Protein AF-A0A7U9R7M4-F1 (afdb_monomer)

Structure (mmCIF, N/CA/C/O backbone):
data_AF-A0A7U9R7M4-F1
#
_entry.id   AF-A0A7U9R7M4-F1
#
loop_
_atom_site.group_PDB
_atom_site.id
_atom_site.type_symbol
_atom_site.label_atom_id
_atom_site.label_alt_id
_atom_site.label_comp_id
_atom_site.label_asym_id
_atom_site.label_entity_id
_atom_site.label_seq_id
_atom_site.pdbx_PDB_ins_code
_atom_site.Cartn_x
_atom_site.Cartn_y
_atom_site.Cartn_z
_atom_site.occupancy
_atom_site.B_iso_or_equiv
_atom_site.auth_seq_id
_atom_site.auth_comp_id
_atom_site.auth_asym_id
_atom_site.auth_atom_id
_atom_site.pdbx_PDB_model_num
ATOM 1 N N . MET A 1 1 ? 4.063 -17.010 -0.746 1.00 78.31 1 MET A N 1
ATOM 2 C CA . MET A 1 1 ? 3.196 -17.077 0.457 1.00 78.31 1 MET A CA 1
ATOM 3 C C . MET A 1 1 ? 4.053 -17.392 1.667 1.00 78.31 1 MET A C 1
ATOM 5 O O . MET A 1 1 ? 4.971 -18.185 1.512 1.00 78.31 1 MET A O 1
ATOM 9 N N . TYR A 1 2 ? 3.755 -16.806 2.829 1.00 86.44 2 TYR A N 1
ATOM 10 C CA . TYR A 1 2 ? 4.497 -17.006 4.081 1.00 86.44 2 TYR A CA 1
ATOM 11 C C . TYR A 1 2 ? 3.578 -17.555 5.178 1.00 86.44 2 TYR A C 1
ATOM 13 O O . TYR A 1 2 ? 2.381 -17.274 5.180 1.00 86.44 2 TYR A O 1
ATOM 21 N N . ALA A 1 3 ? 4.134 -18.319 6.118 1.00 90.81 3 ALA A N 1
ATOM 22 C CA . ALA A 1 3 ? 3.435 -18.745 7.327 1.00 90.81 3 ALA A CA 1
ATOM 23 C C . ALA A 1 3 ? 4.382 -18.832 8.525 1.00 90.81 3 ALA A C 1
ATOM 25 O O . ALA A 1 3 ? 5.540 -19.220 8.381 1.00 90.81 3 ALA A O 1
ATOM 26 N N . LEU A 1 4 ? 3.848 -18.533 9.708 1.00 94.12 4 LEU A N 1
ATOM 27 C CA . LEU A 1 4 ? 4.484 -18.784 10.996 1.00 94.12 4 LEU A CA 1
ATOM 28 C C . LEU A 1 4 ? 3.800 -19.986 11.656 1.00 94.12 4 LEU A C 1
ATOM 30 O O . LEU A 1 4 ? 2.577 -20.004 11.809 1.00 94.12 4 LEU A O 1
ATOM 34 N N . SER A 1 5 ? 4.569 -21.008 12.019 1.00 94.75 5 SER A N 1
ATOM 35 C CA . SER A 1 5 ? 4.052 -22.167 12.749 1.00 94.75 5 SER A CA 1
ATOM 36 C C . SER A 1 5 ? 3.943 -21.894 14.252 1.00 94.75 5 SER A C 1
ATOM 38 O O . SER A 1 5 ? 4.646 -21.050 14.803 1.00 94.75 5 SER A O 1
ATOM 40 N N . GLU A 1 6 ? 3.100 -22.662 14.952 1.00 92.94 6 GLU A N 1
ATOM 41 C CA . GLU A 1 6 ? 2.939 -22.557 16.416 1.00 92.94 6 GLU A CA 1
ATOM 42 C C . GLU A 1 6 ? 4.237 -22.827 17.196 1.00 92.94 6 GLU A C 1
ATOM 44 O O . GLU A 1 6 ? 4.389 -22.371 18.327 1.00 92.94 6 GLU A O 1
ATOM 49 N N . ASP A 1 7 ? 5.161 -23.591 16.611 1.00 92.50 7 ASP A N 1
ATOM 50 C CA . ASP A 1 7 ? 6.480 -23.874 17.176 1.00 92.50 7 ASP A CA 1
ATOM 51 C C . ASP A 1 7 ? 7.559 -22.881 16.713 1.00 92.50 7 ASP A C 1
ATOM 53 O O . ASP A 1 7 ? 8.741 -23.167 16.866 1.00 92.50 7 ASP A O 1
ATOM 57 N N . GLY A 1 8 ? 7.156 -21.732 16.161 1.00 95.25 8 GLY A N 1
ATOM 58 C CA . GLY A 1 8 ? 8.008 -20.566 15.938 1.00 95.25 8 GLY A CA 1
ATOM 59 C C . GLY A 1 8 ? 8.922 -20.628 14.716 1.00 95.25 8 GLY A C 1
ATOM 60 O O . GLY A 1 8 ? 9.925 -19.909 14.683 1.00 95.25 8 GLY A O 1
ATOM 61 N N . HIS A 1 9 ? 8.607 -21.472 13.730 1.00 95.19 9 HIS A N 1
ATOM 62 C CA . HIS A 1 9 ? 9.333 -21.555 12.462 1.00 95.19 9 HIS A CA 1
ATOM 63 C C . HIS A 1 9 ? 8.605 -20.789 11.356 1.00 95.19 9 HIS A C 1
ATOM 65 O O . HIS A 1 9 ? 7.375 -20.786 11.276 1.00 95.19 9 HIS A O 1
ATOM 71 N N . ILE A 1 10 ? 9.379 -20.185 10.459 1.00 92.69 10 ILE A N 1
ATOM 72 C CA . ILE A 1 10 ? 8.856 -19.485 9.288 1.00 92.69 10 ILE A CA 1
ATOM 73 C C . ILE A 1 10 ? 8.897 -20.438 8.095 1.00 92.69 10 ILE A C 1
ATOM 75 O O . ILE A 1 10 ? 9.897 -21.119 7.875 1.00 92.69 10 ILE A O 1
ATOM 79 N N . TYR A 1 11 ? 7.826 -20.475 7.310 1.00 91.12 11 TYR A N 1
ATOM 80 C CA . TYR A 1 11 ? 7.732 -21.247 6.075 1.00 91.12 11 TYR A CA 1
ATOM 81 C C . TYR A 1 11 ? 7.357 -20.351 4.899 1.00 91.12 11 TYR A C 1
ATOM 83 O O . TYR A 1 11 ? 6.606 -19.389 5.062 1.00 91.12 11 TYR A O 1
ATOM 91 N N . VAL A 1 12 ? 7.832 -20.709 3.707 1.00 86.81 12 VAL A N 1
ATOM 92 C CA . VAL A 1 12 ? 7.428 -20.093 2.438 1.00 86.81 12 VAL A CA 1
ATOM 93 C C . VAL A 1 12 ? 7.089 -21.158 1.402 1.00 86.81 12 VAL A C 1
ATOM 95 O O . VAL A 1 12 ? 7.618 -22.265 1.448 1.00 86.81 12 VAL A O 1
ATOM 98 N N . TRP A 1 13 ? 6.210 -20.823 0.464 1.00 86.69 13 TRP A N 1
ATOM 99 C CA . TRP A 1 13 ? 5.972 -21.576 -0.768 1.00 86.69 13 TRP A CA 1
ATOM 100 C C . TRP A 1 13 ? 5.402 -20.660 -1.859 1.00 86.69 13 TRP A C 1
ATOM 102 O O . TRP A 1 13 ? 5.014 -19.512 -1.599 1.00 86.69 13 TRP A O 1
ATOM 112 N N . GLY A 1 14 ? 5.324 -21.178 -3.081 1.00 82.38 14 GLY A N 1
ATOM 113 C CA . GLY A 1 14 ? 4.923 -20.458 -4.285 1.00 82.38 14 GLY A CA 1
ATOM 114 C C . GLY A 1 14 ? 6.114 -19.915 -5.073 1.00 82.38 14 GLY A C 1
ATOM 115 O O . GLY A 1 14 ? 7.233 -20.412 -4.942 1.00 82.38 14 GLY A O 1
ATOM 116 N N . SER A 1 15 ? 5.849 -18.908 -5.909 1.00 75.88 15 SER A N 1
ATOM 117 C CA . SER A 1 15 ? 6.865 -18.277 -6.757 1.00 75.88 15 SER A CA 1
ATOM 118 C C . SER A 1 15 ? 7.900 -17.518 -5.925 1.00 75.88 15 SER A C 1
ATOM 120 O O . SER A 1 15 ? 7.544 -16.766 -5.012 1.00 75.88 15 SER A O 1
ATOM 122 N N . ILE A 1 16 ? 9.168 -17.714 -6.282 1.00 73.00 16 ILE A N 1
ATOM 123 C CA . ILE A 1 16 ? 10.316 -16.912 -5.859 1.00 73.00 16 ILE A CA 1
ATOM 124 C C . ILE A 1 16 ? 11.069 -16.309 -7.064 1.00 73.00 16 ILE A C 1
ATOM 126 O O . ILE A 1 16 ? 12.254 -15.987 -6.958 1.00 73.00 16 ILE A O 1
ATOM 130 N N . GLU A 1 17 ? 10.394 -16.177 -8.216 1.00 64.62 17 GLU A N 1
ATOM 131 C CA . GLU A 1 17 ? 10.941 -15.682 -9.499 1.00 64.62 17 GLU A CA 1
ATOM 132 C C . GLU A 1 17 ? 11.638 -14.317 -9.388 1.00 64.62 17 GLU A C 1
ATOM 134 O O . GLU A 1 17 ? 12.516 -13.992 -10.184 1.00 64.62 17 GLU A O 1
ATOM 139 N N . TRP A 1 18 ? 11.295 -13.529 -8.371 1.00 59.44 18 TRP A N 1
ATOM 140 C CA . TRP A 1 18 ? 11.869 -12.205 -8.138 1.00 59.44 18 TRP A CA 1
ATOM 141 C C . TRP A 1 18 ? 12.931 -12.200 -7.036 1.00 59.44 18 TRP A C 1
ATOM 143 O O . TRP A 1 18 ? 13.300 -11.149 -6.515 1.00 59.44 18 TRP A O 1
ATOM 153 N N . HIS A 1 19 ? 13.434 -13.384 -6.672 1.00 60.78 19 HIS A N 1
ATOM 154 C CA . HIS A 1 19 ? 14.413 -13.586 -5.607 1.00 60.78 19 HIS A CA 1
ATOM 155 C C . HIS A 1 19 ? 13.978 -12.959 -4.279 1.00 60.78 19 HIS A C 1
ATOM 157 O O . HIS A 1 19 ? 14.809 -12.484 -3.505 1.00 60.78 19 HIS A O 1
ATOM 163 N N . GLN A 1 20 ? 12.671 -12.990 -3.998 1.00 62.44 20 GLN A N 1
ATOM 164 C CA . GLN A 1 20 ? 12.079 -12.468 -2.765 1.00 62.44 20 GLN A CA 1
ATOM 165 C C . GLN A 1 20 ? 12.743 -13.067 -1.516 1.00 62.44 20 GLN A C 1
ATOM 167 O O . GLN A 1 20 ? 12.782 -12.435 -0.463 1.00 62.44 20 GLN A O 1
ATOM 172 N N . ILE A 1 21 ? 13.286 -14.283 -1.644 1.00 63.03 21 ILE A N 1
ATOM 173 C CA . ILE A 1 21 ? 14.160 -14.934 -0.673 1.00 63.03 21 ILE A CA 1
ATOM 174 C C . ILE A 1 21 ? 15.305 -15.595 -1.427 1.00 63.03 21 ILE A C 1
ATOM 176 O O . ILE A 1 21 ? 15.106 -16.211 -2.476 1.00 63.03 21 ILE A O 1
ATOM 180 N N . ARG A 1 22 ? 16.506 -15.539 -0.852 1.00 62.41 22 ARG A N 1
ATOM 181 C CA . ARG A 1 22 ? 17.637 -16.309 -1.351 1.00 62.41 22 ARG A CA 1
ATOM 182 C C . ARG A 1 22 ? 17.753 -17.629 -0.602 1.00 62.41 22 ARG A C 1
ATOM 184 O O . ARG A 1 22 ? 18.103 -17.655 0.574 1.00 62.41 22 ARG A O 1
ATOM 191 N N . ILE A 1 23 ? 17.493 -18.728 -1.299 1.00 63.88 23 ILE A N 1
ATOM 192 C CA . ILE A 1 23 ? 17.682 -20.079 -0.772 1.00 63.88 23 ILE A CA 1
ATOM 193 C C . ILE A 1 23 ? 18.981 -20.628 -1.359 1.00 63.88 23 ILE A C 1
ATOM 195 O O . ILE A 1 23 ? 19.207 -20.562 -2.566 1.00 63.88 23 ILE A O 1
ATOM 199 N N . GLU A 1 24 ? 19.860 -21.157 -0.508 1.00 59.84 24 GLU A N 1
ATOM 200 C CA . GLU A 1 24 ? 21.096 -21.823 -0.937 1.00 59.84 24 GLU A CA 1
ATOM 201 C C . GLU A 1 24 ? 20.808 -23.231 -1.503 1.00 59.84 24 GLU A C 1
ATOM 203 O O . GLU A 1 24 ? 21.301 -24.237 -0.992 1.00 59.84 24 GLU A O 1
ATOM 208 N N . THR A 1 25 ? 19.980 -23.340 -2.543 1.00 53.59 25 THR A N 1
ATOM 209 C CA . THR A 1 25 ? 19.758 -24.595 -3.279 1.00 53.59 25 THR A CA 1
ATOM 210 C C . THR A 1 25 ? 20.614 -24.649 -4.544 1.00 53.59 25 THR A C 1
ATOM 212 O O . THR A 1 25 ? 20.808 -23.653 -5.239 1.00 53.59 25 THR A O 1
ATOM 215 N N . GLU A 1 26 ? 21.165 -25.829 -4.853 1.00 42.03 26 GLU A N 1
ATOM 216 C CA . GLU A 1 26 ? 21.833 -26.084 -6.135 1.00 42.03 26 GLU A CA 1
ATOM 217 C C . GLU A 1 26 ? 20.780 -26.125 -7.256 1.00 42.03 26 GLU A C 1
ATOM 219 O O . GLU A 1 26 ? 20.228 -27.178 -7.563 1.00 42.03 26 GLU A O 1
ATOM 224 N N . GLY A 1 27 ? 20.503 -24.970 -7.860 1.00 53.81 27 GLY A N 1
ATOM 225 C CA . GLY A 1 27 ? 19.527 -24.809 -8.938 1.00 53.81 27 GLY A CA 1
ATOM 226 C C . GLY A 1 27 ? 18.606 -23.620 -8.678 1.00 53.81 27 GLY A C 1
ATOM 227 O O . GLY A 1 27 ? 18.172 -23.404 -7.549 1.00 53.81 27 GLY A O 1
ATOM 228 N N . GLU A 1 28 ? 18.340 -22.841 -9.724 1.00 55.88 28 GLU A N 1
ATOM 229 C CA . GLU A 1 28 ? 17.371 -21.739 -9.728 1.00 55.88 28 GLU A CA 1
ATOM 230 C C . GLU A 1 28 ? 15.949 -22.333 -9.756 1.00 55.88 28 GLU A C 1
ATOM 232 O O . GLU A 1 28 ? 15.278 -22.323 -10.783 1.00 55.88 28 GLU A O 1
ATOM 237 N N . GLU A 1 29 ? 15.512 -22.968 -8.663 1.00 63.16 29 GLU A N 1
ATOM 238 C CA . GLU A 1 29 ? 14.096 -23.316 -8.503 1.00 63.16 29 GLU A CA 1
ATOM 239 C C . GLU A 1 29 ? 13.317 -22.027 -8.229 1.00 63.16 29 GLU A C 1
ATOM 241 O O . GLU A 1 29 ? 13.437 -21.429 -7.168 1.00 63.16 29 GLU A O 1
ATOM 246 N N . GLU A 1 30 ? 12.544 -21.584 -9.216 1.00 71.12 30 GLU A N 1
ATOM 247 C CA . GLU A 1 30 ? 11.762 -20.343 -9.171 1.00 71.12 30 GLU A CA 1
ATOM 248 C C . GLU A 1 30 ? 10.383 -20.521 -8.509 1.00 71.12 30 GLU A C 1
ATOM 250 O O . GLU A 1 30 ? 9.642 -19.556 -8.333 1.00 71.12 30 GLU A O 1
ATOM 255 N N . TYR A 1 31 ? 10.019 -21.748 -8.121 1.00 81.31 31 TYR A N 1
ATOM 256 C CA . TYR A 1 31 ? 8.718 -22.066 -7.539 1.00 81.31 31 TYR A CA 1
ATOM 257 C C . TYR A 1 31 ? 8.788 -23.282 -6.611 1.00 81.31 31 TYR A C 1
ATOM 259 O O . TYR A 1 31 ? 9.289 -24.336 -7.002 1.00 81.31 31 TYR A O 1
ATOM 267 N N . PHE A 1 32 ? 8.200 -23.167 -5.418 1.00 81.25 32 PHE A N 1
ATOM 268 C CA . PHE A 1 32 ? 8.041 -24.280 -4.479 1.00 81.25 32 PHE A CA 1
ATOM 269 C C . PHE A 1 32 ? 6.565 -24.647 -4.319 1.00 81.25 32 PHE A C 1
ATOM 271 O O . PHE A 1 32 ? 5.771 -23.837 -3.845 1.00 81.25 32 PHE A O 1
ATOM 278 N N . GLU A 1 33 ? 6.192 -25.876 -4.685 1.00 85.62 33 GLU A N 1
ATOM 279 C CA . GLU A 1 33 ? 4.838 -26.397 -4.432 1.00 85.62 33 GLU A CA 1
ATOM 280 C C . GLU A 1 33 ? 4.596 -26.647 -2.936 1.00 85.62 33 GLU A C 1
ATOM 282 O O . GLU A 1 33 ? 3.526 -26.327 -2.417 1.00 85.62 33 GLU A O 1
ATOM 287 N N . ASP A 1 34 ? 5.600 -27.189 -2.242 1.00 88.50 34 ASP A N 1
ATOM 288 C CA . ASP A 1 34 ? 5.528 -27.529 -0.823 1.00 88.50 34 ASP A CA 1
ATOM 289 C C . ASP A 1 34 ? 6.154 -26.432 0.061 1.00 88.50 34 ASP A C 1
ATOM 291 O O . ASP A 1 34 ? 7.152 -25.820 -0.332 1.00 88.50 34 ASP A O 1
ATOM 295 N N . PRO A 1 35 ? 5.634 -26.212 1.288 1.00 89.44 35 PRO A N 1
ATOM 296 C CA . PRO A 1 35 ? 6.253 -25.322 2.264 1.00 89.44 35 PRO A CA 1
ATOM 297 C C . PRO A 1 35 ? 7.688 -25.729 2.589 1.00 89.44 35 PRO A C 1
ATOM 299 O O . PRO A 1 35 ? 7.950 -26.834 3.070 1.00 89.44 35 PRO A O 1
ATOM 302 N N . ILE A 1 36 ? 8.608 -24.792 2.403 1.00 88.12 36 ILE A N 1
ATOM 303 C CA . ILE A 1 36 ? 10.000 -24.907 2.824 1.00 88.12 36 ILE A CA 1
ATOM 304 C C . ILE A 1 36 ? 10.231 -24.021 4.043 1.00 88.12 36 ILE A C 1
ATOM 306 O O . ILE A 1 36 ? 9.723 -22.903 4.131 1.00 88.12 36 ILE A O 1
ATOM 310 N N . GLN A 1 37 ? 10.986 -24.532 5.010 1.00 89.50 37 GLN A N 1
ATOM 311 C CA . GLN A 1 37 ? 11.336 -23.756 6.191 1.00 89.50 37 GLN A CA 1
ATOM 312 C C . GLN A 1 37 ? 12.357 -22.678 5.813 1.00 89.50 37 GLN A C 1
ATOM 314 O O . GLN A 1 37 ? 13.416 -22.982 5.259 1.00 89.50 37 GLN A O 1
ATOM 319 N N . LEU A 1 38 ? 12.047 -21.430 6.149 1.00 85.56 38 LEU A N 1
ATOM 320 C CA . LEU A 1 38 ? 12.956 -20.302 6.051 1.00 85.56 38 LEU A CA 1
ATOM 321 C C . LEU A 1 38 ? 13.696 -20.091 7.354 1.00 85.56 38 LEU A C 1
ATOM 323 O O . LEU A 1 38 ? 13.095 -20.060 8.426 1.00 85.56 38 LEU A O 1
ATOM 327 N N . PHE A 1 39 ? 14.998 -19.851 7.212 1.00 85.12 39 PHE A N 1
ATOM 328 C CA . PHE A 1 39 ? 15.920 -19.594 8.307 1.00 85.12 39 PHE A CA 1
ATOM 329 C C . PHE A 1 39 ? 15.994 -20.764 9.314 1.00 85.12 39 PHE A C 1
ATOM 331 O O . PHE A 1 39 ? 15.074 -21.554 9.525 1.00 85.12 39 PHE A O 1
ATOM 338 N N . ASN A 1 40 ? 17.145 -20.925 9.960 1.00 85.31 40 ASN A N 1
ATOM 339 C CA . ASN A 1 40 ? 17.322 -21.984 10.956 1.00 85.31 40 ASN A CA 1
ATOM 340 C C . ASN A 1 40 ? 16.974 -21.474 12.365 1.00 85.31 40 ASN A C 1
ATOM 342 O O . ASN A 1 40 ? 17.826 -21.482 13.256 1.00 85.31 40 ASN A O 1
ATOM 346 N N . ILE A 1 41 ? 15.746 -20.975 12.539 1.00 85.50 41 ILE A N 1
ATOM 347 C CA . ILE A 1 41 ? 15.222 -20.427 13.799 1.00 85.50 41 ILE A CA 1
ATOM 348 C C . ILE A 1 41 ? 13.835 -20.999 14.124 1.00 85.50 41 ILE A C 1
ATOM 350 O O . ILE A 1 41 ? 13.144 -21.482 13.233 1.00 85.50 41 ILE A O 1
ATOM 354 N N . SER A 1 42 ? 13.466 -20.984 15.408 1.00 88.69 42 SER A N 1
ATOM 355 C CA . SER A 1 42 ? 12.298 -21.721 15.938 1.00 88.69 42 SER A CA 1
ATOM 356 C C . SER A 1 42 ? 11.605 -21.024 17.115 1.00 88.69 42 SER A C 1
ATOM 358 O O . SER A 1 42 ? 10.882 -21.642 17.884 1.00 88.69 42 SER A O 1
ATOM 360 N N . ASN A 1 43 ? 11.893 -19.746 17.342 1.00 95.12 43 ASN A N 1
ATOM 361 C CA . ASN A 1 43 ? 11.430 -19.009 18.517 1.00 95.12 43 ASN A CA 1
ATOM 362 C C . ASN A 1 43 ? 10.703 -17.711 18.146 1.00 95.12 43 ASN A C 1
ATOM 364 O O . ASN A 1 43 ? 10.586 -16.820 18.986 1.00 95.12 43 ASN A O 1
ATOM 368 N N . ILE A 1 44 ? 10.244 -17.600 16.896 1.00 96.81 44 ILE A N 1
ATOM 369 C CA . ILE A 1 44 ? 9.448 -16.465 16.427 1.00 96.81 44 ILE A CA 1
ATOM 370 C C . ILE A 1 44 ? 8.045 -16.550 17.015 1.00 96.81 44 ILE A C 1
ATOM 372 O O . ILE A 1 44 ? 7.426 -17.611 17.004 1.00 96.81 44 ILE A O 1
ATOM 376 N N . ILE A 1 45 ? 7.561 -15.428 17.539 1.00 96.56 45 ILE A N 1
ATOM 377 C CA . ILE A 1 45 ? 6.225 -15.317 18.138 1.00 96.56 45 ILE A CA 1
ATOM 378 C C . ILE A 1 45 ? 5.267 -14.493 17.284 1.00 96.56 45 ILE A C 1
ATOM 380 O O . ILE A 1 45 ? 4.058 -14.646 17.429 1.00 96.56 45 ILE A O 1
ATOM 384 N N . ASP A 1 46 ? 5.803 -13.638 16.414 1.00 95.94 46 ASP A N 1
ATOM 385 C CA . ASP A 1 46 ? 5.026 -12.808 15.505 1.00 95.94 46 ASP A CA 1
ATOM 386 C C . ASP A 1 46 ? 5.830 -12.505 14.241 1.00 95.94 46 ASP A C 1
ATOM 388 O O . ASP A 1 46 ? 7.062 -12.401 14.282 1.00 95.94 46 ASP A O 1
ATOM 392 N N . MET A 1 47 ? 5.132 -12.385 13.119 1.00 95.06 47 MET A N 1
ATOM 393 C CA . MET A 1 47 ? 5.712 -12.104 11.816 1.00 95.06 47 MET A CA 1
ATOM 394 C C . MET A 1 47 ? 4.695 -11.373 10.960 1.00 95.06 47 MET A C 1
ATOM 396 O O . MET A 1 47 ? 3.533 -11.766 10.912 1.00 95.06 47 MET A O 1
ATOM 400 N N . ASP A 1 48 ? 5.182 -10.399 10.204 1.00 93.06 48 ASP A N 1
ATOM 401 C CA . ASP A 1 48 ? 4.414 -9.802 9.129 1.00 93.06 48 ASP A CA 1
ATOM 402 C C . ASP A 1 48 ? 5.276 -9.627 7.880 1.00 93.06 48 ASP A C 1
ATOM 404 O O . ASP A 1 48 ? 6.488 -9.398 7.963 1.00 93.06 48 ASP A O 1
ATOM 408 N N . VAL A 1 49 ? 4.662 -9.811 6.716 1.00 89.06 49 VAL A N 1
ATOM 409 C CA . VAL A 1 49 ? 5.358 -9.851 5.433 1.00 89.06 49 VAL A CA 1
ATOM 410 C C . VAL A 1 49 ? 4.545 -9.122 4.389 1.00 89.06 49 VAL A C 1
ATOM 412 O O . VAL A 1 49 ? 3.350 -9.347 4.234 1.00 89.06 49 VAL A O 1
ATOM 415 N N . SER A 1 50 ? 5.244 -8.316 3.607 1.00 85.44 50 SER A N 1
ATOM 416 C CA . SER A 1 50 ? 4.667 -7.560 2.519 1.00 85.44 50 SER A CA 1
ATOM 417 C C . SER A 1 50 ? 5.410 -7.800 1.220 1.00 85.44 50 SER A C 1
ATOM 419 O O . SER A 1 50 ? 6.604 -8.108 1.207 1.00 85.44 50 SER A O 1
ATOM 421 N N . PHE A 1 51 ? 4.692 -7.619 0.120 1.00 78.00 51 PHE A N 1
ATOM 422 C CA . PHE A 1 51 ? 5.244 -7.589 -1.218 1.00 78.00 51 PHE A CA 1
ATOM 423 C C . PHE A 1 51 ? 5.177 -6.161 -1.759 1.00 78.00 51 PHE A C 1
ATOM 425 O O . PHE A 1 51 ? 4.199 -5.442 -1.557 1.00 78.00 51 PHE A O 1
ATOM 432 N N . ASP A 1 52 ? 6.250 -5.736 -2.410 1.00 73.88 52 ASP A N 1
ATOM 433 C CA . ASP A 1 52 ? 6.277 -4.519 -3.201 1.00 73.88 52 ASP A CA 1
ATOM 434 C C . ASP A 1 52 ? 6.420 -4.897 -4.678 1.00 73.88 52 ASP A C 1
ATOM 436 O O . ASP A 1 52 ? 7.463 -5.399 -5.105 1.00 73.88 52 ASP A O 1
ATOM 440 N N . ALA A 1 53 ? 5.349 -4.672 -5.439 1.00 66.06 53 ALA A N 1
ATOM 441 C CA . ALA A 1 53 ? 5.281 -5.004 -6.855 1.00 66.06 53 ALA A CA 1
ATOM 442 C C . ALA A 1 53 ? 6.268 -4.182 -7.695 1.00 66.06 53 ALA A C 1
ATOM 444 O O . ALA A 1 53 ? 6.837 -4.716 -8.648 1.00 66.06 53 ALA A O 1
ATOM 445 N N . ASP A 1 54 ? 6.538 -2.929 -7.312 1.00 67.12 54 ASP A N 1
ATOM 446 C CA . ASP A 1 54 ? 7.408 -2.036 -8.085 1.00 67.12 54 ASP A CA 1
ATOM 447 C C . ASP A 1 54 ? 8.875 -2.473 -8.006 1.00 67.12 54 ASP A C 1
ATOM 449 O O . ASP A 1 54 ? 9.609 -2.435 -9.000 1.00 67.12 54 ASP A O 1
ATOM 453 N N . SER A 1 55 ? 9.317 -2.927 -6.830 1.00 64.19 55 SER A N 1
ATOM 454 C CA . SER A 1 55 ? 10.661 -3.485 -6.652 1.00 64.19 55 SER A CA 1
ATOM 455 C C . SER A 1 55 ? 10.743 -4.991 -6.919 1.00 64.19 55 SER A C 1
ATOM 457 O O . SER A 1 55 ? 11.853 -5.519 -7.041 1.00 64.19 55 SER A O 1
ATOM 459 N N . GLY A 1 56 ? 9.601 -5.681 -7.017 1.00 68.38 56 GLY A N 1
ATOM 460 C CA . GLY A 1 56 ? 9.511 -7.139 -7.110 1.00 68.38 56 GLY A CA 1
ATOM 461 C C . GLY A 1 56 ? 9.983 -7.851 -5.839 1.00 68.38 56 GLY A C 1
ATOM 462 O O . GLY A 1 56 ? 10.325 -9.031 -5.880 1.00 68.38 56 GLY A O 1
ATOM 463 N N . LYS A 1 57 ? 10.060 -7.155 -4.699 1.00 72.19 57 LYS A N 1
ATOM 464 C CA . LYS A 1 57 ? 10.671 -7.686 -3.476 1.00 72.19 57 LYS A CA 1
ATOM 465 C C . LYS A 1 57 ? 9.642 -7.969 -2.401 1.00 72.19 57 LYS A C 1
ATOM 467 O O . LYS A 1 57 ? 8.742 -7.174 -2.146 1.00 72.19 57 LYS A O 1
ATOM 472 N N . ALA A 1 58 ? 9.830 -9.093 -1.714 1.00 79.50 58 ALA A N 1
ATOM 473 C CA . ALA A 1 58 ? 9.203 -9.284 -0.418 1.00 79.50 58 ALA A CA 1
ATOM 474 C C . ALA A 1 58 ? 10.093 -8.686 0.668 1.00 79.50 58 ALA A C 1
ATOM 476 O O . ALA A 1 58 ? 11.314 -8.847 0.650 1.00 79.50 58 ALA A O 1
ATOM 477 N N . LYS A 1 59 ? 9.451 -8.043 1.632 1.00 86.31 59 LYS A N 1
ATOM 478 C CA . LYS A 1 59 ? 10.060 -7.555 2.862 1.00 86.31 59 LYS A CA 1
ATOM 479 C C . LYS A 1 59 ? 9.302 -8.156 4.026 1.00 86.31 59 LYS A C 1
ATOM 481 O O . LYS A 1 59 ? 8.074 -8.229 3.990 1.00 86.31 59 LYS A O 1
ATOM 486 N N . GLY A 1 60 ? 10.016 -8.608 5.040 1.00 91.00 60 GLY A N 1
ATOM 487 C CA . GLY A 1 60 ? 9.377 -9.189 6.204 1.00 91.00 60 GLY A CA 1
ATOM 488 C C . GLY A 1 60 ? 10.051 -8.792 7.493 1.00 91.00 60 GLY A C 1
ATOM 489 O O . GLY A 1 60 ? 11.232 -8.454 7.538 1.00 91.00 60 GLY A O 1
ATOM 490 N N . PHE A 1 61 ? 9.248 -8.825 8.544 1.00 95.06 61 PHE A N 1
ATOM 491 C CA . PHE A 1 61 ? 9.635 -8.457 9.888 1.00 95.06 61 PHE A CA 1
ATOM 492 C C . PHE A 1 61 ? 9.154 -9.539 10.834 1.00 95.06 61 PHE A C 1
ATOM 494 O O . PHE A 1 61 ? 8.076 -10.105 10.648 1.00 95.06 61 PHE A O 1
ATOM 501 N N . CYS A 1 62 ? 9.936 -9.836 11.862 1.00 96.62 62 CYS A N 1
ATOM 502 C CA . CYS A 1 62 ? 9.498 -10.758 12.897 1.00 96.62 62 CYS A CA 1
ATOM 503 C C . CYS A 1 62 ? 10.109 -10.433 14.256 1.00 96.62 62 CYS A C 1
ATOM 505 O O . CYS A 1 62 ? 11.108 -9.714 14.367 1.00 96.62 62 CYS A O 1
ATOM 507 N N . ILE A 1 63 ? 9.472 -10.960 15.300 1.00 97.06 63 ILE A N 1
ATOM 508 C CA . ILE A 1 63 ? 9.907 -10.810 16.687 1.00 97.06 63 ILE A CA 1
ATOM 509 C C . ILE A 1 63 ? 10.006 -12.187 17.327 1.00 97.06 63 ILE A C 1
ATOM 511 O O . ILE A 1 63 ? 9.137 -13.041 17.137 1.00 97.06 63 ILE A O 1
ATOM 515 N N . ASP A 1 64 ? 11.068 -12.402 18.098 1.00 95.38 64 ASP A N 1
ATOM 516 C CA . ASP A 1 64 ? 11.250 -13.634 18.860 1.00 95.38 64 ASP A CA 1
ATOM 517 C C . ASP A 1 64 ? 10.712 -13.558 20.299 1.00 95.38 64 ASP A C 1
ATOM 519 O O . ASP A 1 64 ? 10.350 -12.501 20.813 1.00 95.38 64 ASP A O 1
ATOM 523 N N . GLU A 1 65 ? 10.697 -14.697 20.993 1.00 95.00 65 GLU A N 1
ATOM 524 C CA . GLU A 1 65 ? 10.259 -14.808 22.394 1.00 95.00 65 GLU A CA 1
ATOM 525 C C . GLU A 1 65 ? 11.021 -13.907 23.391 1.00 95.00 65 GLU A C 1
ATOM 527 O O . GLU A 1 65 ? 10.562 -13.702 24.517 1.00 95.00 65 GLU A O 1
ATOM 532 N N . ASN A 1 66 ? 12.191 -13.383 23.006 1.00 94.19 66 ASN A N 1
ATOM 533 C CA . ASN A 1 66 ? 13.001 -12.478 23.820 1.00 94.19 66 ASN A CA 1
ATOM 534 C C . ASN A 1 66 ? 12.754 -10.999 23.474 1.00 94.19 66 ASN A C 1
ATOM 536 O O . ASN A 1 66 ? 13.370 -10.128 24.092 1.00 94.19 66 ASN A O 1
ATOM 540 N N . GLY A 1 67 ? 11.880 -10.712 22.505 1.00 93.69 67 GLY A N 1
ATOM 541 C CA . GLY A 1 67 ? 11.616 -9.368 22.000 1.00 93.69 67 GLY A CA 1
ATOM 542 C C . GLY A 1 67 ? 12.692 -8.851 21.041 1.00 93.69 67 GLY A C 1
ATOM 543 O O . GLY A 1 67 ? 12.804 -7.637 20.855 1.00 93.69 67 GLY A O 1
ATOM 544 N N . ASN A 1 68 ? 13.516 -9.733 20.463 1.00 95.00 68 ASN A N 1
ATOM 545 C CA . ASN A 1 68 ? 14.458 -9.342 19.418 1.00 95.00 68 ASN A CA 1
ATOM 546 C C . ASN A 1 68 ? 13.699 -9.111 18.114 1.00 95.00 68 ASN A C 1
ATOM 548 O O . ASN A 1 68 ? 12.921 -9.962 17.693 1.00 95.00 68 ASN A O 1
ATOM 552 N N . PHE A 1 69 ? 13.965 -7.972 17.482 1.00 96.94 69 PHE A N 1
ATOM 553 C CA . PHE A 1 69 ? 13.401 -7.593 16.194 1.00 96.94 69 PHE A CA 1
ATOM 554 C C . PHE A 1 69 ? 14.335 -8.011 15.060 1.00 96.94 69 PHE A C 1
ATOM 556 O O . PHE A 1 69 ? 15.545 -7.769 15.130 1.00 96.94 69 PHE A O 1
ATOM 563 N N . TYR A 1 70 ? 13.757 -8.570 14.004 1.00 95.38 70 TYR A N 1
ATOM 564 C CA . TYR A 1 70 ? 14.462 -8.951 12.792 1.00 95.38 70 TYR A CA 1
ATOM 565 C C . TYR A 1 70 ? 13.733 -8.431 11.559 1.00 95.38 70 TYR A C 1
ATOM 567 O O . TYR A 1 70 ? 12.507 -8.319 11.555 1.00 95.38 70 TYR A O 1
ATOM 575 N N . GLU A 1 71 ? 14.497 -8.167 10.507 1.00 93.81 71 GLU A N 1
ATOM 576 C CA . GLU A 1 71 ? 13.996 -7.893 9.168 1.00 93.81 71 GLU A CA 1
ATOM 577 C C . GLU A 1 71 ? 14.729 -8.741 8.126 1.00 93.81 71 GLU A C 1
ATOM 579 O O . GLU A 1 71 ? 15.795 -9.307 8.398 1.00 93.81 71 GLU A O 1
ATOM 584 N N . TRP A 1 72 ? 14.113 -8.855 6.956 1.00 90.12 72 TRP A N 1
ATOM 585 C CA . TRP A 1 72 ? 14.768 -9.229 5.711 1.00 90.12 72 TRP A CA 1
ATOM 586 C C . TRP A 1 72 ? 14.082 -8.512 4.540 1.00 90.12 72 TRP A C 1
ATOM 588 O O . TRP A 1 72 ? 12.876 -8.247 4.564 1.00 90.12 72 TRP A O 1
ATOM 598 N N . GLY A 1 73 ? 14.838 -8.280 3.472 1.00 84.94 73 GLY A N 1
ATOM 599 C CA . GLY A 1 73 ? 14.373 -7.736 2.198 1.00 84.94 73 GLY A CA 1
ATOM 600 C C . GLY A 1 73 ? 14.651 -6.245 1.998 1.00 84.94 73 GLY A C 1
ATOM 601 O O . GLY A 1 73 ? 14.625 -5.797 0.849 1.00 84.94 73 GLY A O 1
ATOM 602 N N . LEU A 1 74 ? 14.962 -5.490 3.059 1.00 87.81 74 LEU A N 1
ATOM 603 C CA . LEU A 1 74 ? 15.288 -4.062 2.965 1.00 87.81 74 LEU A CA 1
ATOM 604 C C . LEU A 1 74 ? 16.755 -3.817 2.593 1.00 87.81 74 LEU A C 1
ATOM 606 O O . LEU A 1 74 ? 17.641 -4.580 2.959 1.00 87.81 74 LEU A O 1
ATOM 610 N N . TYR A 1 75 ? 17.047 -2.695 1.927 1.00 85.25 75 TYR A N 1
ATOM 611 C CA . TYR A 1 75 ? 18.412 -2.330 1.522 1.00 85.25 75 TYR A CA 1
ATOM 612 C C . TYR A 1 75 ? 19.240 -1.712 2.665 1.00 85.25 75 TYR A C 1
ATOM 614 O O . TYR A 1 75 ? 19.586 -0.522 2.632 1.00 85.25 75 TYR A O 1
ATOM 622 N N . LEU A 1 76 ? 19.578 -2.494 3.692 1.00 88.62 76 LEU A N 1
ATOM 623 C CA . LEU A 1 76 ? 20.234 -1.986 4.901 1.00 88.62 76 LEU A CA 1
ATOM 624 C C . LEU A 1 76 ? 21.756 -2.125 4.889 1.00 88.62 76 LEU A C 1
ATOM 626 O O . LEU A 1 76 ? 22.449 -1.219 5.359 1.00 88.62 76 LEU A O 1
ATOM 630 N N . TYR A 1 77 ? 22.303 -3.222 4.378 1.00 86.75 77 TYR A N 1
ATOM 631 C CA . TYR A 1 77 ? 23.693 -3.614 4.631 1.00 86.75 77 TYR A CA 1
ATOM 632 C C . TYR A 1 77 ? 24.640 -3.246 3.499 1.00 86.75 77 TYR A C 1
ATOM 634 O O . TYR A 1 77 ? 24.250 -3.218 2.340 1.00 86.75 77 TYR A O 1
ATOM 642 N N . PHE A 1 78 ? 25.929 -3.011 3.792 1.00 85.88 78 PHE A N 1
ATOM 643 C CA . PHE A 1 78 ? 26.925 -2.721 2.747 1.00 85.88 78 PHE A CA 1
ATOM 644 C C . PHE A 1 78 ? 27.017 -3.856 1.711 1.00 85.88 78 PHE A C 1
ATOM 646 O O . PHE A 1 78 ? 27.073 -3.583 0.509 1.00 85.88 78 PHE A O 1
ATOM 653 N N . ASP A 1 79 ? 27.002 -5.105 2.180 1.00 86.88 79 ASP A N 1
ATOM 654 C CA . ASP A 1 79 ? 26.859 -6.302 1.351 1.00 86.88 79 ASP A CA 1
ATOM 655 C C . ASP A 1 79 ? 25.368 -6.589 1.135 1.00 86.88 79 ASP A C 1
ATOM 657 O O . ASP A 1 79 ? 24.678 -6.982 2.064 1.00 86.88 79 ASP A O 1
ATOM 661 N N . GLU A 1 80 ? 24.878 -6.395 -0.091 1.00 80.31 80 GLU A N 1
ATOM 662 C CA . GLU A 1 80 ? 23.459 -6.602 -0.446 1.00 80.31 80 GLU A CA 1
ATOM 663 C C . GLU A 1 80 ? 23.017 -8.061 -0.292 1.00 80.31 80 GLU A C 1
ATOM 665 O O . GLU A 1 80 ? 21.827 -8.352 -0.297 1.00 80.31 80 GLU A O 1
ATOM 670 N N . ASN A 1 81 ? 23.955 -9.004 -0.156 1.00 82.69 81 ASN A N 1
ATOM 671 C CA . ASN A 1 81 ? 23.595 -10.381 0.160 1.00 82.69 81 ASN A CA 1
ATOM 672 C C . ASN A 1 81 ? 23.066 -10.521 1.592 1.00 82.69 81 ASN A C 1
ATOM 674 O O . ASN A 1 81 ? 22.295 -11.442 1.845 1.00 82.69 81 ASN A O 1
ATOM 678 N N . GLU A 1 82 ? 23.472 -9.633 2.504 1.00 86.12 82 GLU A N 1
ATOM 679 C CA . GLU A 1 82 ? 23.016 -9.639 3.897 1.00 86.12 82 GLU A CA 1
ATOM 680 C C . GLU A 1 82 ? 21.556 -9.192 4.024 1.00 86.12 82 GLU A C 1
ATOM 682 O O . GLU A 1 82 ? 20.866 -9.664 4.918 1.00 86.12 82 GLU A O 1
ATOM 687 N N . ASP A 1 83 ? 21.053 -8.392 3.076 1.00 85.06 83 ASP A N 1
ATOM 688 C CA . ASP A 1 83 ? 19.654 -7.942 3.028 1.00 85.06 83 ASP A CA 1
ATOM 689 C C . ASP A 1 83 ? 18.660 -9.120 2.871 1.00 85.06 83 ASP A C 1
ATOM 691 O O . ASP A 1 83 ? 17.481 -8.984 3.173 1.00 85.06 83 ASP A O 1
ATOM 695 N N . TYR A 1 84 ? 19.106 -10.302 2.420 1.00 82.25 84 TYR A N 1
ATOM 696 C CA . TYR A 1 84 ? 18.255 -11.501 2.291 1.00 82.25 84 TYR A CA 1
ATOM 697 C C . TYR A 1 84 ? 18.277 -12.408 3.525 1.00 82.25 84 TYR A C 1
ATOM 699 O O . TYR A 1 84 ? 17.531 -13.391 3.579 1.00 82.25 84 TYR A O 1
ATOM 707 N N . TYR A 1 85 ? 19.156 -12.133 4.488 1.00 85.94 85 TYR A N 1
ATOM 708 C CA . TYR A 1 85 ? 19.256 -12.909 5.713 1.00 85.94 85 TYR A CA 1
ATOM 709 C C . TYR A 1 85 ? 18.539 -12.204 6.848 1.00 85.94 85 TYR A C 1
ATOM 711 O O . TYR A 1 85 ? 18.508 -10.984 6.948 1.00 85.94 85 TYR A O 1
ATOM 719 N N . LEU A 1 86 ? 17.995 -13.015 7.745 1.00 89.38 86 LEU A N 1
ATOM 720 C CA . LEU A 1 86 ? 17.305 -12.518 8.914 1.00 89.38 86 LEU A CA 1
ATOM 721 C C . LEU A 1 86 ? 18.265 -11.758 9.842 1.00 89.38 86 LEU A C 1
ATOM 723 O O . LEU A 1 86 ? 19.192 -12.349 10.406 1.00 89.38 86 LEU A O 1
ATOM 727 N N . GLY A 1 87 ? 18.015 -10.468 10.054 1.00 91.38 87 GLY A N 1
ATOM 728 C CA . GLY A 1 87 ? 18.878 -9.638 10.886 1.00 91.38 87 GLY A CA 1
ATOM 729 C C . GLY A 1 87 ? 18.365 -8.219 11.091 1.00 91.38 87 GLY A C 1
ATOM 730 O O . GLY A 1 87 ? 17.298 -7.846 10.632 1.00 91.38 87 GLY A O 1
ATOM 731 N N . PHE A 1 88 ? 19.123 -7.422 11.838 1.00 93.75 88 PHE A N 1
ATOM 732 C CA . PHE A 1 88 ? 18.997 -5.965 11.836 1.00 93.75 88 PHE A CA 1
ATOM 733 C C . PHE A 1 88 ? 20.379 -5.350 12.115 1.00 93.75 88 PHE A C 1
ATOM 735 O O . PHE A 1 88 ? 21.180 -5.970 12.831 1.00 93.75 88 PHE A O 1
ATOM 742 N N . PRO A 1 89 ? 20.727 -4.160 11.584 1.00 92.06 89 PRO A N 1
ATOM 743 C CA . PRO A 1 89 ? 22.042 -3.569 11.810 1.00 92.06 89 PRO A CA 1
ATOM 744 C C . PRO A 1 89 ? 22.367 -3.424 13.303 1.00 92.06 89 PRO A C 1
ATOM 746 O O . PRO A 1 89 ? 21.747 -2.647 14.032 1.00 92.06 89 PRO A O 1
ATOM 749 N N . GLN A 1 90 ? 23.396 -4.141 13.769 1.00 91.19 90 GLN A N 1
ATOM 750 C CA . GLN A 1 90 ? 23.725 -4.250 15.198 1.00 91.19 90 GLN A CA 1
ATOM 751 C C . GLN A 1 90 ? 24.015 -2.892 15.857 1.00 91.19 90 GLN A C 1
ATOM 753 O O . GLN A 1 90 ? 23.764 -2.707 17.047 1.00 91.19 90 GLN A O 1
ATOM 758 N N . SER A 1 91 ? 24.534 -1.932 15.086 1.00 92.62 91 SER A N 1
ATOM 759 C CA . SER A 1 91 ? 24.808 -0.565 15.546 1.00 92.62 91 SER A CA 1
ATOM 760 C C . SER A 1 91 ? 23.545 0.274 15.795 1.00 92.62 91 SER A C 1
ATOM 762 O O . SER A 1 91 ? 23.640 1.341 16.400 1.00 92.62 91 SER A O 1
ATOM 764 N N . LYS A 1 92 ? 22.380 -0.201 15.338 1.00 95.00 92 LYS A N 1
ATOM 765 C CA . LYS A 1 92 ? 21.083 0.490 15.361 1.00 95.00 92 LYS A CA 1
ATOM 766 C C . LYS A 1 92 ? 19.992 -0.313 16.079 1.00 95.00 92 LYS A C 1
ATOM 768 O O . LYS A 1 92 ? 18.858 0.147 16.135 1.00 95.00 92 LYS A O 1
ATOM 773 N N . ILE A 1 93 ? 20.323 -1.467 16.665 1.00 94.56 93 ILE A N 1
ATOM 774 C CA . ILE A 1 93 ? 19.351 -2.380 17.293 1.00 94.56 93 ILE A CA 1
ATOM 775 C C . ILE A 1 93 ? 18.527 -1.720 18.411 1.00 94.56 93 ILE A C 1
ATOM 777 O O . ILE A 1 93 ? 17.354 -2.031 18.587 1.00 94.56 93 ILE A O 1
ATOM 781 N N . ASP A 1 94 ? 19.104 -0.751 19.128 1.00 96.00 94 ASP A N 1
ATOM 782 C CA . ASP A 1 94 ? 18.405 -0.022 20.193 1.00 96.00 94 ASP A CA 1
ATOM 783 C C . ASP A 1 94 ? 17.207 0.795 19.666 1.00 96.00 94 ASP A C 1
ATOM 785 O O . ASP A 1 94 ? 16.316 1.149 20.435 1.00 96.00 94 ASP A O 1
ATOM 789 N N . LEU A 1 95 ? 17.152 1.086 18.359 1.00 96.69 95 LEU A N 1
ATOM 790 C CA . LEU A 1 95 ? 16.046 1.822 17.738 1.00 96.69 95 LEU A CA 1
ATOM 791 C C . LEU A 1 95 ? 14.773 0.978 17.588 1.00 96.69 95 LEU A C 1
ATOM 793 O O . LEU A 1 95 ? 13.690 1.550 17.470 1.00 96.69 95 LEU A O 1
ATOM 797 N N . VAL A 1 96 ? 14.886 -0.351 17.596 1.00 96.81 96 VAL A N 1
ATOM 798 C CA . VAL A 1 96 ? 13.781 -1.289 17.320 1.00 96.81 96 VAL A CA 1
ATOM 799 C C . VAL A 1 96 ? 13.419 -2.151 18.534 1.00 96.81 96 VAL A C 1
ATOM 801 O O . VAL A 1 96 ? 12.704 -3.137 18.418 1.00 96.81 96 VAL A O 1
ATOM 804 N N . GLN A 1 97 ? 13.892 -1.784 19.727 1.00 95.62 97 GLN A N 1
ATOM 805 C CA . GLN A 1 97 ? 13.543 -2.493 20.959 1.00 95.62 97 GLN A CA 1
ATOM 806 C C . GLN A 1 97 ? 12.089 -2.255 21.372 1.00 95.62 97 GLN A C 1
ATOM 808 O O . GLN A 1 97 ? 11.556 -1.154 21.216 1.00 95.62 97 GLN A O 1
ATOM 813 N N . GLY A 1 98 ? 11.487 -3.284 21.975 1.00 96.31 98 GLY A N 1
ATOM 814 C CA . GLY A 1 98 ? 10.164 -3.210 22.595 1.00 96.31 98 GLY A CA 1
ATOM 815 C C . GLY A 1 98 ? 9.013 -3.099 21.601 1.00 96.31 98 GLY A C 1
ATOM 816 O O . GLY A 1 98 ? 7.968 -2.575 21.975 1.00 96.31 98 GLY A O 1
ATOM 817 N N . VAL A 1 99 ? 9.202 -3.525 20.348 1.00 97.69 99 VAL A N 1
ATOM 818 C CA . VAL A 1 99 ? 8.103 -3.655 19.382 1.00 97.69 99 VAL A CA 1
ATOM 819 C C . VAL A 1 99 ? 7.140 -4.736 19.872 1.00 97.69 99 VAL A C 1
ATOM 821 O O . VAL A 1 99 ? 7.570 -5.798 20.308 1.00 97.69 99 VAL A O 1
ATOM 824 N N . ALA A 1 100 ? 5.847 -4.433 19.820 1.00 94.81 100 ALA A N 1
ATOM 825 C CA . ALA A 1 100 ? 4.754 -5.313 20.220 1.00 94.81 100 ALA A CA 1
ATOM 826 C C . ALA A 1 100 ? 3.787 -5.617 19.067 1.00 94.81 100 ALA A C 1
ATOM 828 O O . ALA A 1 100 ? 3.007 -6.560 19.156 1.00 94.81 100 ALA A O 1
ATOM 829 N N . THR A 1 101 ? 3.799 -4.804 18.009 1.00 95.19 101 THR A N 1
ATOM 830 C CA . THR A 1 101 ? 2.955 -4.996 16.826 1.00 95.19 101 THR A CA 1
ATOM 831 C C . THR A 1 101 ? 3.748 -4.659 15.577 1.00 95.19 101 THR A C 1
ATOM 833 O O . THR A 1 101 ? 4.403 -3.611 15.521 1.00 95.19 101 THR A O 1
ATOM 836 N N . LEU A 1 102 ? 3.670 -5.560 14.603 1.00 96.50 102 LEU A N 1
ATOM 837 C CA . LEU A 1 102 ? 4.231 -5.442 13.264 1.00 96.50 102 LEU A CA 1
ATOM 838 C C . LEU A 1 102 ? 3.112 -5.053 12.290 1.00 96.50 102 LEU A C 1
ATOM 840 O O . LEU A 1 102 ? 1.998 -5.549 12.428 1.00 96.50 102 LEU A O 1
ATOM 844 N N . ALA A 1 103 ? 3.412 -4.155 11.354 1.00 94.94 103 ALA A N 1
ATOM 845 C CA . ALA A 1 103 ? 2.553 -3.829 10.220 1.00 94.94 103 ALA A CA 1
ATOM 846 C C . ALA A 1 103 ? 3.435 -3.581 8.987 1.00 94.94 103 ALA A C 1
ATOM 848 O O . ALA A 1 103 ? 4.004 -2.496 8.798 1.00 94.94 103 ALA A O 1
ATOM 849 N N . ALA A 1 104 ? 3.619 -4.625 8.187 1.00 92.25 104 ALA A N 1
ATOM 850 C CA . ALA A 1 104 ? 4.361 -4.610 6.941 1.00 92.25 104 ALA A CA 1
ATOM 851 C C . ALA A 1 104 ? 3.454 -4.054 5.834 1.00 92.25 104 ALA A C 1
ATOM 853 O O . ALA A 1 104 ? 2.706 -4.780 5.184 1.00 92.25 104 ALA A O 1
ATOM 854 N N . GLY A 1 105 ? 3.526 -2.747 5.592 1.00 89.31 105 GLY A N 1
ATOM 855 C CA . GLY A 1 105 ? 2.728 -2.122 4.542 1.00 89.31 105 GLY A CA 1
ATOM 856 C C . GLY A 1 105 ? 3.196 -2.501 3.140 1.00 89.31 105 GLY A C 1
ATOM 857 O O . GLY A 1 105 ? 4.362 -2.842 2.920 1.00 89.31 105 GLY A O 1
ATOM 858 N N . THR A 1 106 ? 2.300 -2.456 2.157 1.00 84.38 106 THR A N 1
ATOM 859 C CA . THR A 1 106 ? 2.652 -2.661 0.740 1.00 84.38 106 THR A CA 1
ATOM 860 C C . THR A 1 106 ? 3.403 -1.435 0.223 1.00 84.38 106 THR A C 1
ATOM 862 O O . THR A 1 106 ? 3.020 -0.306 0.510 1.00 84.38 106 THR A O 1
ATOM 865 N N . GLY A 1 107 ? 4.503 -1.637 -0.507 1.00 80.44 107 GLY A N 1
ATOM 866 C CA . GLY A 1 107 ? 5.361 -0.538 -0.970 1.00 80.44 107 GLY A CA 1
ATOM 867 C C . GLY A 1 107 ? 6.305 0.029 0.100 1.00 80.44 107 GLY A C 1
ATOM 868 O O . GLY A 1 107 ? 7.045 -0.713 0.751 1.00 80.44 107 GLY A O 1
ATOM 869 N N . ASN A 1 108 ? 6.303 1.352 0.260 1.00 85.44 108 ASN A N 1
ATOM 870 C CA . ASN A 1 108 ? 7.404 2.100 0.873 1.00 85.44 108 ASN A CA 1
ATOM 871 C C . ASN A 1 108 ? 7.331 2.260 2.396 1.00 85.44 108 ASN A C 1
ATOM 873 O O . ASN A 1 108 ? 8.309 2.706 2.997 1.00 85.44 108 ASN A O 1
ATOM 877 N N . TYR A 1 109 ? 6.207 1.938 3.041 1.00 91.81 109 TYR A N 1
ATOM 878 C CA . TYR A 1 109 ? 5.990 2.258 4.455 1.00 91.81 109 TYR A CA 1
ATOM 879 C C . TYR A 1 109 ? 5.708 1.005 5.280 1.00 91.81 109 TYR A C 1
ATOM 881 O O . TYR A 1 109 ? 4.868 0.187 4.928 1.00 91.81 109 TYR A O 1
ATOM 889 N N . ASN A 1 110 ? 6.408 0.870 6.404 1.00 95.00 110 ASN A N 1
ATOM 890 C CA . ASN A 1 110 ? 6.207 -0.204 7.377 1.00 95.00 110 ASN A CA 1
ATOM 891 C C . ASN A 1 110 ? 6.102 0.425 8.755 1.00 95.00 110 ASN A C 1
ATOM 893 O O . ASN A 1 110 ? 6.913 1.301 9.067 1.00 95.00 110 ASN A O 1
ATOM 897 N N . TYR A 1 111 ? 5.144 0.011 9.573 1.00 97.50 111 TYR A N 1
ATOM 898 C CA . TYR A 1 111 ? 4.855 0.639 10.858 1.00 97.50 111 TYR A CA 1
ATOM 899 C C . TYR A 1 111 ? 4.967 -0.353 12.007 1.00 97.50 111 TYR A C 1
ATOM 901 O O . TYR A 1 111 ? 4.666 -1.535 11.885 1.00 97.50 111 TYR A O 1
ATOM 909 N N . PHE A 1 112 ? 5.411 0.157 13.151 1.00 98.06 112 PHE A N 1
ATOM 910 C CA . PHE A 1 112 ? 5.695 -0.656 14.323 1.00 98.06 112 PHE A CA 1
ATOM 911 C C . PHE A 1 112 ? 5.234 0.071 15.577 1.00 98.06 112 PHE A C 1
ATOM 913 O O . PHE A 1 112 ? 5.597 1.232 15.807 1.00 98.06 112 PHE A O 1
ATOM 920 N N . ILE A 1 113 ? 4.455 -0.624 16.405 1.00 97.69 113 ILE A N 1
ATOM 921 C CA . ILE A 1 113 ? 3.965 -0.106 17.685 1.00 97.69 113 ILE A CA 1
ATOM 922 C C . ILE A 1 113 ? 4.788 -0.750 18.792 1.00 97.69 113 ILE A C 1
ATOM 924 O O . ILE A 1 113 ? 4.904 -1.973 18.865 1.00 97.69 113 ILE A O 1
ATOM 928 N N . ARG A 1 114 ? 5.378 0.072 19.661 1.00 97.62 114 ARG A N 1
ATOM 929 C CA . ARG A 1 114 ? 6.087 -0.404 20.850 1.00 97.62 114 ARG A CA 1
ATOM 930 C C . ARG A 1 114 ? 5.128 -0.640 22.012 1.00 97.62 114 ARG A C 1
ATOM 932 O O . ARG A 1 114 ? 4.097 0.019 22.110 1.00 97.62 114 ARG A O 1
ATOM 939 N N . GLU A 1 115 ? 5.523 -1.487 22.960 1.00 95.56 115 GLU A N 1
ATOM 940 C CA . GLU A 1 115 ? 4.778 -1.771 24.202 1.00 95.56 115 GLU A CA 1
ATOM 941 C C . GLU A 1 115 ? 4.397 -0.505 24.987 1.00 95.56 115 GLU A C 1
ATOM 943 O O . GLU A 1 115 ? 3.405 -0.470 25.713 1.00 95.56 115 GLU A O 1
ATOM 948 N N . ASP A 1 116 ? 5.200 0.554 24.865 1.00 96.06 116 ASP A N 1
ATOM 949 C CA . ASP A 1 116 ? 4.961 1.814 25.553 1.00 96.06 116 ASP A CA 1
ATOM 950 C C . ASP A 1 116 ? 3.978 2.743 24.817 1.00 96.06 116 ASP A C 1
ATOM 952 O O . ASP A 1 116 ? 3.671 3.815 25.344 1.00 96.06 116 ASP A O 1
ATOM 956 N N . GLY A 1 117 ? 3.497 2.362 23.629 1.00 95.94 117 GLY A N 1
ATOM 957 C CA . GLY A 1 117 ? 2.619 3.145 22.755 1.00 95.94 117 GLY A CA 1
ATOM 958 C C . GLY A 1 117 ? 3.347 4.143 21.848 1.00 95.94 117 GLY A C 1
ATOM 959 O O . GLY A 1 117 ? 2.704 4.995 21.233 1.00 95.94 117 GLY A O 1
ATOM 960 N N . SER A 1 118 ? 4.684 4.119 21.794 1.00 97.69 118 SER A N 1
ATOM 961 C CA . SER A 1 118 ? 5.416 4.854 20.758 1.00 97.69 118 SER A CA 1
ATOM 962 C C . SER A 1 118 ? 5.352 4.124 19.421 1.00 97.69 118 SER A C 1
ATOM 964 O O . SER A 1 118 ? 5.396 2.898 19.372 1.00 97.69 118 SER A O 1
ATOM 966 N N . VAL A 1 119 ? 5.272 4.890 18.337 1.00 98.44 119 VAL A N 1
ATOM 967 C CA . VAL A 1 119 ? 5.174 4.360 16.976 1.00 98.44 119 VAL A CA 1
ATOM 968 C C . VAL A 1 119 ? 6.333 4.885 16.146 1.00 98.44 119 VAL A C 1
ATOM 970 O O . VAL A 1 119 ? 6.684 6.071 16.205 1.00 98.44 119 VAL A O 1
ATOM 973 N N . PHE A 1 120 ? 6.929 4.000 15.361 1.00 98.44 120 PHE A N 1
ATOM 974 C CA . PHE A 1 120 ? 7.893 4.367 14.337 1.00 98.44 120 PHE A CA 1
ATOM 975 C C . PHE A 1 120 ? 7.561 3.672 13.027 1.00 98.44 120 PHE A C 1
ATOM 977 O O . PHE A 1 120 ? 6.806 2.703 12.993 1.00 98.44 120 PHE A O 1
ATOM 984 N N . SER A 1 121 ? 8.141 4.193 11.957 1.00 98.12 121 SER A N 1
ATOM 985 C CA . SER A 1 121 ? 8.080 3.590 10.644 1.00 98.12 121 SER A CA 1
ATOM 986 C C . SER A 1 121 ? 9.480 3.355 10.109 1.00 98.12 121 SER A C 1
ATOM 988 O O . SER A 1 121 ? 10.372 4.185 10.319 1.00 98.12 121 SER A O 1
ATOM 990 N N . ILE A 1 122 ? 9.662 2.221 9.437 1.00 96.94 122 ILE A N 1
ATOM 991 C CA . ILE A 1 122 ? 10.786 2.006 8.533 1.00 96.94 122 ILE A CA 1
ATOM 992 C C . ILE A 1 122 ? 10.260 2.258 7.127 1.00 96.94 122 ILE A C 1
ATOM 994 O O . ILE A 1 122 ? 9.396 1.524 6.647 1.00 96.94 122 ILE A O 1
ATOM 998 N N . MET A 1 123 ? 10.766 3.318 6.503 1.00 94.31 123 MET A N 1
ATOM 999 C CA . MET A 1 123 ? 10.381 3.707 5.154 1.00 94.31 123 MET A CA 1
ATOM 1000 C C . MET A 1 123 ? 11.527 3.443 4.199 1.00 94.31 123 MET A C 1
ATOM 1002 O O . MET A 1 123 ? 12.676 3.769 4.508 1.00 94.31 123 MET A O 1
ATOM 1006 N N . GLU A 1 124 ? 11.211 2.904 3.036 1.00 88.38 124 GLU A N 1
ATOM 1007 C CA . GLU A 1 124 ? 12.154 2.682 1.953 1.00 88.38 124 GLU A CA 1
ATOM 1008 C C . GLU A 1 124 ? 11.665 3.397 0.701 1.00 88.38 124 GLU A C 1
ATOM 1010 O O . GLU A 1 124 ? 10.473 3.555 0.500 1.00 88.38 124 GLU A O 1
ATOM 1015 N N . THR A 1 125 ? 12.587 3.874 -0.124 1.00 84.12 125 THR A N 1
ATOM 1016 C CA . THR A 1 125 ? 12.267 4.320 -1.477 1.00 84.12 125 THR A CA 1
ATOM 1017 C C . THR A 1 125 ? 13.417 3.952 -2.396 1.00 84.12 125 THR A C 1
ATOM 1019 O O . THR A 1 125 ? 14.602 4.149 -2.080 1.00 84.12 125 THR A O 1
ATOM 1022 N N . SER A 1 126 ? 13.081 3.380 -3.544 1.00 71.06 126 SER A N 1
ATOM 1023 C CA . SER A 1 126 ? 14.042 3.063 -4.587 1.00 71.06 126 SER A CA 1
ATOM 1024 C C . SER A 1 126 ? 14.222 4.226 -5.553 1.00 71.06 126 SER A C 1
ATOM 1026 O O . SER A 1 126 ? 13.275 4.664 -6.199 1.00 71.06 126 SER A O 1
ATOM 1028 N N . ILE A 1 127 ? 15.468 4.643 -5.780 1.00 63.69 127 ILE A N 1
ATOM 1029 C CA . ILE A 1 127 ? 15.807 5.677 -6.773 1.00 63.69 127 ILE A CA 1
ATOM 1030 C C . ILE A 1 127 ? 15.988 5.049 -8.180 1.00 63.69 127 ILE A C 1
ATOM 1032 O O . ILE A 1 127 ? 16.656 5.613 -9.046 1.00 63.69 127 ILE A O 1
ATOM 1036 N N . TRP A 1 128 ? 15.449 3.840 -8.411 1.00 52.53 128 TRP A N 1
ATOM 1037 C CA . TRP A 1 128 ? 15.584 3.079 -9.666 1.00 52.53 128 TRP A CA 1
ATOM 1038 C C . TRP A 1 128 ? 14.800 3.700 -10.831 1.00 52.53 128 TRP A C 1
ATOM 1040 O O . TRP A 1 128 ? 15.141 3.487 -11.996 1.00 52.53 128 TRP A O 1
ATOM 1050 N N . GLU A 1 129 ? 13.772 4.492 -10.538 1.00 51.66 129 GLU A N 1
ATOM 1051 C CA . GLU A 1 129 ? 12.876 5.028 -11.553 1.00 51.66 129 GLU A CA 1
ATOM 1052 C C . GLU A 1 129 ? 13.329 6.380 -12.112 1.00 51.66 129 GLU A C 1
ATOM 1054 O O . GLU A 1 129 ? 14.201 7.070 -11.591 1.00 51.66 129 GLU A O 1
ATOM 1059 N N . LYS A 1 130 ? 12.686 6.817 -13.197 1.00 54.03 130 LYS A N 1
ATOM 1060 C CA . LYS A 1 130 ? 12.930 8.098 -13.891 1.00 54.03 130 LYS A CA 1
ATOM 1061 C C . LYS A 1 130 ? 12.675 9.350 -13.019 1.00 54.03 130 LYS A C 1
ATOM 1063 O O . LYS A 1 130 ? 12.685 10.462 -13.557 1.00 54.03 130 LYS A O 1
ATOM 1068 N N . SER A 1 131 ? 12.437 9.186 -11.718 1.00 64.81 131 SER A N 1
ATOM 1069 C CA . SER A 1 131 ? 12.155 10.225 -10.738 1.00 64.81 131 SER A CA 1
ATOM 1070 C C . SER A 1 131 ? 13.163 10.168 -9.589 1.00 64.81 131 SER A C 1
ATOM 1072 O O . SER A 1 131 ? 13.461 9.105 -9.064 1.00 64.81 131 SER A O 1
ATOM 1074 N N . ASN A 1 132 ? 13.675 11.334 -9.193 1.00 77.38 132 ASN A N 1
ATOM 1075 C CA . ASN A 1 132 ? 14.534 11.479 -8.012 1.00 77.38 132 ASN A CA 1
ATOM 1076 C C . ASN A 1 132 ? 13.724 11.869 -6.761 1.00 77.38 132 ASN A C 1
ATOM 1078 O O . ASN A 1 132 ? 14.318 12.360 -5.806 1.00 77.38 132 ASN A O 1
ATOM 1082 N N . VAL A 1 133 ? 12.392 11.756 -6.808 1.00 86.06 133 VAL A N 1
ATOM 1083 C CA . VAL A 1 133 ? 11.507 12.109 -5.693 1.00 86.06 133 VAL A CA 1
ATOM 1084 C C . VAL A 1 133 ? 11.640 11.076 -4.591 1.00 86.06 133 VAL A C 1
ATOM 1086 O O . VAL A 1 133 ? 11.506 9.884 -4.851 1.00 86.06 133 VAL A O 1
ATOM 1089 N N . LEU A 1 134 ? 11.861 11.553 -3.369 1.00 88.62 134 LEU A N 1
ATOM 1090 C CA . LEU A 1 134 ? 11.675 10.755 -2.165 1.00 88.62 134 LEU A CA 1
ATOM 1091 C C . LEU A 1 134 ? 10.204 10.862 -1.744 1.00 88.62 134 LEU A C 1
ATOM 1093 O O . LEU A 1 134 ? 9.756 11.884 -1.234 1.00 88.62 134 LEU A O 1
ATOM 1097 N N . ASP A 1 135 ? 9.441 9.807 -1.976 1.00 87.62 135 ASP A N 1
ATOM 1098 C CA . ASP A 1 135 ? 8.002 9.699 -1.722 1.00 87.62 135 ASP A CA 1
ATOM 1099 C C . ASP A 1 135 ? 7.688 9.282 -0.276 1.00 87.62 135 ASP A C 1
ATOM 1101 O O . ASP A 1 135 ? 6.744 8.550 -0.005 1.00 87.62 135 ASP A O 1
ATOM 1105 N N . PHE A 1 136 ? 8.466 9.766 0.693 1.00 93.38 136 PHE A N 1
ATOM 1106 C CA . PHE A 1 136 ? 8.179 9.540 2.110 1.00 93.38 136 PHE A CA 1
ATOM 1107 C C . PHE A 1 136 ? 6.945 10.318 2.582 1.00 93.38 136 PHE A C 1
ATOM 1109 O O . PHE A 1 136 ? 6.647 11.407 2.090 1.00 93.38 136 PHE A O 1
ATOM 1116 N N . ILE A 1 137 ? 6.280 9.804 3.617 1.00 94.81 137 ILE A N 1
ATOM 1117 C CA . ILE A 1 137 ? 5.231 10.515 4.357 1.00 94.81 137 ILE A CA 1
ATOM 1118 C C . ILE A 1 137 ? 5.629 10.654 5.826 1.00 94.81 137 ILE A C 1
ATOM 1120 O O . ILE A 1 137 ? 6.258 9.767 6.392 1.00 94.81 137 ILE A O 1
ATOM 1124 N N . PHE A 1 138 ? 5.253 11.758 6.475 1.00 94.94 138 PHE A N 1
ATOM 1125 C CA . PHE A 1 138 ? 5.665 12.043 7.857 1.00 94.94 138 PHE A CA 1
ATOM 1126 C C . PHE A 1 138 ? 4.477 12.290 8.805 1.00 94.94 138 PHE A C 1
ATOM 1128 O O . PHE A 1 138 ? 4.336 13.399 9.339 1.00 94.94 138 PHE A O 1
ATOM 1135 N N . PRO A 1 139 ? 3.626 11.270 9.040 1.00 95.06 139 PRO A N 1
ATOM 1136 C CA . PRO A 1 139 ? 2.538 11.351 10.010 1.00 95.06 139 PRO A CA 1
ATOM 1137 C C . PRO A 1 139 ? 3.053 11.599 11.432 1.00 95.06 139 PRO A C 1
ATOM 1139 O O . PRO A 1 139 ? 4.107 11.102 11.823 1.00 95.06 139 PRO A O 1
ATOM 1142 N N . ARG A 1 140 ? 2.311 12.361 12.242 1.00 93.62 140 ARG A N 1
ATOM 1143 C CA . ARG A 1 140 ? 2.734 12.739 13.604 1.00 93.62 140 ARG A CA 1
ATOM 1144 C C . ARG A 1 140 ? 1.704 12.343 14.646 1.00 93.62 140 ARG A C 1
ATOM 1146 O O . ARG A 1 140 ? 0.530 12.646 14.492 1.00 93.62 140 ARG A O 1
ATOM 1153 N N . LEU A 1 141 ? 2.160 11.731 15.734 1.00 94.56 141 LEU A N 1
ATOM 1154 C CA . LEU A 1 141 ? 1.317 11.336 16.860 1.00 94.56 141 LEU A CA 1
ATOM 1155 C C . LEU A 1 141 ? 1.505 12.256 18.078 1.00 94.56 141 LEU A C 1
ATOM 1157 O O . LEU A 1 141 ? 2.622 12.733 18.317 1.00 94.56 141 LEU A O 1
ATOM 1161 N N . PRO A 1 142 ? 0.452 12.463 18.894 1.00 93.50 142 PRO A N 1
ATOM 1162 C CA . PRO A 1 142 ? -0.897 11.885 18.774 1.00 93.50 142 PRO A CA 1
ATOM 1163 C C . PRO A 1 142 ? -1.710 12.489 17.626 1.00 93.50 142 PRO A C 1
ATOM 1165 O O . PRO A 1 142 ? -1.387 13.578 17.160 1.00 93.50 142 PRO A O 1
ATOM 1168 N N . VAL A 1 143 ? -2.756 11.783 17.185 1.00 88.25 143 VAL A N 1
ATOM 1169 C CA . VAL A 1 143 ? -3.669 12.278 16.142 1.00 88.25 143 VAL A CA 1
ATOM 1170 C C . VAL A 1 143 ? -4.295 13.607 16.588 1.00 88.25 143 VAL A C 1
ATOM 1172 O O . VAL A 1 143 ? -4.857 13.698 17.680 1.00 88.25 143 VAL A O 1
ATOM 1175 N N . ASP A 1 144 ? -4.195 14.635 15.745 1.00 79.75 144 ASP A N 1
ATOM 1176 C CA . ASP A 1 144 ? -4.839 15.940 15.936 1.00 79.75 144 ASP A CA 1
ATOM 1177 C C . ASP A 1 144 ? -5.491 16.376 14.616 1.00 79.75 144 ASP A C 1
ATOM 1179 O O . ASP A 1 144 ? -4.824 16.557 13.596 1.00 79.75 144 ASP A O 1
ATOM 1183 N N . GLU A 1 145 ? -6.812 16.549 14.657 1.00 69.81 145 GLU A N 1
ATOM 1184 C CA . GLU A 1 145 ? -7.664 16.977 13.538 1.00 69.81 145 GLU A CA 1
ATOM 1185 C C . GLU A 1 145 ? -7.245 18.335 12.939 1.00 69.81 145 GLU A C 1
ATOM 1187 O O . GLU A 1 145 ? -7.549 18.635 11.787 1.00 69.81 145 GLU A O 1
ATOM 1192 N N . ASN A 1 146 ? -6.491 19.149 13.688 1.00 69.25 146 ASN A N 1
ATOM 1193 C CA . ASN A 1 146 ? -5.993 20.452 13.247 1.00 69.25 146 ASN A CA 1
ATOM 1194 C C . ASN A 1 146 ? -4.589 20.387 12.618 1.00 69.25 146 ASN A C 1
ATOM 1196 O O . ASN A 1 146 ? -3.984 21.430 12.356 1.00 69.25 146 ASN A O 1
ATOM 1200 N N . MET A 1 147 ? -4.025 19.191 12.390 1.00 69.94 147 MET A N 1
ATOM 1201 C CA . MET A 1 147 ? -2.684 19.059 11.803 1.00 69.94 147 MET A CA 1
ATOM 1202 C C . MET A 1 147 ? -2.613 19.526 10.349 1.00 69.94 147 MET A C 1
ATOM 1204 O O . MET A 1 147 ? -1.567 20.037 9.936 1.00 69.94 147 MET A O 1
ATOM 1208 N N . ARG A 1 148 ? -3.708 19.403 9.588 1.00 63.78 148 ARG A N 1
ATOM 1209 C CA . ARG A 1 148 ? -3.757 19.865 8.200 1.00 63.78 148 ARG A CA 1
ATOM 1210 C C 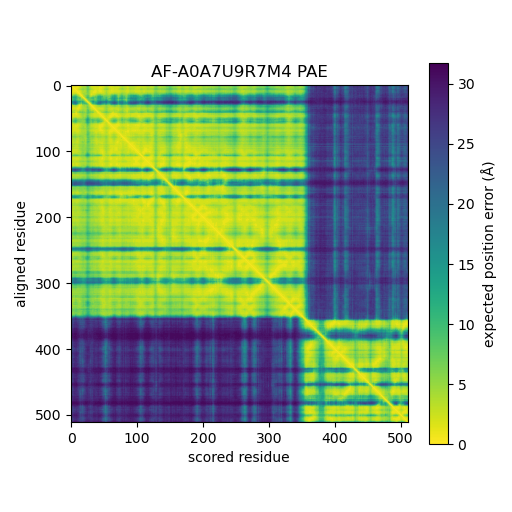. ARG A 1 148 ? -4.005 21.369 8.146 1.00 63.78 148 ARG A C 1
ATOM 1212 O O . ARG A 1 148 ? -5.141 21.831 8.096 1.00 63.78 148 ARG A O 1
ATOM 1219 N N . ASP A 1 149 ? -2.924 22.132 8.133 1.00 62.50 149 ASP A N 1
ATOM 1220 C CA . ASP A 1 149 ? -2.971 23.578 7.943 1.00 62.50 149 ASP A CA 1
ATOM 1221 C C . ASP A 1 149 ? -2.526 23.916 6.517 1.00 62.50 149 ASP A C 1
ATOM 1223 O O . ASP A 1 149 ? -1.338 24.061 6.243 1.00 62.50 149 ASP A O 1
ATOM 1227 N N . VAL A 1 150 ? -3.495 24.008 5.603 1.00 56.97 150 VAL A N 1
ATOM 1228 C CA . VAL A 1 150 ? -3.272 24.355 4.186 1.00 56.97 150 VAL A CA 1
ATOM 1229 C C . VAL A 1 150 ? -2.708 25.769 3.987 1.00 56.97 150 VAL A C 1
ATOM 1231 O O . VAL A 1 150 ? -2.365 26.129 2.864 1.00 56.97 150 VAL A O 1
ATOM 1234 N N . GLU A 1 151 ? -2.624 26.580 5.049 1.00 59.44 151 GLU A N 1
ATOM 1235 C CA . GLU A 1 151 ? -1.984 27.898 5.024 1.00 59.44 151 GLU A CA 1
ATOM 1236 C C . GLU A 1 151 ? -0.520 27.872 5.509 1.00 59.44 151 GLU A C 1
ATOM 1238 O O . GLU A 1 151 ? 0.144 28.911 5.468 1.00 59.44 151 GLU A O 1
ATOM 1243 N N . LYS A 1 152 ? 0.013 26.726 5.965 1.00 68.44 152 LYS A N 1
ATOM 1244 C CA . LYS A 1 152 ? 1.432 26.615 6.346 1.00 68.44 152 LYS A CA 1
ATOM 1245 C C . LYS A 1 152 ? 2.350 26.545 5.132 1.00 68.44 152 LYS A C 1
ATOM 1247 O O . LYS A 1 152 ? 1.980 26.049 4.072 1.00 68.44 152 LYS A O 1
ATOM 1252 N N . ASP A 1 153 ? 3.586 26.997 5.334 1.00 76.88 153 ASP A N 1
ATOM 1253 C CA . ASP A 1 153 ? 4.665 26.879 4.353 1.00 76.88 153 ASP A CA 1
ATOM 1254 C C . ASP A 1 153 ? 5.012 25.398 4.086 1.00 76.88 153 ASP A C 1
ATOM 1256 O O . ASP A 1 153 ? 5.036 24.613 5.047 1.00 76.88 153 ASP A O 1
ATOM 1260 N N . PRO A 1 154 ? 5.303 25.007 2.827 1.00 85.06 154 PRO A N 1
ATOM 1261 C CA . PRO A 1 154 ? 5.714 23.649 2.459 1.00 85.06 154 PRO A CA 1
ATOM 1262 C C . PRO A 1 154 ? 6.809 23.087 3.371 1.00 85.06 154 PRO A C 1
ATOM 1264 O O . PRO A 1 154 ? 7.731 23.813 3.757 1.00 85.06 154 PRO A O 1
ATOM 1267 N N . LEU A 1 155 ? 6.729 21.794 3.692 1.00 88.69 155 LEU A N 1
ATOM 1268 C CA . LEU A 1 155 ? 7.691 21.132 4.581 1.00 88.69 155 LEU A CA 1
ATOM 1269 C C . LEU A 1 155 ? 8.722 20.350 3.777 1.00 88.69 155 LEU A C 1
ATOM 1271 O O . LEU A 1 155 ? 8.373 19.613 2.860 1.00 88.69 155 LEU A O 1
ATOM 1275 N N . LYS A 1 156 ? 9.990 20.469 4.163 1.00 91.19 156 LYS A N 1
ATOM 1276 C CA . LYS A 1 156 ? 11.121 19.782 3.537 1.00 91.19 156 LYS A CA 1
ATOM 1277 C C . LYS A 1 156 ? 11.575 18.604 4.380 1.00 91.19 156 LYS A C 1
ATOM 1279 O O . LYS A 1 156 ? 11.362 18.559 5.586 1.00 91.19 156 LYS A O 1
ATOM 1284 N N . LEU A 1 157 ? 12.330 17.698 3.764 1.00 90.94 157 LEU A N 1
ATOM 1285 C CA . LEU A 1 157 ? 12.917 16.546 4.455 1.00 90.94 157 LEU A CA 1
ATOM 1286 C C . LEU A 1 157 ? 13.770 16.948 5.678 1.00 90.94 157 LEU A C 1
ATOM 1288 O O . LEU A 1 157 ? 13.806 16.231 6.672 1.00 90.94 157 LEU A O 1
ATOM 1292 N N . GLU A 1 158 ? 14.435 18.108 5.627 1.00 91.69 158 GLU A N 1
ATOM 1293 C CA . GLU A 1 158 ? 15.246 18.644 6.733 1.00 91.69 158 GLU A CA 1
ATOM 1294 C C . GLU A 1 158 ? 14.429 19.076 7.965 1.00 91.69 158 GLU A C 1
ATOM 1296 O O . GLU A 1 158 ? 14.995 19.222 9.050 1.00 91.69 158 GLU A O 1
ATOM 1301 N N . ASP A 1 159 ? 13.108 19.224 7.827 1.00 92.12 159 ASP A N 1
ATOM 1302 C CA . ASP A 1 159 ? 12.197 19.571 8.922 1.00 92.12 159 ASP A CA 1
ATOM 1303 C C . ASP A 1 159 ? 11.806 18.356 9.783 1.00 92.12 159 ASP A C 1
ATOM 1305 O O . ASP A 1 159 ? 11.123 18.502 10.804 1.00 92.12 159 ASP A O 1
ATOM 1309 N N . PHE A 1 160 ? 12.239 17.150 9.400 1.00 93.44 160 PHE A N 1
ATOM 1310 C CA . PHE A 1 160 ? 11.911 15.901 10.080 1.00 93.44 160 PHE A CA 1
ATOM 1311 C C . PHE A 1 160 ? 13.161 15.220 10.638 1.00 93.44 160 PHE A C 1
ATOM 1313 O O . PHE A 1 160 ? 14.193 15.097 9.981 1.00 93.44 160 PHE A O 1
ATOM 1320 N N . ALA A 1 161 ? 13.057 14.740 11.877 1.00 95.50 161 ALA A N 1
ATOM 1321 C CA . ALA A 1 161 ? 14.098 13.936 12.499 1.00 95.50 161 ALA A CA 1
ATOM 1322 C C . ALA A 1 161 ? 13.905 12.460 12.129 1.00 95.50 161 ALA A C 1
ATOM 1324 O O . ALA A 1 161 ? 12.943 11.830 12.566 1.00 95.50 161 ALA A O 1
ATOM 1325 N N . TYR A 1 162 ? 14.843 11.910 11.366 1.00 96.19 162 TYR A N 1
ATOM 1326 C CA . TYR A 1 162 ? 14.897 10.495 11.007 1.00 96.19 162 TYR A CA 1
ATOM 1327 C C . TYR A 1 162 ? 16.322 9.954 11.164 1.00 96.19 162 TYR A C 1
ATOM 1329 O O . TYR A 1 162 ? 17.288 10.712 11.291 1.00 96.19 162 TYR A O 1
ATOM 1337 N N . VAL A 1 163 ? 16.450 8.630 11.168 1.00 96.44 163 VAL A N 1
ATOM 1338 C CA . VAL A 1 163 ? 17.737 7.930 11.172 1.00 96.44 163 VAL A CA 1
ATOM 1339 C C . VAL A 1 163 ? 17.900 7.206 9.844 1.00 96.44 163 VAL A C 1
ATOM 1341 O O . VAL A 1 163 ? 17.057 6.393 9.489 1.00 96.44 163 VAL A O 1
ATOM 1344 N N . ASP A 1 164 ? 18.987 7.470 9.122 1.00 93.88 164 ASP A N 1
ATOM 1345 C CA . ASP A 1 164 ? 19.360 6.672 7.949 1.00 93.88 164 ASP A CA 1
ATOM 1346 C C . ASP A 1 164 ? 19.773 5.267 8.411 1.00 93.88 164 ASP A C 1
ATOM 1348 O O . ASP A 1 164 ? 20.732 5.113 9.180 1.00 93.88 164 ASP A O 1
ATOM 1352 N N . LEU A 1 165 ? 19.030 4.241 7.994 1.00 94.19 165 LEU A N 1
ATOM 1353 C CA . LEU A 1 165 ? 19.279 2.855 8.387 1.00 94.19 165 LEU A CA 1
ATOM 1354 C C . LEU A 1 165 ? 20.344 2.173 7.532 1.00 94.19 165 LEU A C 1
ATOM 1356 O O . LEU A 1 165 ? 20.941 1.204 8.000 1.00 94.19 165 LEU A O 1
ATOM 1360 N N . ARG A 1 166 ? 20.703 2.745 6.386 1.00 90.94 166 ARG A N 1
ATOM 1361 C CA . ARG A 1 166 ? 21.656 2.138 5.460 1.00 90.94 166 ARG A CA 1
ATOM 1362 C C . ARG A 1 166 ? 23.081 2.126 6.001 1.00 90.94 166 ARG A C 1
ATOM 1364 O O . ARG A 1 166 ? 23.509 2.998 6.771 1.00 90.94 166 ARG A O 1
ATOM 1371 N N . GLU A 1 167 ? 23.841 1.149 5.536 1.00 88.75 167 GLU A N 1
ATOM 1372 C CA . GLU A 1 167 ? 25.284 1.067 5.655 1.00 88.75 167 GLU A CA 1
ATOM 1373 C C . GLU A 1 167 ? 25.932 1.380 4.300 1.00 88.75 167 GLU A C 1
ATOM 1375 O O . GLU A 1 167 ? 25.827 0.639 3.322 1.00 88.75 167 GLU A O 1
ATOM 1380 N N . GLY A 1 168 ? 26.645 2.505 4.241 1.00 80.44 168 GLY A N 1
ATOM 1381 C CA . GLY A 1 168 ? 27.282 2.974 3.011 1.00 80.44 168 GLY A CA 1
ATOM 1382 C C . GLY A 1 168 ? 26.320 3.690 2.060 1.00 80.44 168 GLY A C 1
ATOM 1383 O O . GLY A 1 168 ? 25.247 4.146 2.442 1.00 80.44 168 GLY A O 1
ATOM 1384 N N . THR A 1 169 ? 26.756 3.872 0.814 1.00 75.19 169 THR A N 1
ATOM 1385 C CA . THR A 1 169 ? 25.958 4.526 -0.230 1.00 75.19 169 THR A CA 1
ATOM 1386 C C . THR A 1 169 ? 25.257 3.463 -1.062 1.00 75.19 169 THR A C 1
ATOM 1388 O O . THR A 1 169 ? 25.927 2.629 -1.667 1.00 75.19 169 THR A O 1
ATOM 1391 N N . LYS A 1 170 ? 23.926 3.525 -1.099 1.00 74.81 170 LYS A N 1
ATOM 1392 C CA . LYS A 1 170 ? 23.052 2.599 -1.825 1.00 74.81 170 LYS A CA 1
ATOM 1393 C C . LYS A 1 170 ? 22.189 3.333 -2.845 1.00 74.81 170 LYS A C 1
ATOM 1395 O O . LYS A 1 170 ? 22.067 4.558 -2.791 1.00 74.81 170 LYS A O 1
ATOM 1400 N N . TYR A 1 171 ? 21.606 2.562 -3.760 1.00 70.75 171 TYR A N 1
ATOM 1401 C CA . TYR A 1 171 ? 20.700 3.047 -4.803 1.00 70.75 171 TYR A CA 1
ATOM 1402 C C . TYR A 1 171 ? 19.286 3.374 -4.292 1.00 70.75 171 TYR A C 1
ATOM 1404 O O . TYR A 1 171 ? 18.561 4.078 -4.981 1.00 70.75 171 TYR A O 1
ATOM 1412 N N . GLY A 1 172 ? 18.905 2.911 -3.097 1.00 78.81 172 GLY A N 1
ATOM 1413 C CA . GLY A 1 172 ? 17.678 3.298 -2.389 1.00 78.81 172 GLY A CA 1
ATOM 1414 C C . GLY A 1 172 ? 17.978 4.074 -1.108 1.00 78.81 172 GLY A C 1
ATOM 1415 O O . GLY A 1 172 ? 19.133 4.127 -0.670 1.00 78.81 172 GLY A O 1
ATOM 1416 N N . VAL A 1 173 ? 16.959 4.687 -0.511 1.00 87.44 173 VAL A N 1
ATOM 1417 C CA . VAL A 1 173 ? 17.031 5.336 0.805 1.00 87.44 173 VAL A CA 1
ATOM 1418 C C . VAL A 1 173 ? 16.117 4.590 1.767 1.00 87.44 173 VAL A C 1
ATOM 1420 O O . VAL A 1 173 ? 14.925 4.499 1.506 1.00 87.44 173 VAL A O 1
ATOM 1423 N N . THR A 1 174 ? 16.666 4.125 2.890 1.00 92.00 174 THR A N 1
ATOM 1424 C CA . THR A 1 174 ? 15.900 3.435 3.936 1.00 92.00 174 THR A CA 1
ATOM 1425 C C . THR A 1 174 ? 16.096 4.176 5.252 1.00 92.00 174 THR A C 1
ATOM 1427 O O . THR A 1 174 ? 17.225 4.326 5.732 1.00 92.00 174 THR A O 1
ATOM 1430 N N . ILE A 1 175 ? 15.010 4.696 5.819 1.00 95.25 175 ILE A N 1
ATOM 1431 C CA . ILE A 1 175 ? 15.022 5.527 7.025 1.00 95.25 175 ILE A CA 1
ATOM 1432 C C . ILE A 1 175 ? 14.145 4.934 8.119 1.00 95.25 175 ILE A C 1
ATOM 1434 O O . ILE A 1 175 ? 13.149 4.273 7.852 1.00 95.25 175 ILE A O 1
ATOM 1438 N N . LEU A 1 176 ? 14.486 5.249 9.366 1.00 97.81 176 LEU A N 1
ATOM 1439 C CA . LEU A 1 176 ? 13.608 5.087 10.515 1.00 97.81 176 LEU A CA 1
ATOM 1440 C C . LEU A 1 176 ? 13.101 6.457 10.951 1.00 97.81 176 LEU A C 1
ATOM 1442 O O . LEU A 1 176 ? 13.887 7.333 11.327 1.00 97.81 176 LEU A O 1
ATOM 1446 N N . TYR A 1 177 ? 11.785 6.621 10.949 1.00 98.06 177 TYR A N 1
ATOM 1447 C CA . TYR A 1 177 ? 11.105 7.828 11.395 1.00 98.06 177 TYR A CA 1
ATOM 1448 C C . TYR A 1 177 ? 10.248 7.532 12.628 1.00 98.06 177 TYR A C 1
ATOM 1450 O O . TYR A 1 177 ? 9.440 6.609 12.625 1.00 98.06 177 TYR A O 1
ATOM 1458 N N . ASN A 1 178 ? 10.414 8.313 13.698 1.00 97.69 178 ASN A N 1
ATOM 1459 C CA . ASN A 1 178 ? 9.574 8.189 14.891 1.00 97.69 178 ASN A CA 1
ATOM 1460 C C . ASN A 1 178 ? 8.373 9.134 14.768 1.00 97.69 178 ASN A C 1
ATOM 1462 O O . ASN A 1 178 ? 8.550 10.353 14.786 1.00 97.69 178 ASN A O 1
ATOM 1466 N N . LEU A 1 179 ? 7.165 8.570 14.702 1.00 96.81 179 LEU A N 1
ATOM 1467 C CA . LEU A 1 179 ? 5.922 9.330 14.547 1.00 96.81 179 LEU A CA 1
ATOM 1468 C C . LEU A 1 179 ? 5.546 10.062 15.839 1.00 96.81 179 LEU A C 1
ATOM 1470 O O . LEU A 1 179 ? 4.948 11.135 15.804 1.00 96.81 179 LEU A O 1
ATOM 1474 N N . GLY A 1 180 ? 5.876 9.472 16.990 1.00 96.69 180 GLY A N 1
ATOM 1475 C CA . GLY A 1 180 ? 5.504 9.982 18.306 1.00 96.69 180 GLY A CA 1
ATOM 1476 C C . GLY A 1 180 ? 4.912 8.887 19.184 1.00 96.69 180 GLY A C 1
ATOM 1477 O O . GLY A 1 180 ? 5.203 7.707 19.000 1.00 96.69 180 GLY A O 1
ATOM 1478 N N . LYS A 1 181 ? 4.106 9.286 20.169 1.00 96.69 181 LYS A N 1
ATOM 1479 C CA . LYS A 1 181 ? 3.498 8.378 21.146 1.00 96.69 181 LYS A CA 1
ATOM 1480 C C . LYS A 1 181 ? 2.006 8.646 21.267 1.00 96.69 181 LYS A C 1
ATOM 1482 O O . LYS A 1 181 ? 1.616 9.762 21.604 1.00 96.69 181 LYS A O 1
ATOM 1487 N N . ASP A 1 182 ? 1.207 7.611 21.045 1.00 95.00 182 ASP A N 1
ATOM 1488 C CA . ASP A 1 182 ? -0.235 7.598 21.278 1.00 95.00 182 ASP A CA 1
ATOM 1489 C C . ASP A 1 182 ? -0.635 6.187 21.716 1.00 95.00 182 ASP A C 1
ATOM 1491 O O . ASP A 1 182 ? -0.601 5.240 20.939 1.00 95.00 182 ASP A O 1
ATOM 1495 N N . THR A 1 183 ? -0.991 6.043 22.993 1.00 93.38 183 THR A N 1
ATOM 1496 C CA . THR A 1 183 ? -1.370 4.747 23.572 1.00 93.38 183 THR A CA 1
ATOM 1497 C C . THR A 1 183 ? -2.743 4.272 23.112 1.00 93.38 183 THR A C 1
ATOM 1499 O O . THR A 1 183 ? -3.123 3.164 23.455 1.00 93.38 183 THR A O 1
ATOM 1502 N N . GLY A 1 184 ? -3.507 5.113 22.410 1.00 94.94 184 GLY A N 1
ATOM 1503 C CA . GLY A 1 184 ? -4.800 4.742 21.851 1.00 94.94 184 GLY A CA 1
ATOM 1504 C C . GLY A 1 184 ? -4.709 4.109 20.466 1.00 94.94 184 GLY A C 1
ATOM 1505 O O . GLY A 1 184 ? -5.754 3.797 19.912 1.00 94.94 184 GLY A O 1
ATOM 1506 N N . VAL A 1 185 ? -3.519 3.959 19.875 1.00 96.62 185 VAL A N 1
ATOM 1507 C CA . VAL A 1 185 ? -3.353 3.282 18.580 1.00 96.62 185 VAL A CA 1
ATOM 1508 C C . VAL A 1 185 ? -3.503 1.778 18.775 1.00 96.62 185 VAL A C 1
ATOM 1510 O O . VAL A 1 185 ? -2.718 1.170 19.497 1.00 96.62 185 VAL A O 1
ATOM 1513 N N . GLU A 1 186 ? -4.496 1.186 18.115 1.00 95.19 186 GLU A N 1
ATOM 1514 C CA . GLU A 1 186 ? -4.759 -0.254 18.170 1.00 95.19 186 GLU A CA 1
ATOM 1515 C C . GLU A 1 186 ? -4.191 -0.972 16.946 1.00 95.19 186 GLU A C 1
ATOM 1517 O O . GLU A 1 186 ? -3.621 -2.052 17.076 1.00 95.19 186 GLU A O 1
ATOM 1522 N N . ARG A 1 187 ? -4.342 -0.380 15.753 1.00 95.44 187 ARG A N 1
ATOM 1523 C CA . ARG A 1 187 ? -3.863 -0.962 14.494 1.00 95.44 187 ARG A CA 1
ATOM 1524 C C . ARG A 1 187 ? -3.353 0.109 13.552 1.00 95.44 187 ARG A C 1
ATOM 1526 O O . ARG A 1 187 ? -3.890 1.218 13.520 1.00 95.44 187 ARG A O 1
ATOM 1533 N N . ILE A 1 188 ? -2.354 -0.255 12.765 1.00 96.75 188 ILE A N 1
ATOM 1534 C CA . ILE A 1 188 ? -1.842 0.548 11.665 1.00 96.75 188 ILE A CA 1
ATOM 1535 C C . ILE A 1 188 ? -1.679 -0.372 10.468 1.00 96.75 188 ILE A C 1
ATOM 1537 O O . ILE A 1 188 ? -1.224 -1.489 10.642 1.00 96.75 188 ILE A O 1
ATOM 1541 N N . GLU A 1 189 ? -2.023 0.127 9.292 1.00 95.06 189 GLU A N 1
ATOM 1542 C CA . GLU A 1 189 ? -1.683 -0.486 8.013 1.00 95.06 189 GLU A CA 1
ATOM 1543 C C . GLU A 1 189 ? -1.303 0.605 7.014 1.00 95.06 189 GLU A C 1
ATOM 1545 O O . GLU A 1 189 ? -1.634 1.775 7.221 1.00 95.06 189 GLU A O 1
ATOM 1550 N N . SER A 1 190 ? -0.616 0.259 5.931 1.00 94.00 190 SER A N 1
ATOM 1551 C CA . SER A 1 190 ? -0.258 1.243 4.906 1.00 94.00 190 SER A CA 1
ATOM 1552 C C . SER A 1 190 ? -0.106 0.645 3.529 1.00 94.00 190 SER A C 1
ATOM 1554 O O . SER A 1 190 ? 0.590 -0.353 3.364 1.00 94.00 190 SER A O 1
ATOM 1556 N N . ASP A 1 191 ? -0.695 1.325 2.555 1.00 91.94 191 ASP A N 1
ATOM 1557 C CA . ASP A 1 191 ? -0.430 1.099 1.141 1.00 91.94 191 ASP A CA 1
ATOM 1558 C C . ASP A 1 191 ? 0.801 1.928 0.692 1.00 91.94 191 ASP A C 1
ATOM 1560 O O . ASP A 1 191 ? 1.428 2.594 1.526 1.00 91.94 191 ASP A O 1
ATOM 1564 N N . PRO A 1 192 ? 1.191 1.919 -0.595 1.00 89.25 192 PRO A N 1
ATOM 1565 C CA . PRO A 1 192 ? 2.366 2.651 -1.063 1.00 89.25 192 PRO A CA 1
ATOM 1566 C C . PRO A 1 192 ? 2.260 4.182 -0.996 1.00 89.25 192 PRO A C 1
ATOM 1568 O O . PRO A 1 192 ? 3.261 4.851 -1.247 1.00 89.25 192 PRO A O 1
ATOM 1571 N N . TYR A 1 193 ? 1.095 4.759 -0.671 1.00 92.69 193 TYR A N 1
ATOM 1572 C CA . TYR A 1 193 ? 0.847 6.206 -0.754 1.00 92.69 193 TYR A CA 1
ATOM 1573 C C . TYR A 1 193 ? 0.367 6.834 0.559 1.00 92.69 193 TYR A C 1
ATOM 1575 O O . TYR A 1 193 ? 0.475 8.052 0.746 1.00 92.69 193 TYR A O 1
ATOM 1583 N N . THR A 1 194 ? -0.197 6.048 1.476 1.00 95.19 194 THR A N 1
ATOM 1584 C CA . THR A 1 194 ? -0.670 6.538 2.771 1.00 95.19 194 THR A CA 1
ATOM 1585 C C . THR A 1 194 ? -0.581 5.489 3.874 1.00 95.19 194 THR A C 1
ATOM 1587 O O . THR A 1 194 ? -0.221 4.336 3.669 1.00 95.19 194 THR A O 1
ATOM 1590 N N . MET A 1 195 ? -0.947 5.911 5.082 1.00 95.94 195 MET A N 1
ATOM 1591 C CA . MET A 1 195 ? -1.174 5.030 6.213 1.00 95.94 195 MET A CA 1
ATOM 1592 C C . MET A 1 195 ? -2.603 5.170 6.738 1.00 95.94 195 MET A C 1
ATOM 1594 O O . MET A 1 195 ? -3.179 6.260 6.715 1.00 95.94 195 MET A O 1
ATOM 1598 N N . PHE A 1 196 ? -3.128 4.080 7.282 1.00 97.50 196 PHE A N 1
ATOM 1599 C CA . PHE A 1 196 ? -4.387 3.990 8.003 1.00 97.50 196 PHE A CA 1
ATOM 1600 C C . PHE A 1 196 ? -4.107 3.661 9.466 1.00 97.50 196 PHE A C 1
ATOM 1602 O O . PHE A 1 196 ? -3.235 2.857 9.786 1.00 97.50 196 PHE A O 1
ATOM 1609 N N . LEU A 1 197 ? -4.840 4.301 10.368 1.00 96.88 197 LEU A N 1
ATOM 1610 C CA . LEU A 1 197 ? -4.655 4.186 11.807 1.00 96.88 197 LEU A CA 1
ATOM 1611 C C . LEU A 1 197 ? -6.015 4.020 12.477 1.00 96.88 197 LEU A C 1
ATOM 1613 O O . LEU A 1 197 ? -6.863 4.910 12.410 1.00 96.88 197 LEU A O 1
ATOM 1617 N N . TYR A 1 198 ? -6.205 2.892 13.156 1.00 97.69 198 TYR A N 1
ATOM 1618 C CA . TYR A 1 198 ? -7.401 2.607 13.939 1.00 97.69 198 TYR A CA 1
ATOM 1619 C C . TYR A 1 198 ? -7.102 2.703 15.435 1.00 97.69 198 TYR A C 1
ATOM 1621 O O . TYR A 1 198 ? -6.079 2.205 15.918 1.00 97.69 198 TYR A O 1
ATOM 1629 N N . ARG A 1 199 ? -7.993 3.372 16.171 1.00 96.19 199 ARG A N 1
ATOM 1630 C CA . ARG A 1 199 ? -7.805 3.707 17.585 1.00 96.19 199 ARG A CA 1
ATOM 1631 C C . ARG A 1 199 ? -8.758 2.938 18.492 1.00 96.19 199 ARG A C 1
ATOM 1633 O O . ARG A 1 199 ? -9.870 2.582 18.109 1.00 96.19 199 ARG A O 1
ATOM 1640 N N . GLU A 1 200 ? -8.360 2.779 19.752 1.00 94.44 200 GLU A N 1
ATOM 1641 C CA . GLU A 1 200 ? -9.143 2.094 20.785 1.00 94.44 200 GLU A CA 1
ATOM 1642 C C . GLU A 1 200 ? -10.528 2.725 21.015 1.00 94.44 200 GLU A C 1
ATOM 1644 O O . GLU A 1 200 ? -11.468 2.031 21.429 1.00 94.44 200 GLU A O 1
ATOM 1649 N N . ASP A 1 201 ? -10.651 4.033 20.754 1.00 93.31 201 ASP A N 1
ATOM 1650 C CA . ASP A 1 201 ? -11.897 4.802 20.840 1.00 93.31 201 ASP A CA 1
ATOM 1651 C C . ASP A 1 201 ? -12.883 4.517 19.690 1.00 93.31 201 ASP A C 1
ATOM 1653 O O . ASP A 1 201 ? -14.023 4.983 19.735 1.00 93.31 201 ASP A O 1
ATOM 1657 N N . GLY A 1 202 ? -12.485 3.688 18.720 1.00 94.12 202 GLY A N 1
ATOM 1658 C CA . GLY A 1 202 ? -13.304 3.259 17.591 1.00 94.12 202 GLY A CA 1
ATOM 1659 C C . GLY A 1 202 ? -13.211 4.164 16.366 1.00 94.12 202 GLY A C 1
ATOM 1660 O O . GLY A 1 202 ? -13.996 3.980 15.438 1.00 94.12 202 GLY A O 1
ATOM 1661 N N . THR A 1 203 ? -12.295 5.136 16.356 1.00 95.25 203 THR A N 1
ATOM 1662 C CA . THR A 1 203 ? -12.069 6.013 15.200 1.00 95.25 203 THR A CA 1
ATOM 1663 C C . THR A 1 203 ? -11.028 5.429 14.241 1.00 95.25 203 THR A C 1
ATOM 1665 O O . THR A 1 203 ? -10.038 4.825 14.663 1.00 95.25 203 THR A O 1
ATOM 1668 N N . LEU A 1 204 ? -11.255 5.619 12.939 1.00 97.75 204 LEU A N 1
ATOM 1669 C CA . LEU A 1 204 ? -10.334 5.270 11.857 1.00 97.75 204 LEU A CA 1
ATOM 1670 C C . LEU A 1 204 ? -9.856 6.557 11.180 1.00 97.75 204 LEU A C 1
ATOM 1672 O O . LEU A 1 204 ? -10.660 7.442 10.897 1.00 97.75 204 LEU A O 1
ATOM 1676 N N . TRP A 1 205 ? -8.560 6.642 10.902 1.00 97.50 205 TRP A N 1
ATOM 1677 C CA . TRP A 1 205 ? -7.916 7.807 10.303 1.00 97.50 205 TRP A CA 1
ATOM 1678 C C . TRP A 1 205 ? -6.995 7.387 9.166 1.00 97.50 205 TRP A C 1
ATOM 1680 O O . TRP A 1 205 ? -6.447 6.288 9.205 1.00 97.50 205 TRP A O 1
ATOM 1690 N N . TYR A 1 206 ? -6.764 8.277 8.205 1.00 96.50 206 TYR A N 1
ATOM 1691 C CA . TYR A 1 206 ? -5.684 8.125 7.228 1.00 96.50 206 TYR A CA 1
ATOM 1692 C C . TYR A 1 206 ? -4.844 9.400 7.107 1.00 96.50 206 TYR A C 1
ATOM 1694 O O . TYR A 1 206 ? -5.295 10.486 7.487 1.00 96.50 206 TYR A O 1
ATOM 1702 N N . TRP A 1 207 ? -3.611 9.275 6.611 1.00 95.81 207 TRP A N 1
ATOM 1703 C CA . TRP A 1 207 ? -2.700 10.407 6.414 1.00 95.81 207 TRP A CA 1
ATOM 1704 C C . TRP A 1 207 ? -2.853 11.023 5.016 1.00 95.81 207 TRP A C 1
ATOM 1706 O O . TRP A 1 207 ? -2.314 10.525 4.027 1.00 95.81 207 TRP A O 1
ATOM 1716 N N . ASP A 1 208 ? -3.564 12.142 4.916 1.00 94.12 208 ASP A N 1
ATOM 1717 C CA . ASP A 1 208 ? -3.723 12.848 3.647 1.00 94.12 208 ASP A CA 1
ATOM 1718 C C . ASP A 1 208 ? -2.511 13.750 3.373 1.00 94.12 208 ASP A C 1
ATOM 1720 O O . ASP A 1 208 ? -2.181 14.621 4.183 1.00 94.12 208 ASP A O 1
ATOM 1724 N N . SER A 1 209 ? -1.839 13.545 2.240 1.00 93.31 209 SER A N 1
ATOM 1725 C CA . SER A 1 209 ? -0.589 14.222 1.875 1.00 93.31 209 SER A CA 1
ATOM 1726 C C . SER A 1 209 ? -0.418 14.345 0.360 1.00 93.31 209 SER A C 1
ATOM 1728 O O . SER A 1 209 ? -1.249 13.871 -0.415 1.00 93.31 209 SER A O 1
ATOM 1730 N N . GLY A 1 210 ? 0.692 14.950 -0.075 1.00 92.81 210 GLY A N 1
ATOM 1731 C CA . GLY A 1 210 ? 1.067 15.005 -1.490 1.00 92.81 210 GLY A CA 1
ATOM 1732 C C . GLY A 1 210 ? 1.158 13.629 -2.163 1.00 92.81 210 GLY A C 1
ATOM 1733 O O . GLY A 1 210 ? 0.824 13.529 -3.339 1.00 92.81 210 GLY A O 1
ATOM 1734 N N . ALA A 1 211 ? 1.533 12.572 -1.431 1.00 93.56 211 ALA A N 1
ATOM 1735 C CA . ALA A 1 211 ? 1.596 11.211 -1.972 1.00 93.56 211 ALA A CA 1
ATOM 1736 C C . ALA A 1 211 ? 0.205 10.677 -2.361 1.00 93.56 211 ALA A C 1
ATOM 1738 O O . ALA A 1 211 ? 0.050 10.078 -3.420 1.00 93.56 211 ALA A O 1
ATOM 1739 N N . VAL A 1 212 ? -0.829 10.997 -1.572 1.00 94.75 212 VAL A N 1
ATOM 1740 C CA . VAL A 1 212 ? -2.231 10.729 -1.937 1.00 94.75 212 VAL A CA 1
ATOM 1741 C C . VAL A 1 212 ? -2.636 11.617 -3.106 1.00 94.75 212 VAL A C 1
ATOM 1743 O O . VAL A 1 212 ? -3.109 11.130 -4.124 1.00 94.75 212 VAL A O 1
ATOM 1746 N N . GLN A 1 213 ? -2.426 12.929 -2.986 1.00 93.88 213 GLN A N 1
ATOM 1747 C CA . GLN A 1 213 ? -2.899 13.903 -3.968 1.00 93.88 213 GLN A CA 1
ATOM 1748 C C . GLN A 1 213 ? -2.346 13.656 -5.382 1.00 93.88 213 GLN A C 1
ATOM 1750 O O . GLN A 1 213 ? -3.057 13.853 -6.372 1.00 93.88 213 GLN A O 1
ATOM 1755 N N . TYR A 1 214 ? -1.081 13.245 -5.458 1.00 93.38 214 TYR A N 1
ATOM 1756 C CA . TYR A 1 214 ? -0.310 13.045 -6.682 1.00 93.38 214 TYR A CA 1
ATOM 1757 C C . TYR A 1 214 ? 0.013 11.573 -6.952 1.00 93.38 214 TYR A C 1
ATOM 1759 O O . TYR A 1 214 ? 0.991 11.290 -7.639 1.00 93.38 214 TYR A O 1
ATOM 1767 N N . HIS A 1 215 ? -0.818 10.663 -6.442 1.00 90.94 215 HIS A N 1
ATOM 1768 C CA . HIS A 1 215 ? -0.735 9.211 -6.631 1.00 90.94 215 HIS A CA 1
ATOM 1769 C C . HIS A 1 215 ? -0.307 8.797 -8.056 1.00 90.94 215 HIS A C 1
ATOM 1771 O O . HIS A 1 215 ? 0.619 8.009 -8.223 1.00 90.94 215 HIS A O 1
ATOM 1777 N N . ASP A 1 216 ? -0.912 9.396 -9.091 1.00 87.81 216 ASP A N 1
ATOM 1778 C CA . ASP A 1 216 ? -0.659 9.039 -10.497 1.00 87.81 216 ASP A CA 1
ATOM 1779 C C . ASP A 1 216 ? 0.685 9.570 -11.056 1.00 87.81 216 ASP A C 1
ATOM 1781 O O . ASP A 1 216 ? 1.139 9.107 -12.102 1.00 87.81 216 ASP A O 1
ATOM 1785 N N . ASP A 1 217 ? 1.321 10.563 -10.416 1.00 89.75 217 ASP A N 1
ATOM 1786 C CA . ASP A 1 217 ? 2.647 11.071 -10.807 1.00 89.75 217 ASP A CA 1
ATOM 1787 C C . ASP A 1 217 ? 3.372 11.750 -9.630 1.00 89.75 217 ASP A C 1
ATOM 1789 O O . ASP A 1 217 ? 3.268 12.965 -9.410 1.00 89.75 217 ASP A O 1
ATOM 1793 N N . LYS A 1 218 ? 4.204 10.976 -8.920 1.00 88.12 218 LYS A N 1
ATOM 1794 C CA . LYS A 1 218 ? 4.994 11.450 -7.769 1.00 88.12 218 LYS A CA 1
ATOM 1795 C C . LYS A 1 218 ? 5.911 12.637 -8.067 1.00 88.12 218 LYS A C 1
ATOM 1797 O O . LYS A 1 218 ? 6.282 13.363 -7.148 1.00 88.12 218 LYS A O 1
ATOM 1802 N N . ASN A 1 219 ? 6.248 12.920 -9.334 1.00 89.81 219 ASN A N 1
ATOM 1803 C CA . ASN A 1 219 ? 7.027 14.120 -9.659 1.00 89.81 219 ASN A CA 1
ATOM 1804 C C . ASN A 1 219 ? 6.321 15.406 -9.220 1.00 89.81 219 ASN A C 1
ATOM 1806 O O . ASN A 1 219 ? 7.002 16.373 -8.882 1.00 89.81 219 ASN A O 1
ATOM 1810 N N . ALA A 1 220 ? 4.987 15.414 -9.179 1.00 92.44 220 ALA A N 1
ATOM 1811 C CA . ALA A 1 220 ? 4.206 16.552 -8.708 1.00 92.44 220 ALA A CA 1
ATOM 1812 C C . ALA A 1 220 ? 4.414 16.876 -7.216 1.00 92.44 220 ALA A C 1
ATOM 1814 O O . ALA A 1 220 ? 4.168 18.013 -6.818 1.00 92.44 220 ALA A O 1
ATOM 1815 N N . MET A 1 221 ? 4.961 15.952 -6.413 1.00 92.44 221 MET A N 1
ATOM 1816 C CA . MET A 1 221 ? 5.387 16.249 -5.038 1.00 92.44 221 MET A CA 1
ATOM 1817 C C . MET A 1 221 ? 6.568 17.229 -4.985 1.00 92.44 221 MET A C 1
ATOM 1819 O O . MET A 1 221 ? 6.778 17.892 -3.972 1.00 92.44 221 MET A O 1
ATOM 1823 N N . SER A 1 222 ? 7.352 17.344 -6.064 1.00 92.31 222 SER A N 1
ATOM 1824 C CA . SER A 1 222 ? 8.462 18.298 -6.146 1.00 92.31 222 SER A CA 1
ATOM 1825 C C . SER A 1 222 ? 7.943 19.715 -6.371 1.00 92.31 222 SER A C 1
ATOM 1827 O O . SER A 1 222 ? 7.739 20.148 -7.504 1.00 92.31 222 SER A O 1
ATOM 1829 N N . ASN A 1 223 ? 7.776 20.475 -5.298 1.00 90.75 223 ASN A N 1
ATOM 1830 C CA . ASN A 1 223 ? 7.227 21.819 -5.317 1.00 90.75 223 ASN A CA 1
ATOM 1831 C C . ASN A 1 223 ? 8.236 22.852 -5.903 1.00 90.75 223 ASN A C 1
ATOM 1833 O O . ASN A 1 223 ? 9.356 23.011 -5.390 1.00 90.75 223 ASN A O 1
ATOM 1837 N N . PRO A 1 224 ? 7.864 23.595 -6.972 1.00 90.56 224 PRO A N 1
ATOM 1838 C CA . PRO A 1 224 ? 8.689 24.646 -7.581 1.00 90.56 224 PRO A CA 1
ATOM 1839 C C . PRO A 1 224 ? 9.106 25.790 -6.654 1.00 90.56 224 PRO A C 1
ATOM 1841 O O . PRO A 1 224 ? 10.153 26.396 -6.885 1.00 90.56 224 PRO A O 1
ATOM 1844 N N . GLU A 1 225 ? 8.302 26.113 -5.641 1.00 87.94 225 GLU A N 1
ATOM 1845 C CA . GLU A 1 225 ? 8.527 27.261 -4.757 1.00 87.94 225 GLU A CA 1
ATOM 1846 C C . GLU A 1 225 ? 9.654 26.995 -3.760 1.00 87.94 225 GLU A C 1
ATOM 1848 O O . GLU A 1 225 ? 10.484 27.871 -3.495 1.00 87.94 225 GLU A O 1
ATOM 1853 N N . ILE A 1 226 ? 9.725 25.761 -3.255 1.00 89.44 226 ILE A N 1
ATOM 1854 C CA . ILE A 1 226 ? 10.756 25.332 -2.306 1.00 89.44 226 ILE A CA 1
ATOM 1855 C C . ILE A 1 226 ? 11.934 24.600 -2.952 1.00 89.44 226 ILE A C 1
ATOM 1857 O O . ILE A 1 226 ? 12.927 24.344 -2.264 1.00 89.44 226 ILE A O 1
ATOM 1861 N N . TYR A 1 227 ? 11.863 24.336 -4.262 1.00 88.06 227 TYR A N 1
ATOM 1862 C CA . TYR A 1 227 ? 12.873 23.610 -5.040 1.00 88.06 227 TYR A CA 1
ATOM 1863 C C . TYR A 1 227 ? 13.186 22.219 -4.463 1.00 88.06 227 TYR A C 1
ATOM 1865 O O . TYR A 1 227 ? 14.351 21.820 -4.394 1.00 88.06 227 TYR A O 1
ATOM 1873 N N . GLY A 1 228 ? 12.146 21.505 -4.037 1.00 89.50 228 GLY A N 1
ATOM 1874 C CA . GLY A 1 228 ? 12.244 20.204 -3.380 1.00 89.50 228 GLY A CA 1
ATOM 1875 C C . GLY A 1 228 ? 10.870 19.587 -3.153 1.00 89.50 228 GLY A C 1
ATOM 1876 O O . GLY A 1 228 ? 9.860 20.176 -3.527 1.00 89.50 228 GLY A O 1
ATOM 1877 N N . GLU A 1 229 ? 10.847 18.403 -2.565 1.00 92.12 229 GLU A N 1
ATOM 1878 C CA . GLU A 1 229 ? 9.628 17.692 -2.199 1.00 92.12 229 GLU A CA 1
ATOM 1879 C C . GLU A 1 229 ? 8.881 18.409 -1.067 1.00 92.12 229 GLU A C 1
ATOM 1881 O O . GLU A 1 229 ? 9.504 18.893 -0.117 1.00 92.12 229 GLU A O 1
ATOM 1886 N N . ASP A 1 230 ? 7.554 18.476 -1.184 1.00 92.25 230 ASP A N 1
ATOM 1887 C CA . ASP A 1 230 ? 6.655 18.990 -0.152 1.00 92.25 230 ASP A CA 1
ATOM 1888 C C . ASP A 1 230 ? 6.002 17.840 0.621 1.00 92.25 230 ASP A C 1
ATOM 1890 O O . ASP A 1 230 ? 5.190 17.082 0.088 1.00 92.25 230 ASP A O 1
ATOM 1894 N N . TYR A 1 231 ? 6.365 17.729 1.895 1.00 92.69 231 TYR A N 1
ATOM 1895 C CA . TYR A 1 231 ? 5.943 16.658 2.795 1.00 92.69 231 TYR A CA 1
ATOM 1896 C C . TYR A 1 231 ? 4.792 17.051 3.723 1.00 92.69 231 TYR A C 1
ATOM 1898 O O . TYR A 1 231 ? 4.570 16.413 4.758 1.00 92.69 231 TYR A O 1
ATOM 1906 N N . GLN A 1 232 ? 4.078 18.132 3.415 1.00 90.44 232 GLN A N 1
ATOM 1907 C CA . GLN A 1 232 ? 2.878 18.473 4.163 1.00 90.44 232 GLN A CA 1
ATOM 1908 C C . GLN A 1 232 ? 1.829 17.356 4.121 1.00 90.44 232 GLN A C 1
ATOM 1910 O O . GLN A 1 232 ? 1.633 16.666 3.118 1.00 90.44 232 GLN A O 1
ATOM 1915 N N . GLY A 1 233 ? 1.107 17.226 5.229 1.00 91.06 233 GLY A N 1
ATOM 1916 C CA . GLY A 1 233 ? -0.031 16.333 5.347 1.00 91.06 233 GLY A CA 1
ATOM 1917 C C . GLY A 1 233 ? -0.741 16.493 6.684 1.00 91.06 233 GLY A C 1
ATOM 1918 O O . GLY A 1 233 ? -0.330 17.286 7.538 1.00 91.06 233 GLY A O 1
ATOM 1919 N N . GLY A 1 234 ? -1.828 15.753 6.856 1.00 92.69 234 GLY A N 1
ATOM 1920 C CA . GLY A 1 234 ? -2.580 15.715 8.101 1.00 92.69 234 GLY A CA 1
ATOM 1921 C C . GLY A 1 234 ? -3.531 14.530 8.161 1.00 92.69 234 GLY A C 1
ATOM 1922 O O . GLY A 1 234 ? -3.892 13.953 7.138 1.00 92.69 234 GLY A O 1
ATOM 1923 N N . PHE A 1 235 ? -3.942 14.176 9.376 1.00 94.38 235 PHE A N 1
ATOM 1924 C CA . PHE A 1 235 ? -4.906 13.104 9.579 1.00 94.38 235 PHE A CA 1
ATOM 1925 C C . PHE A 1 235 ? -6.321 13.534 9.189 1.00 94.38 235 PHE A C 1
ATOM 1927 O O . PHE A 1 235 ? -6.763 14.631 9.531 1.00 94.38 235 PHE A O 1
ATOM 1934 N N . VAL A 1 236 ? -7.032 12.639 8.505 1.00 94.69 236 VAL A N 1
ATOM 1935 C CA . VAL A 1 236 ? -8.449 12.780 8.156 1.00 94.69 236 VAL A CA 1
ATOM 1936 C C . VAL A 1 236 ? -9.220 11.613 8.766 1.00 94.69 236 VAL A C 1
ATOM 1938 O O . VAL A 1 236 ? -8.843 10.457 8.573 1.00 94.69 236 VAL A O 1
ATOM 1941 N N . GLU A 1 237 ? -10.274 11.919 9.525 1.00 95.50 237 GLU A N 1
ATOM 1942 C CA . GLU A 1 237 ? -11.150 10.904 10.120 1.00 95.50 237 GLU A CA 1
ATOM 1943 C C . GLU A 1 237 ? -12.050 10.288 9.047 1.00 95.50 237 GLU A C 1
ATOM 1945 O O . GLU A 1 237 ? -12.639 10.995 8.224 1.00 95.50 237 GLU A O 1
ATOM 1950 N N . VAL A 1 238 ? -12.190 8.967 9.082 1.00 96.19 238 VAL A N 1
ATOM 1951 C CA . VAL A 1 238 ? -13.066 8.209 8.191 1.00 96.19 238 VAL A CA 1
ATOM 1952 C C . VAL A 1 238 ? -14.463 8.112 8.803 1.00 96.19 238 VAL A C 1
ATOM 1954 O O . VAL A 1 238 ? -14.644 7.587 9.903 1.00 96.19 238 VAL A O 1
ATOM 1957 N N . ASP A 1 239 ? -15.485 8.560 8.067 1.00 94.75 239 ASP A N 1
ATOM 1958 C CA . ASP A 1 239 ? -16.889 8.465 8.490 1.00 94.75 239 ASP A CA 1
ATOM 1959 C C . ASP A 1 239 ? -17.429 7.030 8.335 1.00 94.75 239 ASP A C 1
ATOM 1961 O O . ASP A 1 239 ? -18.180 6.696 7.412 1.00 94.75 239 ASP A O 1
ATOM 1965 N N . MET A 1 240 ? -17.053 6.165 9.279 1.00 95.31 240 MET A N 1
ATOM 1966 C CA . MET A 1 240 ? -17.486 4.765 9.320 1.00 95.31 240 MET A CA 1
ATOM 1967 C C . MET A 1 240 ? -19.009 4.608 9.413 1.00 95.31 240 MET A C 1
ATOM 1969 O O . MET A 1 240 ? -19.553 3.629 8.903 1.00 95.31 240 MET A O 1
ATOM 1973 N N . LYS A 1 241 ? -19.727 5.559 10.031 1.00 93.31 241 LYS A N 1
ATOM 1974 C CA . LYS A 1 241 ? -21.197 5.492 10.118 1.00 93.31 241 LYS A CA 1
ATOM 1975 C C . LYS A 1 241 ? -21.821 5.593 8.739 1.00 93.31 241 LYS A C 1
ATOM 1977 O O . LYS A 1 241 ? -22.704 4.799 8.417 1.00 93.31 241 LYS A O 1
ATOM 1982 N N . ARG A 1 242 ? -21.353 6.544 7.928 1.00 93.56 242 ARG A N 1
ATOM 1983 C CA . ARG A 1 242 ? -21.825 6.713 6.554 1.00 93.56 242 ARG A CA 1
ATOM 1984 C C . ARG A 1 242 ? -21.515 5.487 5.699 1.00 93.56 242 ARG A C 1
ATOM 1986 O O . ARG A 1 242 ? -22.406 5.027 4.992 1.00 93.56 242 ARG A O 1
ATOM 1993 N N . ILE A 1 243 ? -20.295 4.953 5.783 1.00 94.94 243 ILE A N 1
ATOM 1994 C CA . ILE A 1 243 ? -19.864 3.791 4.984 1.00 94.94 243 ILE A CA 1
ATOM 1995 C C . ILE A 1 243 ? -20.718 2.560 5.310 1.00 94.94 243 ILE A C 1
ATOM 1997 O O . ILE A 1 243 ? -21.206 1.882 4.411 1.00 94.94 243 ILE A O 1
ATOM 2001 N N . LEU A 1 244 ? -20.958 2.307 6.599 1.00 91.75 244 LEU A N 1
ATOM 2002 C CA . LEU A 1 244 ? -21.720 1.149 7.071 1.00 91.75 244 LEU A CA 1
ATOM 2003 C C . LEU A 1 244 ? -23.248 1.349 7.026 1.00 91.75 244 LEU A C 1
ATOM 2005 O O . LEU A 1 244 ? -23.993 0.472 7.460 1.00 91.75 244 LEU A O 1
ATOM 2009 N N . GLY A 1 245 ? -23.741 2.490 6.528 1.00 89.88 245 GLY A N 1
ATOM 2010 C CA . GLY A 1 245 ? -25.179 2.778 6.443 1.00 89.88 245 GLY A CA 1
ATOM 2011 C C . GLY A 1 245 ? -25.873 2.909 7.807 1.00 89.88 245 GLY A C 1
ATOM 2012 O O . GLY A 1 245 ? -27.042 2.549 7.955 1.00 89.88 245 GLY A O 1
ATOM 2013 N N . ILE A 1 246 ? -25.161 3.394 8.828 1.00 88.38 246 ILE A N 1
ATOM 2014 C CA . ILE A 1 246 ? -25.679 3.560 10.191 1.00 88.38 246 ILE A CA 1
ATOM 2015 C C . ILE A 1 246 ? -26.315 4.950 10.331 1.00 88.38 246 ILE A C 1
ATOM 2017 O O . ILE A 1 246 ? -25.670 5.922 10.721 1.00 88.38 246 ILE A O 1
ATOM 2021 N N . ASP A 1 247 ? -27.619 5.035 10.063 1.00 82.00 247 ASP A N 1
ATOM 2022 C CA . ASP A 1 247 ? -28.379 6.296 10.131 1.00 82.00 247 ASP A CA 1
ATOM 2023 C C . ASP A 1 247 ? -28.645 6.791 11.567 1.00 82.00 247 ASP A C 1
ATOM 2025 O O . ASP A 1 247 ? -28.914 7.973 11.800 1.00 82.00 247 ASP A O 1
ATOM 2029 N N . ASN A 1 248 ? -28.623 5.890 12.554 1.00 80.69 248 ASN A N 1
ATOM 2030 C CA . ASN A 1 248 ? -28.959 6.219 13.936 1.00 80.69 248 ASN A CA 1
ATOM 2031 C C . ASN A 1 248 ? -27.701 6.553 14.750 1.00 80.69 248 ASN A C 1
ATOM 2033 O O . ASN A 1 248 ? -26.857 5.691 14.987 1.00 80.69 248 ASN A O 1
ATOM 2037 N N . GLN A 1 249 ? -27.617 7.790 15.250 1.00 73.88 249 GLN A N 1
ATOM 2038 C CA . GLN A 1 249 ? -26.476 8.259 16.040 1.00 73.88 249 GLN A CA 1
ATOM 2039 C C . GLN A 1 249 ? -26.239 7.465 17.334 1.00 73.88 249 GLN A C 1
ATOM 2041 O O . GLN A 1 249 ? -25.095 7.426 17.787 1.00 73.88 249 GLN A O 1
ATOM 2046 N N . ASP A 1 250 ? -27.277 6.818 17.875 1.00 78.25 250 ASP A N 1
ATOM 2047 C CA . ASP A 1 250 ? -27.219 6.024 19.109 1.00 78.25 250 ASP A CA 1
ATOM 2048 C C . ASP A 1 250 ? -26.718 4.582 18.891 1.00 78.25 250 ASP A C 1
ATOM 2050 O O . ASP A 1 250 ? -26.513 3.845 19.858 1.00 78.25 250 ASP A O 1
ATOM 2054 N N . VAL A 1 251 ? -26.543 4.148 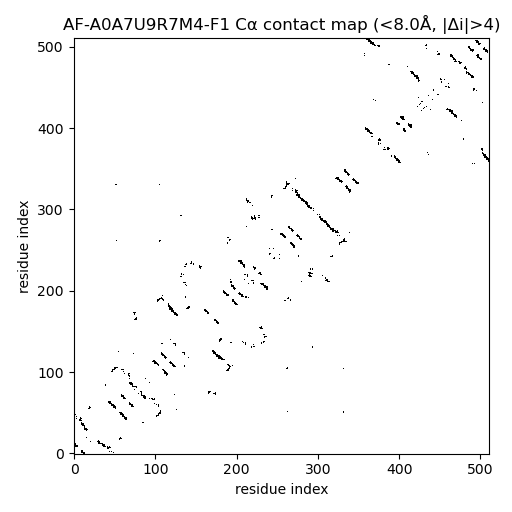17.637 1.00 80.19 251 VAL A N 1
ATOM 2055 C CA . VAL A 1 251 ? -26.020 2.813 17.319 1.00 80.19 251 VAL A CA 1
ATOM 2056 C C . VAL A 1 251 ? -24.497 2.829 17.413 1.00 80.19 251 VAL A C 1
ATOM 2058 O O . VAL A 1 251 ? -23.825 3.702 16.860 1.00 80.19 251 VAL A O 1
ATOM 2061 N N . HIS A 1 252 ? -23.958 1.853 18.144 1.00 85.00 252 HIS A N 1
ATOM 2062 C CA . HIS A 1 252 ? -22.521 1.647 18.259 1.00 85.00 252 HIS A CA 1
ATOM 2063 C C . HIS A 1 252 ? -21.943 1.249 16.900 1.00 85.00 252 HIS A C 1
ATOM 2065 O O . HIS A 1 252 ? -22.467 0.342 16.255 1.00 85.00 252 HIS A O 1
ATOM 2071 N N . ILE A 1 253 ? -20.874 1.928 16.483 1.00 90.75 253 ILE A N 1
ATOM 2072 C CA . ILE A 1 253 ? -20.134 1.559 15.278 1.00 90.75 253 ILE A CA 1
ATOM 2073 C C . ILE A 1 253 ? -19.399 0.243 15.578 1.00 90.75 253 ILE A C 1
ATOM 2075 O O . ILE A 1 253 ? -18.709 0.177 16.599 1.00 90.75 253 ILE A O 1
ATOM 2079 N N . PRO A 1 254 ? -19.544 -0.799 14.743 1.00 94.44 254 PRO A N 1
ATOM 2080 C CA . PRO A 1 254 ? -18.740 -2.009 14.855 1.00 94.44 254 PRO A CA 1
ATOM 2081 C C . PRO A 1 254 ? -17.245 -1.681 14.874 1.00 94.44 254 PRO A C 1
ATOM 2083 O O . PRO A 1 254 ? -16.784 -0.802 14.145 1.00 94.44 254 PRO A O 1
ATOM 2086 N N . ARG A 1 255 ? -16.480 -2.385 15.712 1.00 96.50 255 ARG A N 1
ATOM 2087 C CA . ARG A 1 255 ? -15.029 -2.173 15.805 1.00 96.50 255 ARG A CA 1
ATOM 2088 C C . ARG A 1 255 ? -14.338 -2.815 14.616 1.00 96.50 255 ARG A C 1
ATOM 2090 O O . ARG A 1 255 ? -14.724 -3.915 14.232 1.00 96.50 255 ARG A O 1
ATOM 2097 N N . ILE A 1 256 ? -13.277 -2.201 14.106 1.00 97.81 256 ILE A N 1
ATOM 2098 C CA . ILE A 1 256 ? -12.382 -2.858 13.147 1.00 97.81 256 ILE A CA 1
ATOM 2099 C C . ILE A 1 256 ? -11.598 -3.930 13.904 1.00 97.81 256 ILE A C 1
ATOM 2101 O O . ILE A 1 256 ? -10.915 -3.626 14.881 1.00 97.81 256 ILE A O 1
ATOM 2105 N N . LYS A 1 257 ? -11.744 -5.195 13.499 1.00 96.12 257 LYS A N 1
ATOM 2106 C CA . LYS A 1 257 ? -10.987 -6.312 14.081 1.00 96.12 257 LYS A CA 1
ATOM 2107 C C . LYS A 1 257 ? -9.754 -6.664 13.263 1.00 96.12 257 LYS A C 1
ATOM 2109 O O . LYS A 1 257 ? -8.836 -7.228 13.851 1.00 96.12 257 LYS A O 1
ATOM 2114 N N . ASP A 1 258 ? -9.746 -6.344 11.970 1.00 96.19 258 ASP A N 1
ATOM 2115 C CA . ASP A 1 258 ? -8.671 -6.703 11.048 1.00 96.19 258 ASP A CA 1
ATOM 2116 C C . ASP A 1 258 ? -8.602 -5.738 9.853 1.00 96.19 258 ASP A C 1
ATOM 2118 O O . ASP A 1 258 ? -9.619 -5.136 9.484 1.00 96.19 258 ASP A O 1
ATOM 2122 N N . MET A 1 259 ? -7.412 -5.591 9.274 1.00 96.06 259 MET A N 1
ATOM 2123 C CA . MET A 1 259 ? -7.140 -4.777 8.087 1.00 96.06 259 MET A CA 1
ATOM 2124 C C . MET A 1 259 ? -6.165 -5.546 7.193 1.00 96.06 259 MET A C 1
ATOM 2126 O O . MET A 1 259 ? -5.205 -6.110 7.701 1.00 96.06 259 MET A O 1
ATOM 2130 N N . CYS A 1 260 ? -6.396 -5.584 5.883 1.00 92.00 260 CYS A N 1
ATOM 2131 C CA . CYS A 1 260 ? -5.439 -6.170 4.946 1.00 92.00 260 CYS A CA 1
ATOM 2132 C C . CYS A 1 260 ? -5.195 -5.236 3.764 1.00 92.00 260 CYS A C 1
ATOM 2134 O O . CYS A 1 260 ? -6.107 -4.562 3.287 1.00 92.00 260 CYS A O 1
ATOM 2136 N N . VAL A 1 261 ? -3.949 -5.184 3.309 1.00 90.56 261 VAL A N 1
ATOM 2137 C CA . VAL A 1 261 ? -3.468 -4.147 2.396 1.00 90.56 261 VAL A CA 1
ATOM 2138 C C . VAL A 1 261 ? -3.196 -4.719 1.008 1.00 90.56 261 VAL A C 1
ATOM 2140 O O . VAL A 1 261 ? -2.659 -5.815 0.856 1.00 90.56 261 VAL A O 1
ATOM 2143 N N . GLY A 1 262 ? -3.582 -3.973 -0.015 1.00 88.94 262 GLY A N 1
ATOM 2144 C CA . GLY A 1 262 ? -3.202 -4.179 -1.403 1.00 88.94 262 GLY A CA 1
ATOM 2145 C C . GLY A 1 262 ? -2.419 -2.987 -1.956 1.00 88.94 262 GLY A C 1
ATOM 2146 O O . GLY A 1 262 ? -2.233 -1.980 -1.280 1.00 88.94 262 GLY A O 1
ATOM 2147 N N . SER A 1 263 ? -2.004 -3.058 -3.220 1.00 85.88 263 SER A N 1
ATOM 2148 C CA . SER A 1 263 ? -1.160 -2.038 -3.855 1.00 85.88 263 SER A CA 1
ATOM 2149 C C . SER A 1 263 ? -1.779 -0.642 -3.892 1.00 85.88 263 SER A C 1
ATOM 2151 O O . SER A 1 263 ? -1.031 0.318 -3.962 1.00 85.88 263 SER A O 1
ATOM 2153 N N . ASN A 1 264 ? -3.110 -0.514 -3.861 1.00 87.75 264 ASN A N 1
ATOM 2154 C CA . ASN A 1 264 ? -3.816 0.773 -3.985 1.00 87.75 264 ASN A CA 1
ATOM 2155 C C . ASN A 1 264 ? -5.051 0.864 -3.072 1.00 87.75 264 ASN A C 1
ATOM 2157 O O . ASN A 1 264 ? -6.006 1.584 -3.376 1.00 87.75 264 ASN A O 1
ATOM 2161 N N . ASN A 1 265 ? -5.134 0.026 -2.041 1.00 90.12 265 ASN A N 1
ATOM 2162 C CA . ASN A 1 265 ? -6.367 -0.151 -1.279 1.00 90.12 265 ASN A CA 1
ATOM 2163 C C . ASN A 1 265 ? -6.129 -0.946 0.001 1.00 90.12 265 ASN A C 1
ATOM 2165 O O . ASN A 1 265 ? -5.190 -1.723 0.122 1.00 90.12 265 ASN A O 1
ATOM 2169 N N . VAL A 1 266 ? -7.036 -0.772 0.954 1.00 94.19 266 VAL A N 1
ATOM 2170 C CA . VAL A 1 266 ? -7.061 -1.510 2.213 1.00 94.19 266 VAL A CA 1
ATOM 2171 C C . VAL A 1 266 ? -8.468 -2.034 2.430 1.00 94.19 266 VAL A C 1
ATOM 2173 O O . VAL A 1 266 ? -9.442 -1.287 2.316 1.00 94.19 266 VAL A O 1
ATOM 2176 N N . LEU A 1 267 ? -8.578 -3.323 2.740 1.00 95.88 267 LEU A N 1
ATOM 2177 C CA . LEU A 1 267 ? -9.807 -3.956 3.194 1.00 95.88 267 LEU A CA 1
ATOM 2178 C C . LEU A 1 267 ? -9.894 -3.867 4.714 1.00 95.88 267 LEU A C 1
ATOM 2180 O O . LEU A 1 267 ? -8.950 -4.197 5.427 1.00 95.88 267 LEU A O 1
ATOM 2184 N N . PHE A 1 268 ? -11.062 -3.482 5.210 1.00 97.81 268 PHE A N 1
ATOM 2185 C CA . PHE A 1 268 ? -11.347 -3.328 6.628 1.00 97.81 268 PHE A CA 1
ATOM 2186 C C . PHE A 1 268 ? -12.438 -4.310 7.026 1.00 97.81 268 PHE A C 1
ATOM 2188 O O . PHE A 1 268 ? -13.530 -4.305 6.452 1.00 97.81 268 PHE A O 1
ATOM 2195 N N . LEU A 1 269 ? -12.162 -5.130 8.038 1.00 98.25 269 LEU A N 1
ATOM 2196 C CA . LEU A 1 269 ? -13.100 -6.114 8.559 1.00 98.25 269 LEU A CA 1
ATOM 2197 C C . LEU A 1 269 ? -13.560 -5.717 9.959 1.00 98.25 269 LEU A C 1
ATOM 2199 O O . LEU A 1 269 ? -12.766 -5.589 10.896 1.00 98.25 269 LEU A O 1
ATOM 2203 N N . THR A 1 270 ? -14.870 -5.567 10.125 1.00 97.75 270 THR A N 1
ATOM 2204 C CA . THR A 1 270 ? -15.476 -5.260 11.417 1.00 97.75 270 THR A CA 1
ATOM 2205 C C . THR A 1 270 ? -15.715 -6.516 12.255 1.00 97.75 270 THR A C 1
ATOM 2207 O O . THR A 1 270 ? -15.778 -7.646 11.766 1.00 97.75 270 THR A O 1
ATOM 2210 N N . ASN A 1 271 ? -15.869 -6.334 13.564 1.00 96.06 271 ASN A N 1
ATOM 2211 C CA . ASN A 1 271 ? -16.092 -7.417 14.516 1.00 96.06 271 ASN A CA 1
ATOM 2212 C C . ASN A 1 271 ? -17.453 -8.117 14.376 1.00 96.06 271 ASN A C 1
ATOM 2214 O O . ASN A 1 271 ? -17.599 -9.226 14.884 1.00 96.06 271 ASN A O 1
ATOM 2218 N N . ASP A 1 272 ? -18.417 -7.503 13.692 1.00 95.25 272 ASP A N 1
ATOM 2219 C CA . ASP A 1 272 ? -19.694 -8.112 13.305 1.00 95.25 272 ASP A CA 1
ATOM 2220 C C . ASP A 1 272 ? -19.679 -8.714 11.886 1.00 95.25 272 ASP A C 1
ATOM 2222 O O . ASP A 1 272 ? -20.699 -9.215 11.420 1.00 95.25 272 ASP A O 1
ATOM 2226 N N . GLY A 1 273 ? -18.518 -8.722 11.221 1.00 96.25 273 GLY A N 1
ATOM 2227 C CA . GLY A 1 273 ? -18.310 -9.418 9.955 1.00 96.25 273 GLY A CA 1
ATOM 2228 C C . GLY A 1 273 ? -18.725 -8.639 8.708 1.00 96.25 273 GLY A C 1
ATOM 2229 O O . GLY A 1 273 ? -18.915 -9.260 7.664 1.00 96.25 273 GLY A O 1
ATOM 2230 N N . GLN A 1 274 ? -18.869 -7.316 8.802 1.00 96.31 274 GLN A N 1
ATOM 2231 C CA . GLN A 1 274 ? -19.020 -6.435 7.643 1.00 96.31 274 GLN A CA 1
ATOM 2232 C C . GLN A 1 274 ? -17.642 -6.067 7.080 1.00 96.31 274 GLN A C 1
ATOM 2234 O O . GLN A 1 274 ? -16.655 -5.984 7.817 1.00 96.31 274 GLN A O 1
ATOM 2239 N N . VAL A 1 275 ? -17.581 -5.820 5.771 1.00 97.06 275 VAL A N 1
ATOM 2240 C CA . VAL A 1 275 ? -16.339 -5.449 5.080 1.00 97.06 275 VAL A CA 1
ATOM 2241 C C . VAL A 1 275 ? -16.536 -4.168 4.282 1.00 97.06 275 VAL A C 1
ATOM 2243 O O . VAL A 1 275 ? -17.557 -3.990 3.617 1.00 97.06 275 VAL A O 1
ATOM 2246 N N . PHE A 1 276 ? -15.554 -3.278 4.335 1.00 96.44 276 PHE A N 1
ATOM 2247 C CA . PHE A 1 276 ? -15.458 -2.112 3.460 1.00 96.44 276 PHE A CA 1
ATOM 2248 C C . PHE A 1 276 ? -14.019 -1.933 2.978 1.00 96.44 276 PHE A C 1
ATOM 2250 O O . PHE A 1 276 ? -13.105 -2.550 3.518 1.00 96.44 276 PHE A O 1
ATOM 2257 N N . VAL A 1 277 ? -13.826 -1.127 1.940 1.00 95.62 277 VAL A N 1
ATOM 2258 C CA . VAL A 1 277 ? -12.537 -0.966 1.256 1.00 95.62 277 VAL A CA 1
ATOM 2259 C C . VAL A 1 277 ? -12.271 0.503 0.935 1.00 95.62 277 VAL A C 1
ATOM 2261 O O . VAL A 1 277 ? -13.222 1.261 0.728 1.00 95.62 277 VAL A O 1
ATOM 2264 N N . SER A 1 278 ? -10.999 0.907 0.938 1.00 95.94 278 SER A N 1
ATOM 2265 C CA . SER A 1 278 ? -10.555 2.220 0.452 1.00 95.94 278 SER A CA 1
ATOM 2266 C C . SER A 1 278 ? -10.291 2.220 -1.057 1.00 95.94 278 SER A C 1
ATOM 2268 O O . SER A 1 278 ? -9.898 1.209 -1.633 1.00 95.94 278 SER A O 1
ATOM 2270 N N . GLU A 1 279 ? -10.480 3.369 -1.701 1.00 92.00 279 GLU A N 1
ATOM 2271 C CA . GLU A 1 279 ? -10.198 3.560 -3.125 1.00 92.00 279 GLU A CA 1
ATOM 2272 C C . GLU A 1 279 ? -9.669 4.972 -3.402 1.00 92.00 279 GLU A C 1
ATOM 2274 O O . GLU A 1 279 ? -10.211 5.965 -2.909 1.00 92.00 279 GLU A O 1
ATOM 2279 N N . TYR A 1 280 ? -8.638 5.072 -4.244 1.00 92.19 280 TYR A N 1
ATOM 2280 C CA . TYR A 1 280 ? -8.152 6.347 -4.766 1.00 92.19 280 TYR A CA 1
ATOM 2281 C C . TYR A 1 280 ? -9.056 6.859 -5.888 1.00 92.19 280 TYR A C 1
ATOM 2283 O O . TYR A 1 280 ? -8.985 6.410 -7.034 1.00 92.19 280 TYR A O 1
ATOM 2291 N N . VAL A 1 281 ? -9.867 7.872 -5.589 1.00 89.00 281 VAL A N 1
ATOM 2292 C CA . VAL A 1 281 ? -10.792 8.481 -6.551 1.00 89.00 281 VAL A CA 1
ATOM 2293 C C . VAL A 1 281 ? -10.288 9.838 -7.027 1.00 89.00 281 VAL A C 1
ATOM 2295 O O . VAL A 1 281 ? -9.692 10.617 -6.281 1.00 89.00 281 VAL A O 1
ATOM 2298 N N . THR A 1 282 ? -10.544 10.159 -8.293 1.00 89.31 282 THR A N 1
ATOM 2299 C CA . THR A 1 282 ? -10.232 11.483 -8.841 1.00 89.31 282 THR A CA 1
ATOM 2300 C C . THR A 1 282 ? -11.185 12.530 -8.263 1.00 89.31 282 THR A C 1
ATOM 2302 O O . THR A 1 282 ? -12.393 12.478 -8.489 1.00 89.31 282 THR A O 1
ATOM 2305 N N . SER A 1 283 ? -10.627 13.530 -7.582 1.00 86.25 283 SER A N 1
ATOM 2306 C CA . SER A 1 283 ? -11.362 14.687 -7.057 1.00 86.25 283 SER A CA 1
ATOM 2307 C C . SER A 1 283 ? -11.483 15.824 -8.080 1.00 86.25 283 SER A C 1
ATOM 2309 O O . SER A 1 283 ? -12.543 16.430 -8.230 1.00 86.25 283 SER A O 1
ATOM 2311 N N . GLU A 1 284 ? -10.405 16.099 -8.815 1.00 86.69 284 GLU A N 1
ATOM 2312 C CA . GLU A 1 284 ? -10.331 17.114 -9.865 1.00 86.69 284 GLU A CA 1
ATOM 2313 C C . GLU A 1 284 ? -9.226 16.765 -10.876 1.00 86.69 284 GLU A C 1
ATOM 2315 O O . GLU A 1 284 ? -8.384 15.905 -10.623 1.00 86.69 284 GLU A O 1
ATOM 2320 N N . SER A 1 285 ? -9.194 17.459 -12.016 1.00 89.88 285 SER A N 1
ATOM 2321 C CA . SER A 1 285 ? -8.056 17.422 -12.942 1.00 89.88 285 SER A CA 1
ATOM 2322 C C . SER A 1 285 ? -7.483 18.824 -13.096 1.00 89.88 285 SER A C 1
ATOM 2324 O O . SER A 1 285 ? -8.235 19.769 -13.353 1.00 89.88 285 SER A O 1
ATOM 2326 N N . LYS A 1 286 ? -6.161 18.976 -12.975 1.00 86.75 286 LYS A N 1
ATOM 2327 C CA . LYS A 1 286 ? -5.505 20.277 -13.166 1.00 86.75 286 LYS A CA 1
ATOM 2328 C C . LYS A 1 286 ? -4.094 20.155 -13.719 1.00 86.75 286 LYS A C 1
ATOM 2330 O O . LYS A 1 286 ? -3.441 19.124 -13.597 1.00 86.75 286 LYS A O 1
ATOM 2335 N N . ASP A 1 287 ? -3.620 21.246 -14.303 1.00 89.69 287 ASP A N 1
ATOM 2336 C CA . ASP A 1 287 ? -2.214 21.388 -14.655 1.00 89.69 287 ASP A CA 1
ATOM 2337 C C . ASP A 1 287 ? -1.391 21.600 -13.377 1.00 89.69 287 ASP A C 1
ATOM 2339 O O . ASP A 1 287 ? -1.680 22.513 -12.600 1.00 89.69 287 ASP A O 1
ATOM 2343 N N . VAL A 1 288 ? -0.353 20.787 -13.177 1.00 92.19 288 VAL A N 1
ATOM 2344 C CA . VAL A 1 288 ? 0.545 20.888 -12.018 1.00 92.19 288 VAL A CA 1
ATOM 2345 C C . VAL A 1 288 ? 1.961 21.179 -12.488 1.00 92.19 288 VAL A C 1
ATOM 2347 O O . VAL A 1 288 ? 2.523 20.459 -13.316 1.00 92.19 288 VAL A O 1
ATOM 2350 N N . GLU A 1 289 ? 2.543 22.264 -11.981 1.00 93.88 289 GLU A N 1
ATOM 2351 C CA . GLU A 1 289 ? 3.961 22.555 -12.171 1.00 93.88 289 GLU A CA 1
ATOM 2352 C C . GLU A 1 289 ? 4.791 21.858 -11.098 1.00 93.88 289 GLU A C 1
ATOM 2354 O O . GLU A 1 289 ? 4.429 21.868 -9.926 1.00 93.88 289 GLU A O 1
ATOM 2359 N N . TYR A 1 290 ? 5.930 21.299 -11.498 1.00 92.50 290 TYR A N 1
ATOM 2360 C CA . TYR A 1 290 ? 6.831 20.602 -10.592 1.00 92.50 290 TYR A CA 1
ATOM 2361 C C . TYR A 1 290 ? 8.297 20.942 -10.855 1.00 92.50 290 TYR A C 1
ATOM 2363 O O . TYR A 1 290 ? 8.706 21.265 -11.978 1.00 92.50 290 TYR A O 1
ATOM 2371 N N . TYR A 1 291 ? 9.102 20.876 -9.799 1.00 90.94 291 TYR A N 1
ATOM 2372 C CA . TYR A 1 291 ? 10.545 21.045 -9.832 1.00 90.94 291 TYR A CA 1
ATOM 2373 C C . TYR A 1 291 ? 11.234 19.767 -10.316 1.00 90.94 291 TYR A C 1
ATOM 2375 O O . TYR A 1 291 ? 11.004 18.675 -9.813 1.00 90.94 291 TYR A O 1
ATOM 2383 N N . VAL A 1 292 ? 12.135 19.892 -11.288 1.00 87.44 292 VAL A N 1
ATOM 2384 C CA . VAL A 1 292 ? 12.891 18.753 -11.817 1.00 87.44 292 VAL A CA 1
ATOM 2385 C C . VAL A 1 292 ? 14.106 18.487 -10.927 1.00 87.44 292 VAL A C 1
ATOM 2387 O O . VAL A 1 292 ? 15.186 19.054 -11.143 1.00 87.44 292 VAL A O 1
ATOM 2390 N N . LEU A 1 293 ? 13.931 17.603 -9.943 1.00 79.69 293 LEU A N 1
ATOM 2391 C CA . LEU A 1 293 ? 15.001 17.133 -9.062 1.00 79.69 293 LEU A CA 1
ATOM 2392 C C . LEU A 1 293 ? 16.184 16.561 -9.862 1.00 79.69 293 LEU A C 1
ATOM 2394 O O . LEU A 1 293 ? 16.020 15.846 -10.852 1.00 79.69 293 LEU A O 1
ATOM 2398 N N . GLY A 1 294 ? 17.405 16.902 -9.442 1.00 73.19 294 GLY A N 1
ATOM 2399 C CA . GLY A 1 294 ? 18.645 16.438 -10.080 1.00 73.19 294 GLY A CA 1
ATOM 2400 C C . GLY A 1 294 ? 19.058 17.178 -11.362 1.00 73.19 294 GLY A C 1
ATOM 2401 O O . GLY A 1 294 ? 20.127 16.896 -11.908 1.00 73.19 294 GLY A O 1
ATOM 2402 N N . ASN A 1 295 ? 18.289 18.163 -11.852 1.00 73.19 295 ASN A N 1
ATOM 2403 C CA . ASN A 1 295 ? 18.717 18.967 -13.002 1.00 73.19 295 ASN A CA 1
ATOM 2404 C C . ASN A 1 295 ? 19.853 19.938 -12.623 1.00 73.19 295 ASN A C 1
ATOM 2406 O O . ASN A 1 295 ? 19.635 21.041 -12.118 1.00 73.19 295 ASN A O 1
ATOM 2410 N N . THR A 1 296 ? 21.087 19.539 -12.927 1.00 68.56 296 THR A N 1
ATOM 2411 C CA . THR A 1 296 ? 22.303 20.329 -12.680 1.00 68.56 296 THR A CA 1
ATOM 2412 C C . THR A 1 296 ? 22.627 21.326 -13.798 1.00 68.56 296 THR A C 1
ATOM 2414 O O . THR A 1 296 ? 23.551 22.127 -13.650 1.00 68.56 296 THR A O 1
ATOM 2417 N N . ASN A 1 297 ? 21.892 21.317 -14.920 1.00 76.62 297 ASN A N 1
ATOM 2418 C CA . ASN A 1 297 ? 22.179 22.188 -16.057 1.00 76.62 297 ASN A CA 1
ATOM 2419 C C . ASN A 1 297 ? 21.566 23.585 -15.843 1.00 76.62 297 ASN A C 1
ATOM 2421 O O . ASN A 1 297 ? 20.344 23.729 -15.925 1.00 76.62 297 ASN A O 1
ATOM 2425 N N . PRO A 1 298 ? 22.381 24.643 -15.671 1.00 71.44 298 PRO A N 1
ATOM 2426 C CA . PRO A 1 298 ? 21.878 25.993 -15.414 1.00 71.44 298 PRO A CA 1
ATOM 2427 C C . PRO A 1 298 ? 21.103 26.599 -16.595 1.00 71.44 298 PRO A C 1
ATOM 2429 O O . PRO A 1 298 ? 20.423 27.603 -16.416 1.00 71.44 298 PRO A O 1
ATOM 2432 N N . ASN A 1 299 ? 21.198 26.009 -17.794 1.00 76.50 299 ASN A N 1
ATOM 2433 C CA . ASN A 1 299 ? 20.561 26.508 -19.015 1.00 76.50 299 ASN A CA 1
ATOM 2434 C C . ASN A 1 299 ? 19.224 25.822 -19.344 1.00 76.50 299 ASN A C 1
ATOM 2436 O O . ASN A 1 299 ? 18.607 26.159 -20.354 1.00 76.50 299 ASN A O 1
ATOM 2440 N N . ARG A 1 300 ? 18.787 24.830 -18.558 1.00 74.06 300 ARG A N 1
ATOM 2441 C CA . ARG A 1 300 ? 17.483 24.170 -18.736 1.00 74.06 300 ARG A CA 1
ATOM 2442 C C . ARG A 1 300 ? 16.491 24.692 -17.707 1.00 74.06 300 ARG A C 1
ATOM 2444 O O . ARG A 1 300 ? 16.882 24.988 -16.580 1.00 74.06 300 ARG A O 1
ATOM 2451 N N . SER A 1 301 ? 15.212 24.757 -18.089 1.00 78.81 301 SER A N 1
ATOM 2452 C CA . SER A 1 301 ? 14.144 25.029 -17.124 1.00 78.81 301 SER A CA 1
ATOM 2453 C C . SER A 1 301 ? 14.243 24.039 -15.967 1.00 78.81 301 SER A C 1
ATOM 2455 O O . SER A 1 301 ? 14.424 22.836 -16.180 1.00 78.81 301 SER A O 1
ATOM 2457 N N . LYS A 1 302 ? 14.162 24.568 -14.750 1.00 84.88 302 LYS A N 1
ATOM 2458 C CA . LYS A 1 302 ? 14.134 23.776 -13.520 1.00 84.88 302 LYS A CA 1
ATOM 2459 C C . LYS A 1 302 ? 12.726 23.326 -13.151 1.00 84.88 302 LYS A C 1
ATOM 2461 O O . LYS A 1 302 ? 12.579 22.517 -12.249 1.00 84.88 302 LYS A O 1
ATOM 2466 N N . THR A 1 303 ? 11.724 23.825 -13.863 1.00 89.62 303 THR A N 1
ATOM 2467 C CA . THR A 1 303 ? 10.324 23.462 -13.695 1.00 89.62 303 THR A CA 1
ATOM 2468 C C . THR A 1 303 ? 9.788 22.833 -14.973 1.00 89.62 303 THR A C 1
ATOM 2470 O O . THR A 1 303 ? 10.196 23.187 -16.089 1.00 89.62 303 THR A O 1
ATOM 2473 N N . LYS A 1 304 ? 8.890 21.872 -14.797 1.00 90.38 304 LYS A N 1
ATOM 2474 C CA . LYS A 1 304 ? 8.090 21.236 -15.841 1.00 90.38 304 LYS A CA 1
ATOM 2475 C C . LYS A 1 304 ? 6.624 21.266 -15.422 1.00 90.38 304 LYS A C 1
ATOM 2477 O O . LYS A 1 304 ? 6.309 21.637 -14.299 1.00 90.38 304 LYS A O 1
ATOM 2482 N N . ARG A 1 305 ? 5.743 20.892 -16.345 1.00 91.00 305 ARG A N 1
ATOM 2483 C CA . ARG A 1 305 ? 4.301 20.848 -16.128 1.00 91.00 305 ARG A CA 1
ATOM 2484 C C . ARG A 1 305 ? 3.758 19.483 -16.518 1.00 91.00 305 ARG A C 1
ATOM 2486 O O . ARG A 1 305 ? 4.139 18.962 -17.567 1.00 91.00 305 ARG A O 1
ATOM 2493 N N . ILE A 1 306 ? 2.870 18.953 -15.691 1.00 88.38 306 ILE A N 1
ATOM 2494 C CA . ILE A 1 306 ? 2.015 17.814 -16.002 1.00 88.38 306 ILE A CA 1
ATOM 2495 C C . ILE A 1 306 ? 0.651 18.400 -16.352 1.00 88.38 306 ILE A C 1
ATOM 2497 O O . ILE A 1 306 ? 0.069 19.137 -15.559 1.00 88.38 306 ILE A O 1
ATOM 2501 N N . GLU A 1 307 ? 0.192 18.155 -17.574 1.00 90.56 307 GLU A N 1
ATOM 2502 C CA . GLU A 1 307 ? -1.103 18.650 -18.042 1.00 90.56 307 GLU A CA 1
ATOM 2503 C C . GLU A 1 307 ? -2.209 17.685 -17.625 1.00 90.56 307 GLU A C 1
ATOM 2505 O O . GLU A 1 307 ? -2.053 16.477 -17.800 1.00 90.56 307 GLU A O 1
ATOM 2510 N N . ASN A 1 308 ? -3.325 18.219 -17.122 1.00 85.19 308 ASN A N 1
ATOM 2511 C CA . ASN A 1 308 ? -4.498 17.437 -16.708 1.00 85.19 308 ASN A CA 1
ATOM 2512 C C . ASN A 1 308 ? -4.189 16.278 -15.733 1.00 85.19 308 ASN A C 1
ATOM 2514 O O . ASN A 1 308 ? -4.777 15.198 -15.854 1.00 85.19 308 ASN A O 1
ATOM 2518 N N . LEU A 1 309 ? -3.292 16.494 -14.763 1.00 87.00 309 LEU A N 1
ATOM 2519 C CA . LEU A 1 309 ? -3.032 15.511 -13.710 1.00 87.00 309 LEU A CA 1
ATOM 2520 C C . LEU A 1 309 ? -4.321 15.261 -12.918 1.00 87.00 309 LEU A C 1
ATOM 2522 O O . LEU A 1 309 ? -4.992 16.213 -12.506 1.00 87.00 309 LEU A O 1
ATOM 2526 N N . GLN A 1 310 ? -4.664 13.987 -12.728 1.00 90.00 310 GLN A N 1
ATOM 2527 C CA . GLN A 1 310 ? -5.810 13.565 -11.931 1.00 90.00 310 GLN A CA 1
ATOM 2528 C C . GLN A 1 310 ? -5.435 13.647 -10.453 1.00 90.00 310 GLN A C 1
ATOM 2530 O O . GLN A 1 310 ? -4.601 12.896 -9.962 1.00 90.00 310 GLN A O 1
ATOM 2535 N N . ILE A 1 311 ? -6.040 14.592 -9.750 1.00 91.38 311 ILE A N 1
ATOM 2536 C CA . ILE A 1 311 ? -5.784 14.833 -8.337 1.00 91.38 311 ILE A CA 1
ATOM 2537 C C . ILE A 1 311 ? -6.621 13.856 -7.529 1.00 91.38 311 ILE A C 1
ATOM 2539 O O . ILE A 1 311 ? -7.856 13.920 -7.576 1.00 91.38 311 ILE A O 1
ATOM 2543 N N . LYS A 1 312 ? -5.970 12.960 -6.788 1.00 93.50 312 LYS A N 1
ATOM 2544 C CA . LYS A 1 312 ? -6.673 11.915 -6.042 1.00 93.50 312 LYS A CA 1
ATOM 2545 C C . LYS A 1 312 ? -7.057 12.351 -4.633 1.00 93.50 312 LYS A C 1
ATOM 2547 O O . LYS A 1 312 ? -6.481 13.262 -4.042 1.00 93.50 312 LYS A O 1
ATOM 2552 N N . THR A 1 313 ? -8.069 11.676 -4.118 1.00 94.44 313 THR A N 1
ATOM 2553 C CA . THR A 1 313 ? -8.440 11.603 -2.707 1.00 94.44 313 THR A CA 1
ATOM 2554 C C . THR A 1 313 ? -8.846 10.161 -2.407 1.00 94.44 313 THR A C 1
ATOM 2556 O O . THR A 1 313 ? -8.907 9.346 -3.326 1.00 94.44 313 THR A O 1
ATOM 2559 N N . ILE A 1 314 ? -9.116 9.842 -1.146 1.00 95.69 314 ILE A N 1
ATOM 2560 C CA . ILE A 1 314 ? -9.518 8.496 -0.739 1.00 95.69 314 ILE A CA 1
ATOM 2561 C C . ILE A 1 314 ? -11.017 8.506 -0.455 1.00 95.69 314 ILE A C 1
ATOM 2563 O O . ILE A 1 314 ? -11.496 9.318 0.337 1.00 95.69 314 ILE A O 1
ATOM 2567 N N . ASP A 1 315 ? -11.746 7.611 -1.112 1.00 94.12 315 ASP A N 1
ATOM 2568 C CA . ASP A 1 315 ? -13.135 7.290 -0.789 1.00 94.12 315 ASP A CA 1
ATOM 2569 C C . ASP A 1 315 ? -13.224 5.863 -0.240 1.00 94.12 315 ASP A C 1
ATOM 2571 O O . ASP A 1 315 ? -12.257 5.099 -0.270 1.00 94.12 315 ASP A O 1
ATOM 2575 N N . PHE A 1 316 ? -14.386 5.517 0.304 1.00 95.25 316 PHE A N 1
ATOM 2576 C CA . PHE A 1 316 ? -14.624 4.219 0.915 1.00 95.25 316 PHE A CA 1
ATOM 2577 C C . PHE A 1 316 ? -16.005 3.700 0.550 1.00 95.25 316 PHE A C 1
ATOM 2579 O O . PHE A 1 316 ? -16.997 4.435 0.588 1.00 95.25 316 PHE A O 1
ATOM 2586 N N . TYR A 1 317 ? -16.096 2.400 0.300 1.00 89.50 317 TYR A N 1
ATOM 2587 C CA . TYR A 1 317 ? -17.374 1.748 0.057 1.00 89.50 317 TYR A CA 1
ATOM 2588 C C . TYR A 1 317 ? -17.464 0.397 0.756 1.00 89.50 317 TYR A C 1
ATOM 2590 O O . TYR A 1 317 ? -16.481 -0.322 0.938 1.00 89.50 317 TYR A O 1
ATOM 2598 N N . LYS A 1 318 ? -18.681 0.066 1.188 1.00 92.69 318 LYS A N 1
ATOM 2599 C CA . LYS A 1 318 ? -19.000 -1.211 1.819 1.00 92.69 318 LYS A CA 1
ATOM 2600 C C . LYS A 1 318 ? -19.165 -2.291 0.745 1.00 92.69 318 LYS A C 1
ATOM 2602 O O . LYS A 1 318 ? -19.793 -2.044 -0.283 1.00 92.69 318 LYS A O 1
ATOM 2607 N N . LEU A 1 319 ? -18.643 -3.486 1.008 1.00 90.56 319 LEU A N 1
ATOM 2608 C CA . LEU A 1 319 ? -18.911 -4.678 0.209 1.00 90.56 319 LEU A CA 1
ATOM 2609 C C . LEU A 1 319 ? -20.208 -5.347 0.681 1.00 90.56 319 LEU A C 1
ATOM 2611 O O . LEU A 1 319 ? -20.505 -5.374 1.876 1.00 90.56 319 LEU A O 1
ATOM 2615 N N . ASP A 1 320 ? -20.939 -5.974 -0.241 1.00 89.88 320 ASP A N 1
ATOM 2616 C CA . ASP A 1 320 ? -22.117 -6.803 0.069 1.00 89.88 320 ASP A CA 1
ATOM 2617 C C . ASP A 1 320 ? -21.710 -8.178 0.652 1.00 89.88 320 ASP A C 1
ATOM 2619 O O . ASP A 1 320 ? -22.228 -9.231 0.272 1.00 89.88 320 ASP A O 1
ATOM 2623 N N . TRP A 1 321 ? -20.724 -8.174 1.550 1.00 89.25 321 TRP A N 1
ATOM 2624 C CA . TRP A 1 321 ? -20.204 -9.328 2.274 1.00 89.25 321 TRP A CA 1
ATOM 2625 C C . TRP A 1 321 ? -20.610 -9.211 3.740 1.00 89.25 321 TRP A C 1
ATOM 2627 O O . TRP A 1 321 ? -20.475 -8.154 4.355 1.00 89.25 321 TRP A O 1
ATOM 2637 N N . GLU A 1 322 ? -21.115 -10.304 4.302 1.00 89.81 322 GLU A N 1
ATOM 2638 C CA . GLU A 1 322 ? -21.707 -10.327 5.638 1.00 89.81 322 GLU A CA 1
ATOM 2639 C C . GLU A 1 322 ? -21.258 -11.585 6.387 1.00 89.81 322 GLU A C 1
ATOM 2641 O O . GLU A 1 322 ? -21.126 -12.654 5.791 1.00 89.81 322 GLU A O 1
ATOM 2646 N N . ASN A 1 323 ? -21.121 -11.491 7.712 1.00 95.25 323 ASN A N 1
ATOM 2647 C CA . ASN A 1 323 ? -20.629 -12.569 8.586 1.00 95.25 323 ASN A CA 1
ATOM 2648 C C . ASN A 1 323 ? -19.198 -13.032 8.252 1.00 95.25 323 ASN A C 1
ATOM 2650 O O . ASN A 1 323 ? -18.852 -14.198 8.455 1.00 95.25 323 ASN A O 1
ATOM 2654 N N . ILE A 1 324 ? -18.361 -12.128 7.738 1.00 97.62 324 ILE A N 1
ATOM 2655 C CA . ILE A 1 324 ? -16.969 -12.432 7.415 1.00 97.62 324 ILE A CA 1
ATOM 2656 C C . ILE A 1 324 ? -16.160 -12.704 8.692 1.00 97.62 324 ILE A C 1
ATOM 2658 O O . ILE A 1 324 ? -16.102 -11.912 9.642 1.00 97.62 324 ILE A O 1
ATOM 2662 N N . ALA A 1 325 ? -15.505 -13.861 8.715 1.00 97.31 325 ALA A N 1
ATOM 2663 C CA . ALA A 1 325 ? -14.671 -14.305 9.818 1.00 97.31 325 ALA A CA 1
ATOM 2664 C C . ALA A 1 325 ? -13.235 -13.786 9.673 1.00 97.31 325 ALA A C 1
ATOM 2666 O O . ALA A 1 325 ? -12.692 -13.279 10.659 1.00 97.31 325 ALA A O 1
ATOM 2667 N N . SER A 1 326 ? -12.671 -13.847 8.464 1.00 96.62 326 SER A N 1
ATOM 2668 C CA . SER A 1 326 ? -11.299 -13.425 8.152 1.00 96.62 326 SER A CA 1
ATOM 2669 C C . SER A 1 326 ? -11.177 -12.855 6.739 1.00 96.62 326 SER A C 1
ATOM 2671 O O . SER A 1 326 ? -11.901 -13.287 5.839 1.00 96.62 326 SER A O 1
ATOM 2673 N N . ILE A 1 327 ? -10.218 -11.951 6.548 1.00 95.38 327 ILE A N 1
ATOM 2674 C CA . ILE A 1 327 ? -9.823 -11.365 5.260 1.00 95.38 327 ILE A CA 1
ATOM 2675 C C . ILE A 1 327 ? -8.344 -11.657 4.989 1.00 95.38 327 ILE A C 1
ATOM 2677 O O . ILE A 1 327 ? -7.583 -11.924 5.913 1.00 95.38 327 ILE A O 1
ATOM 2681 N N . ASN A 1 328 ? -7.945 -11.659 3.720 1.00 90.38 328 ASN A N 1
ATOM 2682 C CA . ASN A 1 328 ? -6.561 -11.834 3.291 1.00 90.38 328 ASN A CA 1
ATOM 2683 C C . ASN A 1 328 ? -6.343 -11.145 1.933 1.00 90.38 328 ASN A C 1
ATOM 2685 O O . ASN A 1 328 ? -7.302 -10.814 1.235 1.00 90.38 328 ASN A O 1
ATOM 2689 N N . THR A 1 329 ? -5.088 -10.941 1.561 1.00 86.56 329 THR A N 1
ATOM 2690 C CA . THR A 1 329 ? -4.624 -10.237 0.366 1.00 86.56 329 THR A CA 1
ATOM 2691 C C . THR A 1 329 ? -3.457 -11.002 -0.255 1.00 86.56 329 THR A C 1
ATOM 2693 O O . THR A 1 329 ? -2.716 -11.695 0.442 1.00 86.56 329 THR A O 1
ATOM 2696 N N . ASN A 1 330 ? -3.267 -10.885 -1.567 1.00 78.75 330 ASN A N 1
ATOM 2697 C CA . ASN A 1 330 ? -2.026 -11.321 -2.208 1.00 78.75 330 ASN A CA 1
ATOM 2698 C C . ASN A 1 330 ? -0.895 -10.279 -2.092 1.00 78.75 330 ASN A C 1
ATOM 2700 O O . ASN A 1 330 ? 0.188 -10.519 -2.620 1.00 78.75 330 ASN A O 1
ATOM 2704 N N . GLY A 1 331 ? -1.145 -9.149 -1.422 1.00 79.50 331 GLY A N 1
ATOM 2705 C CA . GLY A 1 331 ? -0.233 -8.007 -1.330 1.00 79.50 331 GLY A CA 1
ATOM 2706 C C . GLY A 1 331 ? -0.307 -7.068 -2.537 1.00 79.50 331 GLY A C 1
ATOM 2707 O O . GLY A 1 331 ? 0.428 -6.089 -2.584 1.00 79.50 331 GLY A O 1
ATOM 2708 N N . GLU A 1 332 ? -1.193 -7.353 -3.495 1.00 82.06 332 GLU A N 1
ATOM 2709 C CA . GLU A 1 332 ? -1.392 -6.560 -4.705 1.00 82.06 332 GLU A CA 1
ATOM 2710 C C . GLU A 1 332 ? -2.862 -6.143 -4.842 1.00 82.06 332 GLU A C 1
ATOM 2712 O O . GLU A 1 332 ? -3.361 -5.350 -4.055 1.00 82.06 332 GLU A O 1
ATOM 2717 N N . TYR A 1 333 ? -3.585 -6.668 -5.828 1.00 82.50 333 TYR A N 1
ATOM 2718 C CA . TYR A 1 333 ? -4.944 -6.243 -6.151 1.00 82.50 333 TYR A CA 1
ATOM 2719 C C . TYR A 1 333 ? -6.019 -7.272 -5.791 1.00 82.50 333 TYR A C 1
ATOM 2721 O O . TYR A 1 333 ? -7.206 -7.025 -6.006 1.00 82.50 333 TYR A O 1
ATOM 2729 N N . CYS A 1 334 ? -5.629 -8.440 -5.274 1.00 85.19 334 CYS A N 1
ATOM 2730 C CA . CYS A 1 334 ? -6.549 -9.537 -5.007 1.00 85.19 334 CYS A CA 1
ATOM 2731 C C . CYS A 1 334 ? -6.743 -9.751 -3.510 1.00 85.19 334 CYS A C 1
ATOM 2733 O O . CYS A 1 334 ? -5.807 -10.060 -2.773 1.00 85.19 334 CYS A O 1
ATOM 2735 N N . PHE A 1 335 ? -8.002 -9.717 -3.095 1.00 90.00 335 PHE A N 1
ATOM 2736 C CA . PHE A 1 335 ? -8.439 -10.015 -1.744 1.00 90.00 335 PHE A CA 1
ATOM 2737 C C . PHE A 1 335 ? -9.272 -11.281 -1.701 1.00 90.00 335 PHE A C 1
ATOM 2739 O O . PHE A 1 335 ? -10.009 -11.617 -2.631 1.00 90.00 335 PHE A O 1
ATOM 2746 N N . SER A 1 336 ? -9.203 -11.957 -0.564 1.00 89.81 336 SER A N 1
ATOM 2747 C CA . SER A 1 336 ? -10.048 -13.097 -0.245 1.00 89.81 336 SER A CA 1
ATOM 2748 C C . SER A 1 336 ? -10.651 -12.944 1.140 1.00 89.81 336 SER A C 1
ATOM 2750 O O . SER A 1 336 ? -10.095 -12.277 2.011 1.00 89.81 336 SER A O 1
ATOM 2752 N N . ALA A 1 337 ? -11.809 -13.558 1.345 1.00 94.12 337 ALA A N 1
ATOM 2753 C CA . ALA A 1 337 ? -12.449 -13.608 2.645 1.00 94.12 337 ALA A CA 1
ATOM 2754 C C . ALA A 1 337 ? -13.170 -14.938 2.847 1.00 94.12 337 ALA A C 1
ATOM 2756 O O . ALA A 1 337 ? -13.580 -15.594 1.889 1.00 94.12 337 ALA A O 1
ATOM 2757 N N . VAL A 1 338 ? -13.336 -15.318 4.111 1.00 95.00 338 VAL A N 1
ATOM 2758 C CA . VAL A 1 338 ? -14.079 -16.516 4.513 1.00 95.00 338 VAL A CA 1
ATOM 2759 C C . VAL A 1 338 ? -15.102 -16.118 5.560 1.00 95.00 338 VAL A C 1
ATOM 2761 O O . VAL A 1 338 ? -14.766 -15.400 6.505 1.00 95.00 338 VAL A O 1
ATOM 2764 N N . ASP A 1 339 ? -16.346 -16.561 5.404 1.00 95.31 339 ASP A N 1
ATOM 2765 C CA . ASP A 1 339 ? -17.387 -16.338 6.408 1.00 95.31 339 ASP A CA 1
ATOM 2766 C C . ASP A 1 339 ? -17.364 -17.385 7.537 1.00 95.31 339 ASP A C 1
ATOM 2768 O O . ASP A 1 339 ? -16.632 -18.375 7.507 1.00 95.31 339 ASP A O 1
ATOM 2772 N N . GLU A 1 340 ? -18.196 -17.189 8.560 1.00 92.81 340 GLU A N 1
ATOM 2773 C CA . GLU A 1 340 ? -18.314 -18.123 9.692 1.00 92.81 340 GLU A CA 1
ATOM 2774 C C . GLU A 1 340 ? -18.763 -19.550 9.308 1.00 92.81 340 GLU A C 1
ATOM 2776 O O . GLU A 1 340 ? -18.652 -20.474 10.121 1.00 92.81 340 GLU A O 1
ATOM 2781 N N . LYS A 1 341 ? -19.293 -19.756 8.096 1.00 94.19 341 LYS A N 1
ATOM 2782 C CA . LYS A 1 341 ? -19.733 -21.062 7.582 1.00 94.19 341 LYS A CA 1
ATOM 2783 C C . LYS A 1 341 ? -18.686 -21.727 6.690 1.00 94.19 341 LYS A C 1
ATOM 2785 O O . LYS A 1 341 ? -18.847 -22.908 6.378 1.00 94.19 341 LYS A O 1
ATOM 2790 N N . GLY A 1 342 ? -17.626 -21.008 6.328 1.00 90.81 342 GLY A N 1
ATOM 2791 C CA . GLY A 1 342 ? -16.596 -21.463 5.402 1.00 90.81 342 GLY A CA 1
ATOM 2792 C C . GLY A 1 342 ? -16.888 -21.138 3.935 1.00 90.81 342 GLY A C 1
ATOM 2793 O O . GLY A 1 342 ? -16.210 -21.689 3.068 1.00 90.81 342 GLY A O 1
ATOM 2794 N N . ASP A 1 343 ? -17.873 -20.283 3.645 1.00 90.62 343 ASP A N 1
ATOM 2795 C CA . ASP A 1 343 ? -18.108 -19.771 2.295 1.00 90.62 343 ASP A CA 1
ATOM 2796 C C . ASP A 1 343 ? -16.986 -18.785 1.925 1.00 90.62 343 ASP A C 1
ATOM 2798 O O . ASP A 1 343 ? -16.542 -17.985 2.753 1.00 90.62 343 ASP A O 1
ATOM 2802 N N . TYR A 1 344 ? -16.506 -18.871 0.682 1.00 90.06 344 TYR A N 1
ATOM 2803 C CA . TYR A 1 344 ? -15.338 -18.131 0.201 1.00 90.06 344 TYR A CA 1
ATOM 2804 C C . TYR A 1 344 ? -15.754 -16.961 -0.692 1.00 90.06 344 TYR A C 1
ATOM 2806 O O . TYR A 1 344 ? -16.607 -17.108 -1.570 1.00 90.06 344 TYR A O 1
ATOM 2814 N N . PHE A 1 345 ? -15.100 -15.821 -0.501 1.00 89.12 345 PHE A N 1
ATOM 2815 C CA . PHE A 1 345 ? -15.308 -14.594 -1.260 1.00 89.12 345 PHE A CA 1
ATOM 2816 C C . PHE A 1 345 ? -13.975 -14.142 -1.843 1.00 89.12 345 PHE A C 1
ATOM 2818 O O . PHE A 1 345 ? -12.920 -14.347 -1.242 1.00 89.12 345 PHE A O 1
ATOM 2825 N N . SER A 1 346 ? -14.024 -13.516 -3.012 1.00 87.69 346 SER A N 1
ATOM 2826 C CA . SER A 1 346 ? -12.854 -12.936 -3.661 1.00 87.69 346 SER A CA 1
ATOM 2827 C C . SER A 1 346 ? -13.212 -11.588 -4.258 1.00 87.69 346 SER A C 1
ATOM 2829 O O . SER A 1 346 ? -14.273 -11.450 -4.873 1.00 87.69 346 SER A O 1
ATOM 2831 N N . LEU A 1 347 ? -12.312 -10.628 -4.116 1.00 84.88 347 LEU A N 1
ATOM 2832 C CA . LEU A 1 347 ? -12.391 -9.325 -4.755 1.00 84.88 347 LEU A CA 1
ATOM 2833 C C . LEU A 1 347 ? -11.092 -9.110 -5.520 1.00 84.88 347 LEU A C 1
ATOM 2835 O O . LEU A 1 347 ? -10.014 -9.218 -4.950 1.00 84.88 347 LEU A O 1
ATOM 2839 N N . ASP A 1 348 ? -11.210 -8.835 -6.809 1.00 83.75 348 ASP A N 1
ATOM 2840 C CA . ASP A 1 348 ? -10.080 -8.543 -7.678 1.00 83.75 348 ASP A CA 1
ATOM 2841 C C . ASP A 1 348 ? -10.239 -7.109 -8.165 1.00 83.75 348 ASP A C 1
ATOM 2843 O O . ASP A 1 348 ? -11.226 -6.788 -8.832 1.00 83.75 348 ASP A O 1
ATOM 2847 N N . MET A 1 349 ? -9.312 -6.260 -7.739 1.00 77.25 349 MET A N 1
ATOM 2848 C CA . MET A 1 349 ? -9.306 -4.823 -7.988 1.00 77.25 349 MET A CA 1
ATOM 2849 C C . MET A 1 349 ? -8.169 -4.423 -8.924 1.00 77.25 349 MET A C 1
ATOM 2851 O O . MET A 1 349 ? -7.731 -3.275 -8.886 1.00 77.25 349 MET A O 1
ATOM 2855 N N . ASP A 1 350 ? -7.658 -5.365 -9.723 1.00 75.38 350 ASP A N 1
ATOM 2856 C CA . ASP A 1 350 ? -6.581 -5.083 -10.662 1.00 75.38 350 ASP A CA 1
ATOM 2857 C C . ASP A 1 350 ? -7.084 -4.068 -11.706 1.00 75.38 350 ASP A C 1
ATOM 2859 O O . ASP A 1 350 ? -7.991 -4.384 -12.496 1.00 75.38 350 ASP A O 1
ATOM 2863 N N . PRO A 1 351 ? -6.529 -2.839 -11.724 1.00 59.88 351 PRO A N 1
ATOM 2864 C CA . PRO A 1 351 ? -6.966 -1.807 -12.650 1.00 59.88 351 PRO A CA 1
ATOM 2865 C C . PRO A 1 351 ? -6.739 -2.226 -14.108 1.00 59.88 351 PRO A C 1
ATOM 2867 O O . PRO A 1 351 ? -7.491 -1.794 -14.981 1.00 59.88 351 PRO A O 1
ATOM 2870 N N . GLU A 1 352 ? -5.773 -3.105 -14.394 1.00 54.88 352 GLU A N 1
ATOM 2871 C CA . GLU A 1 352 ? -5.532 -3.632 -15.741 1.00 54.88 352 GLU A CA 1
ATOM 2872 C C . GLU A 1 352 ? -6.562 -4.698 -16.148 1.00 54.88 352 GLU A C 1
ATOM 2874 O O . GLU A 1 352 ? -6.843 -4.892 -17.337 1.00 54.88 352 GLU A O 1
ATOM 2879 N N . LYS A 1 353 ? -7.192 -5.367 -15.175 1.00 50.97 353 LYS A N 1
ATOM 2880 C CA . LYS A 1 353 ? -8.178 -6.423 -15.433 1.00 50.97 353 LYS A CA 1
ATOM 2881 C C . LYS A 1 353 ? -9.535 -5.875 -15.867 1.00 50.97 353 LYS A C 1
ATOM 2883 O O . LYS A 1 353 ? -10.212 -6.517 -16.684 1.00 50.97 353 LYS A O 1
ATOM 2888 N N . ASP A 1 354 ? -9.911 -4.698 -15.368 1.00 43.09 354 ASP A N 1
ATOM 2889 C CA . ASP A 1 354 ? -11.146 -4.002 -15.746 1.00 43.09 354 ASP A CA 1
ATOM 2890 C C . ASP A 1 354 ? -10.918 -2.878 -16.779 1.00 43.09 354 ASP A C 1
ATOM 2892 O O . ASP A 1 354 ? -11.846 -2.564 -17.533 1.00 43.09 354 ASP A O 1
ATOM 2896 N N . ASN A 1 355 ? -9.694 -2.353 -16.938 1.00 47.31 355 ASN A N 1
ATOM 2897 C CA . ASN A 1 355 ? -9.358 -1.412 -18.011 1.00 47.31 355 ASN A CA 1
ATOM 2898 C C . ASN A 1 355 ? -8.979 -2.129 -19.313 1.00 47.31 355 ASN A C 1
ATOM 2900 O O . ASN A 1 355 ? -7.910 -1.952 -19.899 1.00 47.31 355 ASN A O 1
ATOM 2904 N N . LYS A 1 356 ? -9.892 -2.970 -19.795 1.00 64.62 356 LYS A N 1
ATOM 2905 C CA . LYS A 1 356 ? -9.759 -3.545 -21.127 1.00 64.62 356 LYS A CA 1
ATOM 2906 C C . LYS A 1 356 ? -10.268 -2.524 -22.124 1.00 64.62 356 LYS A C 1
ATOM 2908 O O . LYS A 1 356 ? -11.452 -2.512 -22.453 1.00 64.62 356 LYS A O 1
ATOM 2913 N N . ASP A 1 357 ? -9.354 -1.723 -22.665 1.00 67.62 357 ASP A N 1
ATOM 2914 C CA . ASP A 1 357 ? -9.588 -0.760 -23.751 1.00 67.62 357 ASP A CA 1
ATOM 2915 C C . ASP A 1 357 ? -10.233 -1.375 -25.010 1.00 67.62 357 ASP A C 1
ATOM 2917 O O . ASP A 1 357 ? -10.494 -0.669 -25.975 1.00 67.62 357 ASP A O 1
ATOM 2921 N N . PHE A 1 358 ? -10.519 -2.678 -25.048 1.00 81.00 358 PHE A N 1
ATOM 2922 C CA . PHE A 1 358 ? -11.282 -3.332 -26.109 1.00 81.00 358 PHE A CA 1
ATOM 2923 C C . PHE A 1 358 ? -12.718 -3.716 -25.715 1.00 81.00 358 PHE A C 1
ATOM 2925 O O . PHE A 1 358 ? -13.484 -4.131 -26.586 1.00 81.00 358 PHE A O 1
ATOM 2932 N N . TYR A 1 359 ? -13.119 -3.609 -24.446 1.00 87.94 359 TYR A N 1
ATOM 2933 C CA . TYR A 1 359 ? -14.501 -3.873 -24.052 1.00 87.94 359 TYR A CA 1
ATOM 2934 C C . TYR A 1 359 ? -15.462 -2.859 -24.677 1.00 87.94 359 TYR A C 1
ATOM 2936 O O . TYR A 1 359 ? -15.156 -1.679 -24.847 1.00 87.94 359 TYR A O 1
ATOM 2944 N N . GLY A 1 360 ? -16.649 -3.347 -25.029 1.00 86.88 360 GLY A N 1
ATOM 2945 C CA . GLY A 1 360 ? -17.663 -2.585 -25.749 1.00 86.88 360 GLY A CA 1
ATOM 2946 C C . GLY A 1 360 ? -18.026 -3.204 -27.093 1.00 86.88 360 GLY A C 1
ATOM 2947 O O . GLY A 1 360 ? -17.622 -4.322 -27.418 1.00 86.88 360 GLY A O 1
ATOM 2948 N N . ILE A 1 361 ? -18.843 -2.470 -27.848 1.00 92.19 361 ILE A N 1
ATOM 2949 C CA . ILE A 1 361 ? -19.384 -2.903 -29.136 1.00 92.19 361 ILE A CA 1
ATOM 2950 C C . ILE A 1 361 ? -18.562 -2.268 -30.256 1.00 92.19 361 ILE A C 1
ATOM 2952 O O . ILE A 1 361 ? -18.331 -1.058 -30.264 1.00 92.19 361 ILE A O 1
ATOM 2956 N N . TRP A 1 362 ? -18.170 -3.078 -31.229 1.00 92.75 362 TRP A N 1
ATOM 2957 C CA . TRP A 1 362 ? -17.394 -2.675 -32.391 1.00 92.75 362 TRP A CA 1
ATOM 2958 C C . TRP A 1 362 ? -18.129 -3.050 -33.667 1.00 92.75 362 TRP A C 1
ATOM 2960 O O . TRP A 1 362 ? -18.629 -4.162 -33.808 1.00 92.75 362 TRP A O 1
ATOM 2970 N N . HIS A 1 363 ? -18.180 -2.122 -34.609 1.00 93.75 363 HIS A N 1
ATOM 2971 C CA . HIS A 1 363 ? -18.744 -2.318 -35.932 1.00 93.75 363 HIS A CA 1
ATOM 2972 C C . HIS A 1 363 ? -17.640 -2.683 -36.918 1.00 93.75 363 HIS A C 1
ATOM 2974 O O . HIS A 1 363 ? -16.698 -1.908 -37.096 1.00 93.75 363 HIS A O 1
ATOM 2980 N N . ILE A 1 364 ? -17.761 -3.837 -37.573 1.00 92.00 364 ILE A N 1
ATOM 2981 C CA . ILE A 1 364 ? -16.817 -4.278 -38.601 1.00 92.00 364 ILE A CA 1
ATOM 2982 C C . ILE A 1 364 ? -17.078 -3.468 -39.874 1.00 92.00 364 ILE A C 1
ATOM 2984 O O . ILE A 1 364 ? -18.064 -3.688 -40.574 1.00 92.00 364 ILE A O 1
ATOM 2988 N N . ASP A 1 365 ? -16.185 -2.529 -40.173 1.00 92.19 365 ASP A N 1
ATOM 2989 C CA . ASP A 1 365 ? -16.334 -1.594 -41.291 1.00 92.19 365 ASP A CA 1
ATOM 2990 C C . ASP A 1 365 ? -15.890 -2.223 -42.613 1.00 92.19 365 ASP A C 1
ATOM 2992 O O . ASP A 1 365 ? -16.570 -2.116 -43.635 1.00 92.19 365 ASP A O 1
ATOM 2996 N N . LYS A 1 366 ? -14.738 -2.902 -42.605 1.00 89.62 366 LYS A N 1
ATOM 2997 C CA . LYS A 1 366 ? -14.138 -3.445 -43.827 1.00 89.62 366 LYS A CA 1
ATOM 2998 C C . LYS A 1 366 ? -13.116 -4.538 -43.570 1.00 89.62 366 LYS A C 1
ATOM 3000 O O . LYS A 1 366 ? -12.600 -4.720 -42.468 1.00 89.62 366 LYS A O 1
ATOM 3005 N N . VAL A 1 367 ? -12.760 -5.208 -44.658 1.00 86.56 367 VAL A N 1
ATOM 3006 C CA . VAL A 1 367 ? -11.609 -6.104 -44.724 1.00 86.56 367 VAL A CA 1
ATOM 3007 C C . VAL A 1 367 ? -10.359 -5.272 -45.003 1.00 86.56 367 VAL A C 1
ATOM 3009 O O . VAL A 1 367 ? -10.241 -4.667 -46.068 1.00 86.56 367 VAL A O 1
ATOM 3012 N N . ALA A 1 368 ? -9.437 -5.226 -44.044 1.00 83.19 368 ALA A N 1
ATOM 3013 C CA . ALA A 1 368 ? -8.155 -4.540 -44.185 1.00 83.19 368 ALA A CA 1
ATOM 3014 C C . ALA A 1 368 ? -7.160 -5.357 -45.022 1.00 83.19 368 ALA A C 1
ATOM 3016 O O . ALA A 1 368 ? -6.369 -4.782 -45.770 1.00 83.19 368 ALA A O 1
ATOM 3017 N N . LEU A 1 369 ? -7.209 -6.693 -44.930 1.00 76.31 369 LEU A N 1
ATOM 3018 C CA . LEU A 1 369 ? -6.410 -7.589 -45.766 1.00 76.31 369 LEU A CA 1
ATOM 3019 C C . LEU A 1 369 ? -6.999 -9.005 -45.853 1.00 76.31 369 LEU A C 1
ATOM 3021 O O . LEU A 1 369 ? -7.441 -9.570 -44.855 1.00 76.31 369 LEU A O 1
ATOM 3025 N N . CYS A 1 370 ? -6.888 -9.611 -47.036 1.00 68.88 370 CYS A N 1
ATOM 3026 C CA . CYS A 1 370 ? -6.980 -11.055 -47.245 1.00 68.88 370 CYS A CA 1
ATOM 3027 C C . CYS A 1 370 ? -5.597 -11.614 -47.612 1.00 68.88 370 CYS A C 1
ATOM 3029 O O . CYS A 1 370 ? -5.023 -11.195 -48.618 1.00 68.88 370 CYS A O 1
ATOM 3031 N N . SER A 1 371 ? -5.062 -12.565 -46.843 1.00 61.50 371 SER A N 1
ATOM 3032 C CA . SER A 1 371 ? -3.870 -13.313 -47.259 1.00 61.50 371 SER A CA 1
ATOM 3033 C C . SER A 1 371 ? -4.236 -14.396 -48.274 1.00 61.50 371 SER A C 1
ATOM 3035 O O . SER A 1 371 ? -5.141 -15.190 -48.037 1.00 61.50 371 SER A O 1
ATOM 3037 N N . GLU A 1 372 ? -3.491 -14.478 -49.380 1.00 54.31 372 GLU A N 1
ATOM 3038 C CA . GLU A 1 372 ? -3.584 -15.595 -50.337 1.00 54.31 372 GLU A CA 1
ATOM 3039 C C . GLU A 1 372 ? -2.863 -16.865 -49.839 1.00 54.31 372 GLU A C 1
ATOM 3041 O O . GLU A 1 372 ? -3.017 -17.934 -50.423 1.00 54.31 372 GLU A O 1
ATOM 3046 N N . GLN A 1 373 ? -2.055 -16.765 -48.774 1.00 52.19 373 GLN A N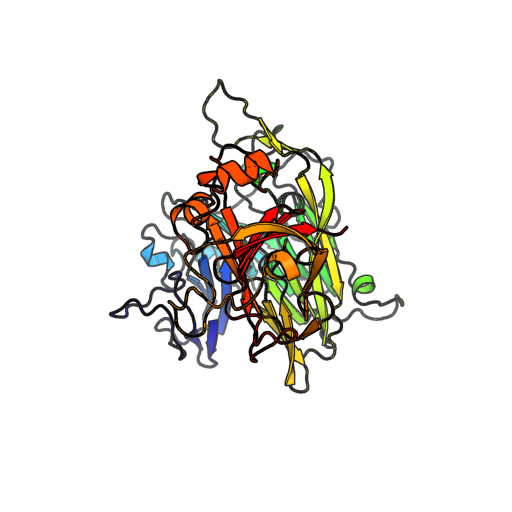 1
ATOM 3047 C CA . GLN A 1 373 ? -1.222 -17.867 -48.268 1.00 52.19 373 GLN A CA 1
ATOM 3048 C C . GLN A 1 373 ? -1.894 -18.702 -47.168 1.00 52.19 373 GLN A C 1
ATOM 3050 O O . GLN A 1 373 ? -1.337 -19.720 -46.769 1.00 52.19 373 GLN A O 1
ATOM 3055 N N . TYR A 1 374 ? -3.055 -18.278 -46.660 1.00 55.94 374 TYR A N 1
ATOM 3056 C CA . TYR A 1 374 ? -3.741 -18.938 -45.550 1.00 55.94 374 TYR A CA 1
ATOM 3057 C C . TYR A 1 374 ? -5.261 -18.859 -45.776 1.00 55.94 374 TYR A C 1
ATOM 3059 O O . TYR A 1 374 ? -5.888 -17.835 -45.512 1.00 55.94 374 TYR A O 1
ATOM 3067 N N . THR A 1 375 ? -5.837 -19.920 -46.352 1.00 50.50 375 THR A N 1
ATOM 3068 C CA . THR A 1 375 ? -7.261 -20.021 -46.758 1.00 50.50 375 THR A CA 1
ATOM 3069 C C . THR A 1 375 ? -8.164 -20.590 -45.664 1.00 50.50 375 THR A C 1
ATOM 3071 O O . THR A 1 375 ? -9.392 -20.580 -45.783 1.00 50.50 375 THR A O 1
ATOM 3074 N N . GLY A 1 376 ? -7.550 -21.048 -44.576 1.00 51.12 376 GLY A N 1
ATOM 3075 C CA . GLY A 1 376 ? -8.218 -21.542 -43.391 1.00 51.12 376 GLY A CA 1
ATOM 3076 C C . GLY A 1 376 ? -8.621 -23.013 -43.421 1.00 51.12 376 GLY A C 1
ATOM 3077 O O . GLY A 1 376 ? -9.280 -23.428 -42.488 1.00 51.12 376 GLY A O 1
ATOM 3078 N N . SER A 1 377 ? -8.274 -23.801 -44.441 1.00 49.31 377 SER A N 1
ATOM 3079 C CA . SER A 1 377 ? -8.719 -25.197 -44.575 1.00 49.31 377 SER A CA 1
ATOM 3080 C C . SER A 1 377 ? -8.199 -26.142 -43.474 1.00 49.31 377 SER A C 1
ATOM 3082 O O . SER A 1 377 ? -7.200 -25.885 -42.810 1.00 49.31 377 SER A O 1
ATOM 3084 N N . ILE A 1 378 ? -8.914 -27.260 -43.278 1.00 45.88 378 ILE A N 1
ATOM 3085 C CA . ILE A 1 378 ? -8.678 -28.277 -42.225 1.00 45.88 378 ILE A CA 1
ATOM 3086 C C . ILE A 1 378 ? -7.309 -28.972 -42.404 1.00 45.88 378 ILE A C 1
ATOM 3088 O O . ILE A 1 378 ? -6.763 -29.557 -41.470 1.00 45.88 378 ILE A O 1
ATOM 3092 N N . GLU A 1 379 ? -6.741 -28.878 -43.605 1.00 45.31 379 GLU A N 1
ATOM 3093 C CA . GLU A 1 379 ? -5.368 -29.242 -43.930 1.00 45.31 379 GLU A CA 1
ATOM 3094 C C . GLU A 1 379 ? -4.711 -28.019 -44.584 1.00 45.31 379 GLU A C 1
ATOM 3096 O O . GLU A 1 379 ? -5.106 -27.628 -45.683 1.00 45.31 379 GLU A O 1
ATOM 3101 N N . ASP A 1 380 ? -3.731 -27.402 -43.914 1.00 41.97 380 ASP A N 1
ATOM 3102 C CA . ASP A 1 380 ? -2.942 -26.291 -44.462 1.00 41.97 380 ASP A CA 1
ATOM 3103 C C . ASP A 1 380 ? -2.431 -26.653 -45.875 1.00 41.97 380 ASP A C 1
ATOM 3105 O O . ASP A 1 380 ? -1.496 -27.445 -46.026 1.00 41.97 380 ASP A O 1
ATOM 3109 N N . GLY A 1 381 ? -3.039 -26.082 -46.923 1.00 41.47 381 GLY A N 1
ATOM 3110 C CA . GLY A 1 381 ? -2.595 -26.268 -48.310 1.00 41.47 381 GLY A CA 1
ATOM 3111 C C . GLY A 1 381 ? -3.657 -26.577 -49.367 1.00 41.47 381 GLY A C 1
ATOM 3112 O O . GLY A 1 381 ? -3.265 -26.744 -50.523 1.00 41.47 381 GLY A O 1
ATOM 3113 N N . ASP A 1 382 ? -4.956 -26.627 -49.045 1.00 43.69 382 ASP A N 1
ATOM 3114 C CA . ASP A 1 382 ? -5.995 -26.637 -50.091 1.00 43.69 382 ASP A CA 1
ATOM 3115 C C . ASP A 1 382 ? -6.432 -25.203 -50.451 1.00 43.69 382 ASP A C 1
ATOM 3117 O O . ASP A 1 382 ? -7.029 -24.479 -49.647 1.00 43.69 382 ASP A O 1
ATOM 3121 N N . PHE A 1 383 ? -6.045 -24.763 -51.651 1.00 48.94 383 PHE A N 1
ATOM 3122 C CA . PHE A 1 383 ? -6.146 -23.376 -52.128 1.00 48.94 383 PHE A CA 1
ATOM 3123 C C . PHE A 1 383 ? -7.462 -23.080 -52.871 1.00 48.94 383 PHE A C 1
ATOM 3125 O O . PHE A 1 383 ? -7.666 -21.946 -53.308 1.00 48.94 383 PHE A O 1
ATOM 3132 N N . GLU A 1 384 ? -8.346 -24.072 -53.035 1.00 49.06 384 GLU A N 1
ATOM 3133 C CA . GLU A 1 384 ? -9.609 -23.920 -53.777 1.00 49.06 384 GLU A CA 1
ATOM 3134 C C . GLU A 1 384 ? -10.851 -23.752 -52.874 1.00 49.06 384 GLU A C 1
ATOM 3136 O O . GLU A 1 384 ? -11.876 -23.264 -53.352 1.00 49.06 384 GLU A O 1
ATOM 3141 N N . GLU A 1 385 ? -10.757 -24.034 -51.567 1.00 53.88 385 GLU A N 1
ATOM 3142 C CA . GLU A 1 385 ? -11.871 -23.910 -50.611 1.00 53.88 385 GLU A CA 1
ATOM 3143 C C . GLU A 1 385 ? -11.535 -22.922 -49.476 1.00 53.88 385 GLU A C 1
ATOM 3145 O O . GLU A 1 385 ? -10.915 -23.266 -48.471 1.00 53.88 385 GLU A O 1
ATOM 3150 N N . ASN A 1 386 ? -11.947 -21.657 -49.627 1.00 56.41 386 ASN A N 1
ATOM 3151 C CA . ASN A 1 386 ? -11.964 -20.707 -48.508 1.00 56.41 386 ASN A CA 1
ATOM 3152 C C . ASN A 1 386 ? -12.986 -21.185 -47.469 1.00 56.41 386 ASN A C 1
ATOM 3154 O O . ASN A 1 386 ? -14.163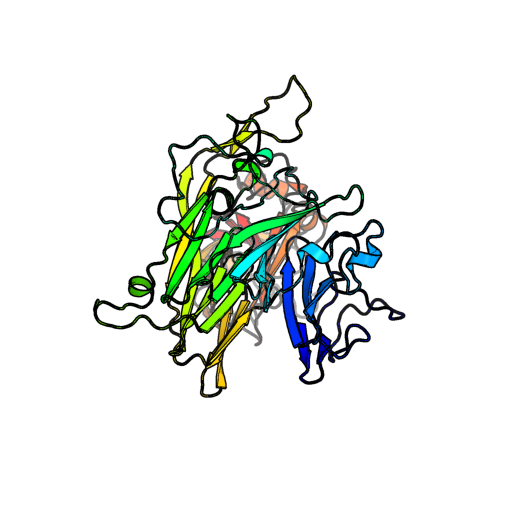 -21.300 -47.807 1.00 56.41 386 ASN A O 1
ATOM 3158 N N . LEU A 1 387 ? -12.578 -21.382 -46.208 1.00 59.97 387 LEU A N 1
ATOM 3159 C CA . LEU A 1 387 ? -13.532 -21.776 -45.159 1.00 59.97 387 LEU A CA 1
ATOM 3160 C C . LEU A 1 387 ? -14.587 -20.702 -44.861 1.00 59.97 387 LEU A C 1
ATOM 3162 O O . LEU A 1 387 ? -15.664 -21.043 -44.387 1.00 59.97 387 LEU A O 1
ATOM 3166 N N . PHE A 1 388 ? -14.288 -19.426 -45.118 1.00 68.00 388 PHE A N 1
ATOM 3167 C CA . PHE A 1 388 ? -15.232 -18.315 -44.964 1.00 68.00 388 PHE A CA 1
ATOM 3168 C C . PHE A 1 388 ? -14.853 -17.119 -45.849 1.00 68.00 388 PHE A C 1
ATOM 3170 O O . PHE A 1 388 ? -13.671 -16.922 -46.166 1.00 68.00 388 PHE A O 1
ATOM 3177 N N . ASP A 1 389 ? -15.831 -16.285 -46.211 1.00 74.25 389 ASP A N 1
ATOM 3178 C CA . ASP A 1 389 ? -15.611 -14.997 -46.877 1.00 74.25 389 ASP A CA 1
ATOM 3179 C C . ASP A 1 389 ? -15.543 -13.874 -45.821 1.00 74.25 389 ASP A C 1
ATOM 3181 O O . ASP A 1 389 ? -16.509 -13.665 -45.089 1.00 74.25 389 ASP A O 1
ATOM 3185 N N . PRO A 1 390 ? -14.425 -13.132 -45.685 1.00 75.25 390 PRO A N 1
ATOM 3186 C CA . PRO A 1 390 ? -14.338 -12.025 -44.731 1.00 75.25 390 PRO A CA 1
ATOM 3187 C C . PRO A 1 390 ? -15.357 -10.909 -45.025 1.00 75.25 390 PRO A C 1
ATOM 3189 O O . PRO A 1 390 ? -15.676 -10.133 -44.126 1.00 75.25 390 PRO A O 1
ATOM 3192 N N . ALA A 1 391 ? -15.888 -10.831 -46.253 1.00 79.94 391 ALA A N 1
ATOM 3193 C CA . ALA A 1 391 ? -16.955 -9.903 -46.606 1.00 79.94 391 ALA A CA 1
ATOM 3194 C C . ALA A 1 391 ? -18.276 -10.205 -45.878 1.00 79.94 391 ALA A C 1
ATOM 3196 O O . ALA A 1 391 ? -19.054 -9.276 -45.661 1.00 79.94 391 ALA A O 1
ATOM 3197 N N . ASP A 1 392 ? -18.504 -11.450 -45.443 1.00 80.81 392 ASP A N 1
ATOM 3198 C CA . ASP A 1 392 ? -19.706 -11.834 -44.690 1.00 80.81 392 ASP A CA 1
ATOM 3199 C C . ASP A 1 392 ? -19.790 -11.122 -43.334 1.00 80.81 392 ASP A C 1
ATOM 3201 O O . ASP A 1 392 ? -20.880 -10.933 -42.801 1.00 80.81 392 ASP A O 1
ATOM 3205 N N . PHE A 1 393 ? -18.648 -10.704 -42.783 1.00 83.25 393 PHE A N 1
ATOM 3206 C CA . PHE A 1 393 ? -18.569 -10.039 -41.483 1.00 83.25 393 PHE A CA 1
ATOM 3207 C C . PHE A 1 393 ? -18.713 -8.518 -41.576 1.00 83.25 393 PHE A C 1
ATOM 3209 O O . PHE A 1 393 ? -18.898 -7.862 -40.552 1.00 83.25 393 PHE A O 1
ATOM 3216 N N . ILE A 1 394 ? -18.647 -7.933 -42.777 1.00 88.69 394 ILE A N 1
ATOM 3217 C CA . ILE A 1 394 ? -18.807 -6.485 -42.953 1.00 88.69 394 ILE A CA 1
ATOM 3218 C C . ILE A 1 394 ? -20.215 -6.071 -42.521 1.00 88.69 394 ILE A C 1
ATOM 3220 O O . ILE A 1 394 ? -21.219 -6.637 -42.953 1.00 88.69 394 ILE A O 1
ATOM 3224 N N . GLY A 1 395 ? -20.292 -5.042 -41.683 1.00 88.94 395 GLY A N 1
ATOM 3225 C CA . GLY A 1 395 ? -21.538 -4.530 -41.133 1.00 88.94 395 GLY A CA 1
ATOM 3226 C C . GLY A 1 395 ? -22.008 -5.253 -39.869 1.00 88.94 395 GLY A C 1
ATOM 3227 O O . GLY A 1 395 ? -22.974 -4.801 -39.251 1.00 88.94 395 GLY A O 1
ATOM 3228 N N . MET A 1 396 ? -21.350 -6.347 -39.467 1.00 89.88 396 MET A N 1
ATOM 3229 C CA . MET A 1 396 ? -21.644 -7.020 -38.205 1.00 89.88 396 MET A CA 1
ATOM 3230 C C . MET A 1 396 ? -21.095 -6.236 -37.016 1.00 89.88 396 MET A C 1
ATOM 3232 O O . MET A 1 396 ? -20.115 -5.494 -37.111 1.00 89.88 396 MET A O 1
ATOM 3236 N N . GLU A 1 397 ? -21.735 -6.443 -35.872 1.00 91.88 397 GLU A N 1
ATOM 3237 C CA . GLU A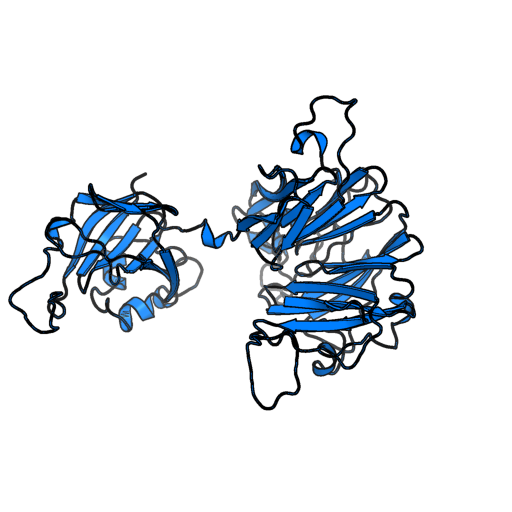 1 397 ? -21.244 -5.973 -34.586 1.00 91.88 397 GLU A CA 1
ATOM 3238 C C . GLU A 1 397 ? -20.558 -7.110 -33.840 1.00 91.88 397 GLU A C 1
ATOM 3240 O O . GLU A 1 397 ? -21.046 -8.243 -33.835 1.00 91.88 397 GLU A O 1
ATOM 3245 N N . ILE A 1 398 ? -19.462 -6.789 -33.171 1.00 89.38 398 ILE A N 1
ATOM 3246 C CA . ILE A 1 398 ? -18.768 -7.673 -32.246 1.00 89.38 398 ILE A CA 1
ATOM 3247 C C . ILE A 1 398 ? -18.727 -6.987 -30.880 1.00 89.38 398 ILE A C 1
ATOM 3249 O O . ILE A 1 398 ? -18.447 -5.795 -30.792 1.00 89.38 398 ILE A O 1
ATOM 3253 N N . GLU A 1 399 ? -19.065 -7.700 -29.814 1.00 90.25 399 GLU A N 1
ATOM 3254 C CA . GLU A 1 399 ? -19.107 -7.145 -28.462 1.00 90.25 399 GLU A CA 1
ATOM 3255 C C . GLU A 1 399 ? -18.224 -7.960 -27.533 1.00 90.25 399 GLU A C 1
ATOM 3257 O O . GLU A 1 399 ? -18.384 -9.177 -27.422 1.00 90.25 399 GLU A O 1
ATOM 3262 N N . TYR A 1 400 ? -17.318 -7.268 -26.850 1.00 87.94 400 TYR A N 1
ATOM 3263 C CA . TYR A 1 400 ? -16.450 -7.849 -25.838 1.00 87.94 400 TYR A CA 1
ATOM 3264 C C . TYR A 1 400 ? -16.906 -7.384 -24.458 1.00 87.94 400 TYR A C 1
ATOM 3266 O O . TYR A 1 400 ? -16.953 -6.180 -24.186 1.00 87.94 400 TYR A O 1
ATOM 3274 N N . ARG A 1 401 ? -17.239 -8.337 -23.587 1.00 84.56 401 ARG A N 1
ATOM 3275 C CA . ARG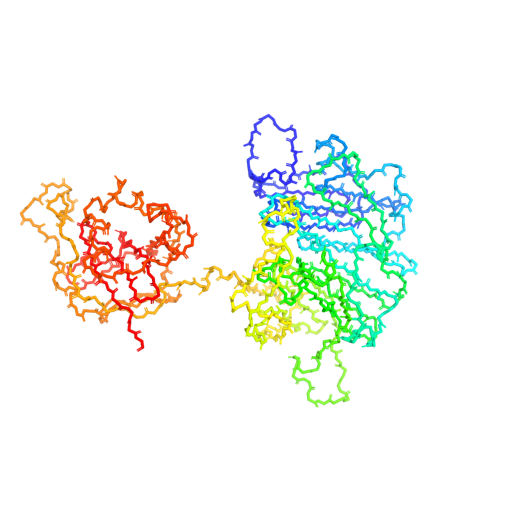 A 1 401 ? -17.545 -8.120 -22.169 1.00 84.56 401 ARG A CA 1
ATOM 3276 C C . ARG A 1 401 ? -16.831 -9.155 -21.317 1.00 84.56 401 ARG A C 1
ATOM 3278 O O . ARG A 1 401 ? -16.412 -10.196 -21.815 1.00 84.56 401 ARG A O 1
ATOM 3285 N N . LYS A 1 402 ? -16.751 -8.872 -20.018 1.00 82.56 402 LYS A N 1
ATOM 3286 C CA . LYS A 1 402 ? -16.188 -9.766 -19.000 1.00 82.56 402 LYS A CA 1
ATOM 3287 C C . LYS A 1 402 ? -16.898 -11.123 -18.949 1.00 82.56 402 LYS A C 1
ATOM 3289 O O . LYS A 1 402 ? -16.249 -12.140 -18.771 1.00 82.56 402 LYS A O 1
ATOM 3294 N N . ASP A 1 403 ? -18.216 -11.127 -19.108 1.00 81.56 403 ASP A N 1
ATOM 3295 C CA . ASP A 1 403 ? -19.093 -12.285 -18.917 1.00 81.56 403 ASP A CA 1
ATOM 3296 C C . ASP A 1 403 ? -19.547 -12.945 -20.231 1.00 81.56 403 ASP A C 1
ATOM 3298 O O . ASP A 1 403 ? -19.895 -14.130 -20.247 1.00 81.56 403 ASP A O 1
ATOM 3302 N N . TYR A 1 404 ? -19.517 -12.211 -21.346 1.00 85.06 404 TYR A N 1
ATOM 3303 C CA . TYR A 1 404 ? -19.862 -12.752 -22.657 1.00 85.06 404 TYR A CA 1
ATOM 3304 C C . TYR A 1 404 ? -19.118 -12.090 -23.819 1.00 85.06 404 TYR A C 1
ATOM 3306 O O . TYR A 1 404 ? -18.612 -10.972 -23.748 1.00 85.06 404 TYR A O 1
ATOM 3314 N N . PHE A 1 405 ? -19.112 -12.802 -24.936 1.00 86.31 405 PHE A N 1
ATOM 3315 C CA . PHE A 1 405 ? -18.662 -12.343 -26.239 1.00 86.31 405 PHE A CA 1
ATOM 3316 C C . PHE A 1 405 ? -19.830 -12.445 -27.223 1.00 86.31 405 PHE A C 1
ATOM 3318 O O . PHE A 1 405 ? -20.556 -13.440 -27.223 1.00 86.31 405 PHE A O 1
ATOM 3325 N N . ARG A 1 406 ? -20.045 -11.433 -28.065 1.00 87.94 406 ARG A N 1
ATOM 3326 C CA . ARG A 1 406 ? -21.092 -11.451 -29.098 1.00 87.94 406 ARG A CA 1
ATOM 3327 C C . ARG A 1 406 ? -20.480 -11.230 -30.469 1.00 87.94 406 ARG A C 1
ATOM 3329 O O . ARG A 1 406 ? -19.666 -10.332 -30.632 1.00 87.94 406 ARG A O 1
ATOM 3336 N N . LEU A 1 407 ? -20.940 -11.986 -31.456 1.00 87.00 407 LEU A N 1
ATOM 3337 C CA . LEU A 1 407 ? -20.652 -11.766 -32.869 1.00 87.00 407 LEU A CA 1
ATOM 3338 C C . LEU A 1 407 ? -21.973 -11.803 -33.632 1.00 87.00 407 LEU A C 1
ATOM 3340 O O . LEU A 1 407 ? -22.671 -12.814 -33.609 1.00 87.00 407 LEU A O 1
ATOM 3344 N N . GLY A 1 408 ? -22.344 -10.694 -34.268 1.00 85.75 408 GLY A N 1
ATOM 3345 C CA . GLY A 1 408 ? -23.631 -10.563 -34.942 1.00 85.75 408 GLY A CA 1
ATOM 3346 C C . GLY A 1 408 ? -24.801 -10.841 -33.991 1.00 85.75 408 GLY A C 1
ATOM 3347 O O . GLY A 1 408 ? -24.996 -10.132 -32.998 1.00 85.75 408 GLY A O 1
ATOM 3348 N N . ASP A 1 409 ? -25.578 -11.880 -34.306 1.00 85.44 409 ASP A N 1
ATOM 3349 C CA . ASP A 1 409 ? -26.744 -12.345 -33.547 1.00 85.44 409 ASP A CA 1
ATOM 3350 C C . ASP A 1 409 ? -26.433 -13.472 -32.539 1.00 85.44 409 ASP A C 1
ATOM 3352 O O . ASP A 1 409 ? -27.347 -13.968 -31.873 1.00 85.44 409 ASP A O 1
ATOM 3356 N N . LYS A 1 410 ? -25.167 -13.896 -32.415 1.00 85.25 410 LYS A N 1
ATOM 3357 C CA . LYS A 1 410 ? -24.734 -14.982 -31.521 1.00 85.25 410 LYS A CA 1
ATOM 3358 C C . LYS A 1 410 ? -23.986 -14.458 -30.307 1.00 85.25 410 LYS A C 1
ATOM 3360 O O . LYS A 1 410 ? -23.096 -13.625 -30.437 1.00 85.25 410 LYS A O 1
ATOM 3365 N N . THR A 1 411 ? -24.314 -15.010 -29.143 1.00 87.38 411 THR A N 1
ATOM 3366 C CA . THR A 1 411 ? -23.674 -14.710 -27.857 1.00 87.38 411 THR A CA 1
ATOM 3367 C C . THR A 1 411 ? -23.066 -15.979 -27.271 1.00 87.38 411 THR A C 1
ATOM 3369 O O . THR A 1 411 ? -23.713 -17.026 -27.258 1.00 87.38 411 THR A O 1
ATOM 3372 N N . TYR A 1 412 ? -21.847 -15.854 -26.760 1.00 84.06 412 TYR A N 1
ATOM 3373 C CA . TYR A 1 412 ? -21.031 -16.905 -26.169 1.00 84.06 412 TYR A CA 1
ATOM 3374 C C . TYR A 1 412 ? -20.669 -16.498 -24.742 1.00 84.06 412 TYR A C 1
ATOM 3376 O O . TYR A 1 412 ? -20.249 -15.366 -24.509 1.00 84.06 412 TYR A O 1
ATOM 3384 N N . THR A 1 413 ? -20.870 -17.392 -23.782 1.00 83.06 413 THR A N 1
ATOM 3385 C CA . THR A 1 413 ? -20.640 -17.131 -22.353 1.00 83.06 413 THR A CA 1
ATOM 3386 C C . THR A 1 413 ? -19.259 -17.604 -21.920 1.00 83.06 413 THR A C 1
ATOM 3388 O O . THR A 1 413 ? -18.730 -18.538 -22.515 1.00 83.06 413 THR A O 1
ATOM 3391 N N . ASN A 1 414 ? -18.731 -17.013 -20.847 1.00 81.94 414 ASN A N 1
ATOM 3392 C CA . ASN A 1 414 ? -17.438 -17.361 -20.242 1.00 81.94 414 ASN A CA 1
ATOM 3393 C C . ASN A 1 414 ? -16.222 -17.199 -21.184 1.00 81.94 414 ASN A C 1
ATOM 3395 O O . ASN A 1 414 ? -15.441 -18.138 -21.330 1.00 81.94 414 ASN A O 1
ATOM 3399 N N . PRO A 1 415 ? -16.046 -16.040 -21.847 1.00 83.94 415 PRO A N 1
ATOM 3400 C CA . PRO A 1 415 ? -14.819 -15.774 -22.586 1.00 83.94 415 PRO A CA 1
ATOM 3401 C C . PRO A 1 415 ? -13.636 -15.555 -21.630 1.00 83.94 415 PRO A C 1
ATOM 3403 O O . PRO A 1 415 ? -13.730 -14.793 -20.667 1.00 83.94 415 PRO A O 1
ATOM 3406 N N . GLU A 1 416 ? -12.491 -16.149 -21.946 1.00 84.12 416 GLU A N 1
ATOM 3407 C CA . GLU A 1 416 ? -11.198 -15.789 -21.370 1.00 84.12 416 GLU A CA 1
ATOM 3408 C C . GLU A 1 416 ? -10.466 -14.851 -22.341 1.00 84.12 416 GLU A C 1
ATOM 3410 O O . GLU A 1 416 ? -10.423 -15.093 -23.549 1.00 84.12 416 GLU A O 1
ATOM 3415 N N . TYR A 1 417 ? -9.885 -13.766 -21.825 1.00 83.81 417 TYR A N 1
ATOM 3416 C CA . TYR A 1 417 ? -9.112 -12.820 -22.633 1.00 83.81 417 TYR A CA 1
ATOM 3417 C C . TYR A 1 417 ? -7.686 -12.733 -22.112 1.00 83.81 417 TYR A C 1
ATOM 3419 O O . TYR A 1 417 ? -7.478 -12.254 -20.996 1.00 83.81 417 TYR A O 1
ATOM 3427 N N . ILE A 1 418 ? -6.728 -13.124 -22.946 1.00 82.50 418 ILE A N 1
ATOM 3428 C CA . ILE A 1 418 ? -5.296 -13.037 -22.656 1.00 82.50 418 ILE A CA 1
ATOM 3429 C C . ILE A 1 418 ? -4.751 -11.780 -23.323 1.00 82.50 418 ILE A C 1
ATOM 3431 O O . ILE A 1 418 ? -4.917 -11.601 -24.530 1.00 82.50 418 ILE A O 1
ATOM 3435 N N . LEU A 1 419 ? -4.131 -10.903 -22.534 1.00 83.88 419 LEU A N 1
ATOM 3436 C CA . LEU A 1 419 ? -3.595 -9.627 -22.997 1.00 83.88 419 LEU A CA 1
ATOM 3437 C C . LEU A 1 419 ? -2.072 -9.709 -23.050 1.00 83.88 419 LEU A C 1
ATOM 3439 O O . LEU A 1 419 ? -1.435 -10.142 -22.095 1.00 83.88 419 LEU A O 1
ATOM 3443 N N . THR A 1 420 ? -1.486 -9.271 -24.159 1.00 82.56 420 THR A N 1
ATOM 3444 C CA . THR A 1 420 ? -0.032 -9.165 -24.321 1.00 82.56 420 THR A CA 1
ATOM 3445 C C . THR A 1 420 ? 0.327 -7.852 -25.000 1.00 82.56 420 THR A C 1
ATOM 3447 O O . THR A 1 420 ? -0.270 -7.494 -26.014 1.00 82.56 420 THR A O 1
ATOM 3450 N N . ASN A 1 421 ? 1.329 -7.145 -24.483 1.00 82.44 421 ASN A N 1
ATOM 3451 C CA . ASN A 1 421 ? 1.857 -5.946 -25.132 1.00 82.44 421 ASN A CA 1
ATOM 3452 C C . ASN A 1 421 ? 2.896 -6.334 -26.186 1.00 82.44 421 ASN A C 1
ATOM 3454 O O . ASN A 1 421 ? 3.824 -7.090 -25.902 1.00 82.44 421 ASN A O 1
ATOM 3458 N N . VAL A 1 422 ? 2.744 -5.812 -27.401 1.00 81.44 422 VAL A N 1
ATOM 3459 C CA . VAL A 1 422 ? 3.647 -6.088 -28.526 1.00 81.44 422 VAL A CA 1
ATOM 3460 C C . VAL A 1 422 ? 4.033 -4.798 -29.231 1.00 81.44 422 VAL A C 1
ATOM 3462 O O . VAL A 1 422 ? 3.204 -3.908 -29.398 1.00 81.44 422 VAL A O 1
ATOM 3465 N N . GLU A 1 423 ? 5.281 -4.670 -29.674 1.00 84.88 423 GLU A N 1
ATOM 3466 C CA . GLU A 1 423 ? 5.687 -3.489 -30.434 1.00 84.88 423 GLU A CA 1
ATOM 3467 C C . GLU A 1 423 ? 5.054 -3.488 -31.834 1.00 84.88 423 GLU A C 1
ATOM 3469 O O . GLU A 1 423 ? 4.965 -4.528 -32.493 1.00 84.88 423 GLU A O 1
ATOM 3474 N N . VAL A 1 424 ? 4.674 -2.311 -32.345 1.00 84.50 424 VAL A N 1
ATOM 3475 C CA . VAL A 1 424 ? 4.160 -2.152 -33.720 1.00 84.50 424 VAL A CA 1
ATOM 3476 C C . VAL A 1 424 ? 5.123 -2.762 -34.743 1.00 84.50 424 VAL A C 1
ATOM 3478 O O . VAL A 1 424 ? 4.668 -3.381 -35.710 1.00 84.50 424 VAL A O 1
ATOM 3481 N N . LYS A 1 425 ? 6.446 -2.634 -34.540 1.00 84.56 425 LYS A N 1
ATOM 3482 C CA . LYS A 1 425 ? 7.446 -3.259 -35.419 1.00 84.56 425 LYS A CA 1
ATOM 3483 C C . LYS A 1 425 ? 7.289 -4.774 -35.454 1.00 84.56 425 LYS A C 1
ATOM 3485 O O . LYS A 1 425 ? 7.342 -5.336 -36.537 1.00 84.56 425 LYS A O 1
ATOM 3490 N N . ASP A 1 426 ? 7.032 -5.422 -34.322 1.00 79.31 426 ASP A N 1
ATOM 3491 C CA . ASP A 1 426 ? 6.971 -6.879 -34.229 1.00 79.31 426 ASP A CA 1
ATOM 3492 C C . ASP A 1 426 ? 5.684 -7.404 -34.866 1.00 79.31 426 ASP A C 1
ATOM 3494 O O . ASP A 1 426 ? 5.702 -8.423 -35.559 1.00 79.31 426 ASP A O 1
ATOM 3498 N N . VAL A 1 427 ? 4.578 -6.662 -34.741 1.00 78.50 427 VAL A N 1
ATOM 3499 C CA . VAL A 1 427 ? 3.338 -6.976 -35.469 1.00 78.50 427 VAL A CA 1
ATOM 3500 C C . VAL A 1 427 ? 3.536 -6.800 -36.979 1.00 78.50 427 VAL A C 1
ATOM 3502 O O . VAL A 1 427 ? 3.096 -7.640 -37.766 1.00 78.50 427 VAL A O 1
ATOM 3505 N N . ASN A 1 428 ? 4.246 -5.746 -37.394 1.00 78.12 428 ASN A N 1
ATOM 3506 C CA . ASN A 1 428 ? 4.511 -5.450 -38.801 1.00 78.12 428 ASN A CA 1
ATOM 3507 C C . ASN A 1 428 ? 5.576 -6.379 -39.435 1.00 78.12 428 ASN A C 1
ATOM 3509 O O . ASN A 1 428 ? 5.498 -6.681 -40.626 1.00 78.12 428 ASN A O 1
ATOM 3513 N N . GLU A 1 429 ? 6.579 -6.830 -38.676 1.00 71.88 429 GLU A N 1
ATOM 3514 C CA . GLU A 1 429 ? 7.746 -7.584 -39.167 1.00 71.88 429 GLU A CA 1
ATOM 3515 C C . GLU A 1 429 ? 7.684 -9.094 -38.870 1.00 71.88 429 GLU A C 1
ATOM 3517 O O . GLU A 1 429 ? 8.246 -9.883 -39.637 1.00 71.88 429 GLU A O 1
ATOM 3522 N N . GLY A 1 430 ? 7.011 -9.516 -37.794 1.00 55.75 430 GLY A N 1
ATOM 3523 C CA . GLY A 1 430 ? 7.299 -10.786 -37.117 1.00 55.75 430 GLY A CA 1
ATOM 3524 C C . GLY A 1 430 ? 6.186 -11.840 -37.016 1.00 55.75 430 GLY A C 1
ATOM 3525 O O . GLY A 1 430 ? 6.468 -12.918 -36.498 1.00 55.75 430 GLY A O 1
ATOM 3526 N N . GLY A 1 431 ? 4.954 -11.622 -37.498 1.00 57.50 431 GLY A N 1
ATOM 3527 C CA . GLY A 1 431 ? 3.831 -12.525 -37.155 1.00 57.50 431 GLY A CA 1
ATOM 3528 C C . GLY A 1 431 ? 2.841 -12.915 -38.262 1.00 57.50 431 GLY A C 1
ATOM 3529 O O . GLY A 1 431 ? 3.006 -12.582 -39.437 1.00 57.50 431 GLY A O 1
ATOM 3530 N N . LYS A 1 432 ? 1.748 -13.592 -37.852 1.00 50.25 432 LYS A N 1
ATOM 3531 C CA . LYS A 1 432 ? 0.565 -14.006 -38.656 1.00 50.25 432 LYS A CA 1
ATOM 3532 C C . LYS A 1 432 ? -0.148 -12.842 -39.397 1.00 50.25 432 LYS A C 1
ATOM 3534 O O . LYS A 1 432 ? -1.096 -13.089 -40.136 1.00 50.25 432 LYS A O 1
ATOM 3539 N N . PHE A 1 433 ? 0.331 -11.605 -39.219 1.00 54.53 433 PHE A N 1
ATOM 3540 C CA . PHE A 1 433 ? -0.182 -10.329 -39.742 1.00 54.53 433 PHE A CA 1
ATOM 3541 C C . PHE A 1 433 ? 0.852 -9.561 -40.590 1.00 54.53 433 PHE A C 1
ATOM 3543 O O . PHE A 1 433 ? 0.724 -8.359 -40.786 1.00 54.53 433 PHE A O 1
ATOM 3550 N N . ARG A 1 434 ? 1.881 -10.242 -41.123 1.00 53.72 434 ARG A N 1
ATOM 3551 C CA . ARG A 1 434 ? 2.977 -9.646 -41.926 1.00 53.72 434 ARG A CA 1
ATOM 3552 C C . ARG A 1 434 ? 2.523 -8.743 -43.086 1.00 53.72 434 ARG A C 1
ATOM 3554 O O . ARG A 1 434 ? 3.301 -7.951 -43.605 1.00 53.72 434 ARG A O 1
ATOM 3561 N N . ASN A 1 435 ? 1.282 -8.897 -43.522 1.00 56.97 435 ASN A N 1
ATOM 3562 C CA . ASN A 1 435 ? 0.596 -7.995 -44.432 1.00 56.97 435 ASN A CA 1
ATOM 3563 C C . ASN A 1 435 ? -0.762 -7.683 -43.774 1.00 56.97 435 ASN A C 1
ATOM 3565 O O . ASN A 1 435 ? -1.327 -8.612 -43.202 1.00 56.97 435 ASN A O 1
ATOM 3569 N N . PRO A 1 436 ? -1.305 -6.454 -43.832 1.00 62.91 436 PRO A N 1
ATOM 3570 C CA . PRO A 1 436 ? -0.834 -5.311 -44.603 1.00 62.91 436 PRO A CA 1
ATOM 3571 C C . PRO A 1 436 ? 0.357 -4.627 -43.930 1.00 62.91 436 PRO A C 1
ATOM 3573 O O . PRO A 1 436 ? 0.626 -4.841 -42.754 1.00 62.91 436 PRO A O 1
ATOM 3576 N N . ASN A 1 437 ? 1.062 -3.782 -44.682 1.00 77.75 437 ASN A N 1
ATOM 3577 C CA . ASN A 1 437 ? 2.020 -2.854 -44.093 1.00 77.75 437 ASN A CA 1
ATOM 3578 C C . ASN A 1 437 ? 1.258 -1.940 -43.120 1.00 77.75 437 ASN A C 1
ATOM 3580 O O . ASN A 1 437 ? 0.488 -1.081 -43.556 1.00 77.75 437 ASN A O 1
ATOM 3584 N N . LEU A 1 438 ? 1.430 -2.162 -41.815 1.00 80.12 438 LEU A N 1
ATOM 3585 C CA . LEU A 1 438 ? 0.636 -1.486 -40.791 1.00 80.12 438 LEU A CA 1
ATOM 3586 C C . LEU A 1 438 ? 0.909 0.015 -40.778 1.00 80.12 438 LEU A C 1
ATOM 3588 O O . LEU A 1 438 ? -0.019 0.801 -40.625 1.00 80.12 438 LEU A O 1
ATOM 3592 N N . TYR A 1 439 ? 2.150 0.425 -41.045 1.00 83.44 439 TYR A N 1
ATOM 3593 C CA . TYR A 1 439 ? 2.506 1.839 -41.145 1.00 83.44 439 TYR A CA 1
ATOM 3594 C C . TYR A 1 439 ? 1.731 2.551 -42.262 1.00 83.44 439 TYR A C 1
ATOM 3596 O O . TYR A 1 439 ? 1.180 3.630 -42.052 1.00 83.44 439 TYR A O 1
ATOM 3604 N N . GLU A 1 440 ? 1.662 1.947 -43.449 1.00 82.44 440 GLU A N 1
ATOM 3605 C CA . GLU A 1 440 ? 0.902 2.489 -44.576 1.00 82.44 440 GLU A CA 1
ATOM 3606 C C . GLU A 1 440 ? -0.607 2.451 -44.309 1.00 82.44 440 GLU A C 1
ATOM 3608 O O . GLU A 1 440 ? -1.310 3.410 -44.629 1.00 82.44 440 GLU A O 1
ATOM 3613 N N . PHE A 1 441 ? -1.103 1.384 -43.677 1.00 84.62 441 PHE A N 1
ATOM 3614 C CA . PHE A 1 441 ? -2.504 1.274 -43.281 1.00 84.62 441 PHE A CA 1
ATOM 3615 C C . PHE A 1 441 ? -2.904 2.398 -42.316 1.00 84.62 441 PHE A C 1
ATOM 3617 O O . PHE A 1 441 ? -3.860 3.119 -42.593 1.00 84.62 441 PHE A O 1
ATOM 3624 N N . PHE A 1 442 ? -2.138 2.623 -41.244 1.00 86.69 442 PHE A N 1
ATOM 3625 C CA . PHE A 1 442 ? -2.412 3.694 -40.279 1.00 86.69 442 PHE A CA 1
ATOM 3626 C C . PHE A 1 442 ? -2.392 5.078 -40.936 1.00 86.69 442 PHE A C 1
ATOM 3628 O O . PHE A 1 442 ? -3.258 5.905 -40.651 1.00 86.69 442 PHE A O 1
ATOM 3635 N N . LEU A 1 443 ? -1.465 5.319 -41.869 1.00 83.69 443 LEU A N 1
ATOM 3636 C CA . LEU A 1 443 ? -1.405 6.569 -42.632 1.00 83.69 443 LEU A CA 1
ATOM 3637 C C . LEU A 1 443 ? -2.622 6.759 -43.549 1.00 83.69 443 LEU A C 1
ATOM 3639 O O . LEU A 1 443 ? -3.206 7.844 -43.577 1.00 83.69 443 LEU A O 1
ATOM 3643 N N . ASN A 1 444 ? -3.009 5.724 -44.296 1.00 84.69 444 ASN A N 1
ATOM 3644 C CA . ASN A 1 444 ? -4.121 5.787 -45.246 1.00 84.69 444 ASN A CA 1
ATOM 3645 C C . ASN A 1 444 ? -5.470 5.949 -44.537 1.00 84.69 444 ASN A C 1
ATOM 3647 O O . ASN A 1 444 ? -6.315 6.728 -44.983 1.00 84.69 444 ASN A O 1
ATOM 3651 N N . GLU A 1 445 ? -5.640 5.256 -43.414 1.00 84.88 445 GLU A N 1
ATOM 3652 C CA . GLU A 1 445 ? -6.850 5.292 -42.592 1.00 84.88 445 GLU A CA 1
ATOM 3653 C C . GLU A 1 445 ? -6.868 6.447 -41.586 1.00 84.88 445 GLU A C 1
ATOM 3655 O O . GLU A 1 445 ? -7.883 6.677 -40.930 1.00 84.88 445 GLU A O 1
ATOM 3660 N N . LYS A 1 446 ? -5.770 7.213 -41.493 1.00 86.56 446 LYS A N 1
ATOM 3661 C CA . LYS A 1 446 ? -5.590 8.327 -40.548 1.00 86.56 446 LYS A CA 1
ATOM 3662 C C . LYS A 1 446 ? -5.841 7.902 -39.098 1.00 86.56 446 LYS A C 1
ATOM 3664 O O . LYS A 1 446 ? -6.546 8.583 -38.356 1.00 86.56 446 LYS A O 1
ATOM 3669 N N . ILE A 1 447 ? -5.283 6.757 -38.722 1.00 84.19 447 ILE A N 1
ATOM 3670 C CA . ILE A 1 447 ? -5.404 6.194 -37.380 1.00 84.19 447 ILE A CA 1
ATOM 3671 C C . ILE A 1 447 ? -4.257 6.731 -36.528 1.00 84.19 447 ILE A C 1
ATOM 3673 O O . ILE A 1 447 ? -3.087 6.503 -36.830 1.00 84.19 447 ILE A O 1
ATOM 3677 N N . GLU A 1 448 ? -4.604 7.418 -35.446 1.00 84.38 448 GLU A N 1
ATOM 3678 C CA . GLU A 1 448 ? -3.659 7.803 -34.399 1.00 84.38 448 GLU A CA 1
ATOM 3679 C C . GLU A 1 448 ? -3.549 6.651 -33.398 1.00 84.38 448 GLU A C 1
ATOM 3681 O O . GLU A 1 448 ? -4.541 6.271 -32.776 1.00 84.38 448 GLU A O 1
ATOM 3686 N N . ILE A 1 449 ? -2.364 6.051 -33.281 1.00 80.88 449 ILE A N 1
ATOM 3687 C CA . ILE A 1 449 ? -2.131 4.948 -32.343 1.00 80.88 449 ILE A CA 1
ATOM 3688 C C . ILE A 1 449 ? -1.986 5.512 -30.929 1.00 80.88 449 ILE A C 1
ATOM 3690 O O . ILE A 1 449 ? -1.215 6.452 -30.708 1.00 80.88 449 ILE A O 1
ATOM 3694 N N . ALA A 1 450 ? -2.711 4.936 -29.971 1.00 72.31 450 ALA A N 1
ATOM 3695 C CA . ALA A 1 450 ? -2.595 5.315 -28.568 1.00 72.31 450 ALA A CA 1
ATOM 3696 C C . ALA A 1 450 ? -1.134 5.173 -28.096 1.00 72.31 450 ALA A C 1
ATOM 3698 O O . ALA A 1 450 ? -0.472 4.177 -28.366 1.00 72.31 450 ALA A O 1
ATOM 3699 N N . GLY A 1 451 ? -0.595 6.206 -27.442 1.00 65.19 451 GLY A N 1
ATOM 3700 C CA . GLY A 1 451 ? 0.793 6.208 -26.958 1.00 65.19 451 GLY A CA 1
ATOM 3701 C C . GLY A 1 451 ? 1.875 6.519 -28.005 1.00 65.19 451 GLY A C 1
ATOM 3702 O O . GLY A 1 451 ? 3.047 6.621 -27.641 1.00 65.19 451 GLY A O 1
ATOM 3703 N N . ALA A 1 452 ? 1.528 6.741 -29.280 1.00 63.03 452 ALA A N 1
ATOM 3704 C CA . ALA A 1 452 ? 2.502 7.128 -30.309 1.00 63.03 452 ALA A CA 1
ATOM 3705 C C . ALA A 1 452 ? 2.988 8.592 -30.195 1.00 63.03 452 ALA A C 1
ATOM 3707 O O . ALA A 1 452 ? 4.012 8.947 -30.779 1.00 63.03 452 ALA A O 1
ATOM 3708 N N . GLU A 1 453 ? 2.327 9.445 -29.398 1.00 51.88 453 GLU A N 1
ATOM 3709 C CA . GLU A 1 453 ? 2.734 10.841 -29.180 1.00 51.88 453 GLU A CA 1
ATOM 3710 C C . GLU A 1 453 ? 3.259 11.113 -27.761 1.00 51.88 453 GLU A C 1
ATOM 3712 O O . GLU A 1 453 ? 2.526 11.518 -26.862 1.00 51.88 453 GLU A O 1
ATOM 3717 N N . LYS A 1 454 ? 4.576 10.921 -27.596 1.00 40.81 454 LYS A N 1
ATOM 3718 C CA . LYS A 1 454 ? 5.504 11.660 -26.705 1.00 40.81 454 LYS A CA 1
ATOM 3719 C C . LYS A 1 454 ? 6.925 11.092 -26.892 1.00 40.81 454 LYS A C 1
ATOM 3721 O O . LYS A 1 454 ? 7.459 10.394 -26.043 1.00 40.81 454 LYS A O 1
ATOM 3726 N N . GLY A 1 455 ? 7.557 11.389 -28.030 1.00 45.03 455 GLY A N 1
ATOM 3727 C CA . GLY A 1 455 ? 8.999 11.161 -28.237 1.00 45.03 455 GLY A CA 1
ATOM 3728 C C . GLY A 1 455 ? 9.461 9.742 -28.608 1.00 45.03 455 GLY A C 1
ATOM 3729 O O . GLY A 1 455 ? 10.659 9.580 -28.830 1.00 45.03 455 GLY A O 1
ATOM 3730 N N . ASN A 1 456 ? 8.559 8.763 -28.734 1.00 53.00 456 ASN A N 1
ATOM 3731 C CA . ASN A 1 456 ? 8.880 7.413 -29.219 1.00 53.00 456 ASN A CA 1
ATOM 3732 C C . ASN A 1 456 ? 8.662 7.293 -30.736 1.00 53.00 456 ASN A C 1
ATOM 3734 O O . ASN A 1 456 ? 7.821 7.986 -31.313 1.00 53.00 456 ASN A O 1
ATOM 3738 N N . TYR A 1 457 ? 9.423 6.418 -31.398 1.00 69.38 457 TYR A N 1
ATOM 3739 C CA . TYR A 1 457 ? 9.170 6.060 -32.794 1.00 69.38 457 TYR A CA 1
ATOM 3740 C C . TYR A 1 457 ? 7.940 5.146 -32.868 1.00 69.38 457 TYR A C 1
ATOM 3742 O O . TYR A 1 457 ? 7.832 4.228 -32.064 1.00 69.38 457 TYR A O 1
ATOM 3750 N N . LEU A 1 458 ? 7.052 5.341 -33.854 1.00 79.25 458 LEU A N 1
ATOM 3751 C CA . LEU A 1 458 ? 5.846 4.513 -34.055 1.00 79.25 458 LEU A CA 1
ATOM 3752 C C . LEU A 1 458 ? 6.143 3.004 -34.050 1.00 79.25 458 LEU A C 1
ATOM 3754 O O . LEU A 1 458 ? 5.315 2.220 -33.615 1.00 79.25 458 LEU A O 1
ATOM 3758 N N . SER A 1 459 ? 7.323 2.599 -34.521 1.00 79.38 459 SER A N 1
ATOM 3759 C CA . SER A 1 459 ? 7.794 1.211 -34.505 1.00 79.38 459 SER A CA 1
ATOM 3760 C C . SER A 1 459 ? 7.930 0.617 -33.098 1.00 79.38 459 SER A C 1
ATOM 3762 O O . SER A 1 459 ? 7.721 -0.577 -32.933 1.00 79.38 459 SER A O 1
ATOM 3764 N N . GLU A 1 460 ? 8.280 1.442 -32.111 1.00 80.00 460 GLU A N 1
ATOM 3765 C CA . GLU A 1 460 ? 8.523 1.065 -30.709 1.00 80.00 460 GLU A CA 1
ATOM 3766 C C . GLU A 1 460 ? 7.281 1.291 -29.828 1.00 80.00 460 GLU A C 1
ATOM 3768 O O . GLU A 1 460 ? 7.306 1.035 -28.626 1.00 80.00 460 GLU A O 1
ATOM 3773 N N . THR A 1 461 ? 6.185 1.807 -30.397 1.00 81.31 461 THR A N 1
ATOM 3774 C CA . THR A 1 461 ? 4.910 1.931 -29.686 1.00 81.31 461 THR 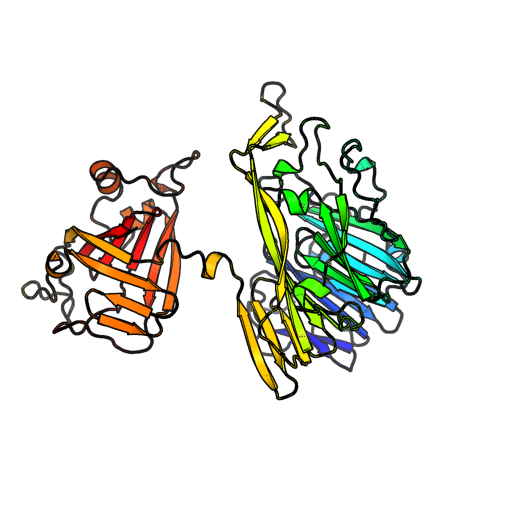A CA 1
ATOM 3775 C C . THR A 1 461 ? 4.349 0.539 -29.407 1.00 81.31 461 THR A C 1
ATOM 3777 O O . THR A 1 461 ? 4.350 -0.319 -30.290 1.00 81.31 461 THR A O 1
ATOM 3780 N N . LEU A 1 462 ? 3.867 0.315 -28.185 1.00 81.69 462 LEU A N 1
ATOM 3781 C CA . LEU A 1 462 ? 3.232 -0.939 -27.791 1.00 81.69 462 LEU A CA 1
ATOM 3782 C C . LEU A 1 462 ? 1.747 -0.920 -28.172 1.00 81.69 462 LEU A C 1
ATOM 3784 O O . LEU A 1 462 ? 1.046 0.051 -27.903 1.00 81.69 462 LEU A O 1
ATOM 3788 N N . LEU A 1 463 ? 1.281 -2.001 -28.789 1.00 83.25 463 LEU A N 1
ATOM 3789 C CA . LEU A 1 463 ? -0.127 -2.311 -29.000 1.00 83.25 463 LEU A CA 1
ATOM 3790 C C . LEU A 1 463 ? -0.547 -3.395 -28.013 1.00 83.25 463 LEU A C 1
ATOM 3792 O O . LEU A 1 463 ? 0.168 -4.384 -27.829 1.00 83.25 463 LEU A O 1
ATOM 3796 N N . THR A 1 464 ? -1.746 -3.259 -27.458 1.00 85.50 464 THR A N 1
ATOM 3797 C CA . THR A 1 464 ? -2.379 -4.349 -26.716 1.00 85.50 464 THR A CA 1
ATOM 3798 C C . THR A 1 464 ? -2.915 -5.373 -27.709 1.00 85.50 464 THR A C 1
ATOM 3800 O O . THR A 1 464 ? -3.832 -5.093 -28.488 1.00 85.50 464 THR A O 1
ATOM 3803 N N . GLN A 1 465 ? -2.333 -6.568 -27.688 1.00 86.06 465 GLN A N 1
ATOM 3804 C CA . GLN A 1 465 ? -2.866 -7.749 -28.348 1.00 86.06 465 GLN A CA 1
ATOM 3805 C C . GLN A 1 465 ? -3.791 -8.488 -27.384 1.00 86.06 465 GLN A C 1
ATOM 3807 O O . GLN A 1 465 ? -3.446 -8.696 -26.225 1.00 86.06 465 GLN A O 1
ATOM 3812 N N . VAL A 1 466 ? -4.949 -8.912 -27.877 1.00 85.19 466 VAL A N 1
ATOM 3813 C CA . VAL A 1 466 ? -5.937 -9.668 -27.108 1.00 85.19 466 VAL A CA 1
ATOM 3814 C C . VAL A 1 466 ? -6.211 -10.979 -27.824 1.00 85.19 466 VAL A C 1
ATOM 3816 O O . VAL A 1 466 ? -6.624 -10.980 -28.985 1.00 85.19 466 VAL A O 1
ATOM 3819 N N . GLU A 1 467 ? -6.006 -12.095 -27.140 1.00 84.31 467 GLU A N 1
ATOM 3820 C CA . GLU A 1 467 ? -6.446 -13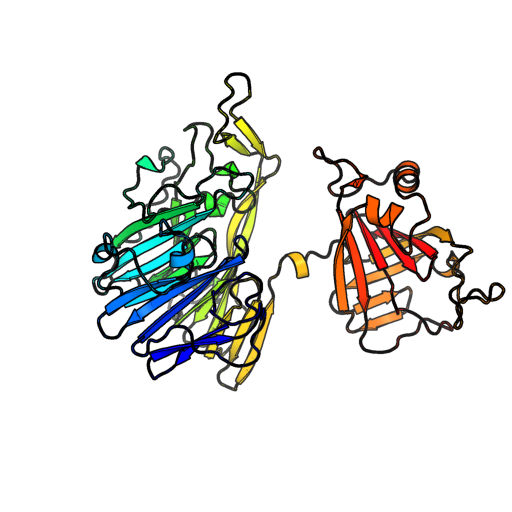.412 -27.587 1.00 84.31 467 GLU A CA 1
ATOM 3821 C C . GLU A 1 467 ? -7.719 -13.804 -26.833 1.00 84.31 467 GLU A C 1
ATOM 3823 O O . GLU A 1 467 ? -7.745 -13.788 -25.603 1.00 84.31 467 GLU A O 1
ATOM 3828 N N . VAL A 1 468 ? -8.777 -14.145 -27.575 1.00 83.88 468 VAL A N 1
ATOM 3829 C CA . VAL A 1 468 ? -10.045 -14.619 -26.999 1.00 83.88 468 VAL A CA 1
ATOM 3830 C C . VAL A 1 468 ? -10.066 -16.147 -26.996 1.00 83.88 468 VAL A C 1
ATOM 3832 O O . VAL A 1 468 ? -9.916 -16.762 -28.057 1.00 83.88 468 VAL A O 1
ATOM 3835 N N . LYS A 1 469 ? -10.285 -16.749 -25.825 1.00 80.19 469 LYS A N 1
ATOM 3836 C CA . LYS A 1 469 ? -10.387 -18.199 -25.610 1.00 80.19 469 LYS A CA 1
ATOM 3837 C C . LYS A 1 469 ? -11.709 -18.578 -24.943 1.00 80.19 469 LYS A C 1
ATOM 3839 O O . LYS A 1 469 ? -12.340 -17.760 -24.280 1.00 80.19 469 LYS A O 1
ATOM 3844 N N . PHE A 1 470 ? -12.116 -19.826 -25.152 1.00 76.25 470 PHE A N 1
ATOM 3845 C CA . PHE A 1 470 ? -13.270 -20.459 -24.516 1.00 76.25 470 PHE A CA 1
ATOM 3846 C C . PHE A 1 470 ? -12.884 -21.885 -24.134 1.00 76.25 470 PHE A C 1
ATOM 3848 O O . PHE A 1 470 ? -12.099 -22.518 -24.844 1.00 76.25 470 PHE A O 1
ATOM 3855 N N . ASP A 1 471 ? -13.461 -22.387 -23.046 1.00 73.81 471 ASP A N 1
ATOM 3856 C CA . ASP A 1 471 ? -13.232 -23.762 -22.585 1.00 73.81 471 ASP A CA 1
ATOM 3857 C C . ASP A 1 471 ? -13.857 -24.809 -23.523 1.00 73.81 471 ASP A C 1
ATOM 3859 O O . ASP A 1 471 ? -13.331 -25.913 -23.672 1.00 73.81 471 ASP A O 1
ATOM 3863 N N . ASP A 1 472 ? -14.966 -24.449 -24.175 1.00 70.38 472 ASP A N 1
ATOM 3864 C CA . ASP A 1 472 ? -15.720 -25.309 -25.087 1.00 70.38 472 ASP A CA 1
ATOM 3865 C C . ASP A 1 472 ? -15.507 -24.918 -26.560 1.00 70.38 472 ASP A C 1
ATOM 3867 O O . ASP A 1 472 ? -15.282 -23.755 -26.905 1.00 70.38 472 ASP A O 1
ATOM 3871 N N . GLU A 1 473 ? -15.645 -25.896 -27.459 1.00 68.88 473 GLU A N 1
ATOM 3872 C CA . GLU A 1 473 ? -15.681 -25.649 -28.903 1.00 68.88 473 GLU A CA 1
ATOM 3873 C C . GLU A 1 473 ? -16.951 -24.866 -29.269 1.00 68.88 473 GLU A C 1
ATOM 3875 O O . GLU A 1 473 ? -18.070 -25.288 -28.962 1.00 68.88 473 GLU A O 1
ATOM 3880 N N . ILE A 1 474 ? -16.789 -23.717 -29.932 1.00 70.19 474 ILE A N 1
ATOM 3881 C CA . ILE A 1 474 ? -17.902 -22.835 -30.291 1.00 70.19 474 ILE A CA 1
ATOM 3882 C C . ILE A 1 474 ? -17.980 -22.560 -31.801 1.00 70.19 474 ILE A C 1
ATOM 3884 O O . ILE A 1 474 ? -16.977 -22.507 -32.510 1.00 70.19 474 ILE A O 1
ATOM 3888 N N . HIS A 1 475 ? -19.210 -22.405 -32.304 1.00 68.62 475 HIS A N 1
ATOM 3889 C CA . HIS A 1 475 ? -19.529 -22.324 -33.736 1.00 68.62 475 HIS A CA 1
ATOM 3890 C C . HIS A 1 475 ? -20.346 -21.069 -34.076 1.00 68.62 475 HIS A C 1
ATOM 3892 O O . HIS A 1 475 ? -21.123 -20.585 -33.244 1.00 68.62 475 HIS A O 1
ATOM 3898 N N . TYR A 1 476 ? -20.239 -20.574 -35.312 1.00 69.12 476 TYR A N 1
ATOM 3899 C CA . TYR A 1 476 ? -21.019 -19.451 -35.840 1.00 69.12 476 TYR A CA 1
ATOM 3900 C C . TYR A 1 476 ? -21.675 -19.820 -37.181 1.00 69.12 476 TYR A C 1
ATOM 3902 O O . TYR A 1 476 ? -21.019 -19.914 -38.215 1.00 69.12 476 TYR A O 1
ATOM 3910 N N . GLY A 1 477 ? -22.999 -20.004 -37.188 1.00 71.19 477 GLY A N 1
ATOM 3911 C CA . GLY A 1 477 ? -23.738 -20.380 -38.401 1.00 71.19 477 GLY A CA 1
ATOM 3912 C C . GLY A 1 477 ? -23.367 -21.780 -38.909 1.00 71.19 477 GLY A C 1
ATOM 3913 O O . GLY A 1 477 ? -23.356 -22.725 -38.124 1.00 71.19 477 GLY A O 1
ATOM 3914 N N . ASP A 1 478 ? -23.085 -21.897 -40.212 1.00 59.81 478 ASP A N 1
ATOM 3915 C CA . ASP A 1 478 ? -22.589 -23.130 -40.856 1.00 59.81 478 ASP A CA 1
ATOM 3916 C C . ASP A 1 478 ? -21.061 -23.283 -40.742 1.00 59.81 478 ASP A C 1
ATOM 3918 O O . ASP A 1 478 ? -20.487 -24.283 -41.179 1.00 59.81 478 ASP A O 1
ATOM 3922 N N . TYR A 1 479 ? -20.389 -22.289 -40.159 1.00 61.38 479 TYR A N 1
ATOM 3923 C CA . TYR A 1 479 ? -18.966 -22.343 -39.888 1.00 61.38 479 TYR A CA 1
ATOM 3924 C C . TYR A 1 479 ? -18.755 -23.058 -38.553 1.00 61.38 479 TYR A C 1
ATOM 3926 O O . TYR A 1 479 ? -19.297 -22.649 -37.524 1.00 61.38 479 TYR A O 1
ATOM 3934 N N . ASN A 1 480 ? -17.895 -24.081 -38.538 1.00 55.59 480 ASN A N 1
ATOM 3935 C CA . ASN A 1 480 ? -17.458 -24.751 -37.305 1.00 55.59 480 ASN A CA 1
ATOM 3936 C C . ASN A 1 480 ? -16.647 -23.822 -36.364 1.00 55.59 480 ASN A C 1
ATOM 3938 O O . ASN A 1 480 ? -15.961 -24.306 -35.475 1.00 55.59 480 ASN A O 1
ATOM 3942 N N . PHE A 1 481 ? -16.695 -22.502 -36.540 1.00 57.53 481 PHE A N 1
ATOM 3943 C CA . PHE A 1 481 ? -15.734 -21.538 -36.007 1.00 57.53 481 PHE A CA 1
ATOM 3944 C C . PHE A 1 481 ? -16.472 -20.312 -35.435 1.00 57.53 481 PHE A C 1
ATOM 3946 O O . PHE A 1 481 ? -17.477 -19.918 -36.022 1.00 57.53 481 PHE A O 1
ATOM 3953 N N . ILE A 1 482 ? -16.132 -19.739 -34.264 1.00 52.44 482 ILE A N 1
ATOM 3954 C CA . ILE A 1 482 ? -14.885 -19.072 -33.780 1.00 52.44 482 ILE A CA 1
ATOM 3955 C C . ILE A 1 482 ? -14.751 -19.256 -32.245 1.00 52.44 482 ILE A C 1
ATOM 3957 O O . ILE A 1 482 ? -15.810 -19.042 -31.666 1.00 52.44 482 ILE A O 1
ATOM 3961 N N . PRO A 1 483 ? -13.584 -19.477 -31.547 1.00 53.25 483 PRO A N 1
ATOM 3962 C CA . PRO A 1 483 ? -12.176 -19.217 -31.893 1.00 53.25 483 PRO A CA 1
ATOM 3963 C C . PRO A 1 483 ? -11.176 -20.307 -31.430 1.00 53.25 483 PRO A C 1
ATOM 3965 O O . PRO A 1 483 ? -10.871 -20.481 -30.252 1.00 53.25 483 PRO A O 1
ATOM 3968 N N . VAL A 1 484 ? -10.449 -20.865 -32.384 1.00 41.56 484 VAL A N 1
ATOM 3969 C CA . VAL A 1 484 ? -9.009 -21.059 -32.194 1.00 41.56 484 VAL A CA 1
ATOM 3970 C C . VAL A 1 484 ? -8.344 -19.800 -32.766 1.00 41.56 484 VAL A C 1
ATOM 3972 O O . VAL A 1 484 ? -8.090 -19.722 -33.967 1.00 41.56 484 VAL A O 1
ATOM 3975 N N . GLY A 1 485 ? -8.166 -18.760 -31.943 1.00 52.53 485 GLY A N 1
ATOM 3976 C CA . GLY A 1 485 ? -7.276 -17.632 -32.255 1.00 52.53 485 GLY A CA 1
ATOM 3977 C C . GLY A 1 485 ? -7.871 -16.372 -32.899 1.00 52.53 485 GLY A C 1
ATOM 3978 O O . GLY A 1 485 ? -7.233 -15.828 -33.803 1.00 52.53 485 GLY A O 1
ATOM 3979 N N . THR A 1 486 ? -9.021 -15.854 -32.440 1.00 66.00 486 THR A N 1
ATOM 3980 C CA . THR A 1 486 ? -9.339 -14.437 -32.719 1.00 66.00 486 THR A CA 1
ATOM 3981 C C . THR A 1 486 ? -8.345 -13.577 -31.957 1.00 66.00 486 THR A C 1
ATOM 3983 O O . THR A 1 486 ? -8.365 -13.529 -30.728 1.00 66.00 486 THR A O 1
ATOM 3986 N N . GLN A 1 487 ? -7.453 -12.938 -32.706 1.00 79.00 487 GLN A N 1
ATOM 3987 C CA . GLN A 1 487 ? -6.435 -12.038 -32.182 1.00 79.00 487 GLN A CA 1
ATOM 3988 C C . GLN A 1 487 ? -6.840 -10.615 -32.528 1.00 79.00 487 GLN A C 1
ATOM 3990 O O . GLN A 1 487 ? -7.039 -10.292 -33.700 1.00 79.00 487 GLN A O 1
ATOM 3995 N N . ILE A 1 488 ? -6.983 -9.776 -31.515 1.00 86.38 488 ILE A N 1
ATOM 3996 C CA . ILE A 1 488 ? -7.362 -8.376 -31.667 1.00 86.38 488 ILE A CA 1
ATOM 3997 C C . ILE A 1 488 ? -6.131 -7.538 -31.368 1.00 86.38 488 ILE A C 1
ATOM 3999 O O . ILE A 1 488 ? -5.409 -7.834 -30.422 1.00 86.38 488 ILE A O 1
ATOM 4003 N N . TYR A 1 489 ? -5.912 -6.485 -32.142 1.00 86.94 489 TYR A N 1
ATOM 4004 C CA . TYR A 1 489 ? -4.965 -5.434 -31.789 1.00 86.94 489 TYR A CA 1
ATOM 4005 C C . TYR A 1 489 ? -5.734 -4.149 -31.537 1.00 86.94 489 TYR A C 1
ATOM 4007 O O . TYR A 1 489 ? -6.433 -3.651 -32.427 1.00 86.94 489 TYR A O 1
ATOM 4015 N N . VAL A 1 490 ? -5.607 -3.623 -30.322 1.00 88.81 490 VAL A N 1
ATOM 4016 C CA . VAL A 1 490 ? -6.199 -2.343 -29.943 1.00 88.81 490 VAL A CA 1
ATOM 4017 C C . VAL A 1 490 ? -5.324 -1.230 -30.495 1.00 88.81 490 VAL A C 1
ATOM 4019 O O . VAL A 1 490 ? -4.166 -1.105 -30.108 1.00 88.81 490 VAL A O 1
ATOM 4022 N N . LEU A 1 491 ? -5.858 -0.450 -31.439 1.00 88.00 491 LEU A N 1
ATOM 4023 C CA . LEU A 1 491 ? -5.115 0.655 -32.048 1.00 88.00 491 LEU A CA 1
ATOM 4024 C C . LEU A 1 491 ? -5.278 1.940 -31.229 1.00 88.00 491 LEU A C 1
ATOM 4026 O O . LEU A 1 491 ? -4.314 2.674 -31.023 1.00 88.00 491 LEU A O 1
ATOM 4030 N N . ASN A 1 492 ? -6.509 2.216 -30.790 1.00 85.56 492 ASN A N 1
ATOM 4031 C CA . ASN A 1 492 ? -6.885 3.291 -29.870 1.00 85.56 492 ASN A CA 1
ATOM 4032 C C . ASN A 1 492 ? -8.307 3.048 -29.320 1.00 85.56 492 ASN A C 1
ATOM 4034 O O . ASN A 1 492 ? -8.950 2.054 -29.658 1.00 85.56 492 ASN A O 1
ATOM 4038 N N . GLU A 1 493 ? -8.838 3.993 -28.535 1.00 83.69 493 GLU A N 1
ATOM 4039 C CA . GLU A 1 493 ? -10.197 3.930 -27.962 1.00 83.69 493 GLU A CA 1
ATOM 4040 C C . GLU A 1 493 ? -11.333 3.777 -28.994 1.00 83.69 493 GLU A C 1
ATOM 4042 O O . GLU A 1 493 ? -12.434 3.362 -28.644 1.00 83.69 493 GLU A O 1
ATOM 4047 N N . ASN A 1 494 ? -11.104 4.106 -30.266 1.00 88.44 494 ASN A N 1
ATOM 4048 C CA . ASN A 1 494 ? -12.125 4.103 -31.310 1.00 88.44 494 ASN A CA 1
ATOM 4049 C C . ASN A 1 494 ? -11.888 3.050 -32.403 1.00 88.44 494 ASN A C 1
ATOM 4051 O O . ASN A 1 494 ? -12.795 2.855 -33.212 1.00 88.44 494 ASN A O 1
ATOM 4055 N N . ALA A 1 495 ? -10.734 2.372 -32.458 1.00 90.19 495 ALA A N 1
ATOM 4056 C CA . ALA A 1 495 ? -10.378 1.484 -33.568 1.00 90.19 495 ALA A CA 1
ATOM 4057 C C . ALA A 1 495 ? -9.610 0.217 -33.142 1.00 90.19 495 ALA A C 1
ATOM 4059 O O . ALA A 1 495 ? -8.665 0.284 -32.354 1.00 90.19 495 ALA A O 1
ATOM 4060 N N . ILE A 1 496 ? -9.965 -0.925 -33.746 1.00 91.38 496 ILE A N 1
ATOM 4061 C CA . ILE A 1 496 ? -9.278 -2.217 -33.573 1.00 91.38 496 ILE A CA 1
ATOM 4062 C C . ILE A 1 496 ? -9.028 -2.928 -34.908 1.00 91.38 496 ILE A C 1
ATOM 4064 O O . ILE A 1 496 ? -9.776 -2.762 -35.877 1.00 91.38 496 ILE A O 1
ATOM 4068 N N . LEU A 1 497 ? -7.998 -3.778 -34.936 1.00 89.12 497 LEU A N 1
ATOM 4069 C CA . LEU A 1 497 ? -7.819 -4.814 -35.959 1.00 89.12 497 LEU A CA 1
ATOM 4070 C C . LEU A 1 497 ? -8.220 -6.167 -35.393 1.00 89.12 497 LEU A C 1
ATOM 4072 O O . LEU A 1 497 ? -7.842 -6.501 -34.276 1.00 89.12 497 LEU A O 1
ATOM 4076 N N . ILE A 1 498 ? -8.937 -6.957 -36.183 1.00 86.88 498 ILE A N 1
ATOM 4077 C CA . ILE A 1 498 ? -9.390 -8.296 -35.809 1.00 86.88 498 ILE A CA 1
ATOM 4078 C C . ILE A 1 498 ? -8.793 -9.278 -36.808 1.00 86.88 498 ILE A C 1
ATOM 4080 O O . ILE A 1 498 ? -9.125 -9.251 -37.993 1.00 86.88 498 ILE A O 1
ATOM 4084 N N . GLY A 1 499 ? -7.899 -10.142 -36.345 1.00 79.44 499 GLY A N 1
ATOM 4085 C CA . GLY A 1 499 ? -7.369 -11.229 -37.151 1.00 79.44 499 GLY A CA 1
ATOM 4086 C C . GLY A 1 499 ? -8.194 -12.486 -37.034 1.00 79.44 499 GLY A C 1
ATOM 4087 O O . GLY A 1 499 ? -8.472 -12.973 -35.939 1.00 79.44 499 GLY A O 1
ATOM 4088 N N . ILE A 1 500 ? -8.506 -13.041 -38.196 1.00 71.81 500 ILE A N 1
ATOM 4089 C CA . ILE A 1 500 ? -9.195 -14.306 -38.349 1.00 71.81 500 ILE A CA 1
ATOM 4090 C C . ILE A 1 500 ? -8.451 -15.095 -39.421 1.00 71.81 500 ILE A C 1
ATOM 4092 O O . ILE A 1 500 ? -8.604 -14.813 -40.606 1.00 71.81 500 ILE A O 1
ATOM 4096 N N . TRP A 1 501 ? -7.610 -16.046 -38.997 1.00 62.69 501 TRP A N 1
ATOM 4097 C CA . TRP A 1 501 ? -6.954 -17.037 -39.865 1.00 62.69 501 TRP A CA 1
ATOM 4098 C C . TRP A 1 501 ? -6.423 -16.426 -41.177 1.00 62.69 501 TRP A C 1
ATOM 4100 O O . TRP A 1 501 ? -6.932 -16.688 -42.265 1.00 62.69 501 TRP A O 1
ATOM 4110 N N . GLY A 1 502 ? -5.405 -15.564 -41.073 1.00 60.56 502 GLY A N 1
ATOM 4111 C CA . GLY A 1 502 ? -4.753 -14.928 -42.229 1.00 60.56 502 GLY A CA 1
ATOM 4112 C C . GLY A 1 502 ? -5.551 -13.805 -42.902 1.00 60.56 502 GLY A C 1
ATOM 4113 O O . GLY A 1 502 ? -5.086 -13.231 -43.888 1.00 60.56 502 GLY A O 1
ATOM 4114 N N . LYS A 1 503 ? -6.731 -13.459 -42.380 1.00 75.12 503 LYS A N 1
ATOM 4115 C CA . LYS A 1 503 ? -7.545 -12.320 -42.819 1.00 75.12 503 LYS A CA 1
ATOM 4116 C C . LYS A 1 503 ? -7.635 -11.304 -41.691 1.00 75.12 503 LYS A C 1
ATOM 4118 O O . LYS A 1 503 ? -7.700 -11.676 -40.523 1.00 75.12 503 LYS A O 1
ATOM 4123 N N . ILE A 1 504 ? -7.609 -10.024 -42.039 1.00 81.94 504 ILE A N 1
ATOM 4124 C CA . ILE A 1 504 ? -7.599 -8.922 -41.077 1.00 81.94 504 ILE A CA 1
ATOM 4125 C C . ILE A 1 504 ? -8.789 -8.031 -41.382 1.00 81.94 504 ILE A C 1
ATOM 4127 O O . ILE A 1 504 ? -8.901 -7.473 -42.475 1.00 81.94 504 ILE A O 1
ATOM 4131 N N . LEU A 1 505 ? -9.679 -7.914 -40.407 1.00 87.00 505 LEU A N 1
ATOM 4132 C CA . LEU A 1 505 ? -10.819 -7.016 -40.422 1.00 87.00 505 LEU A CA 1
ATOM 4133 C C . LEU A 1 505 ? -10.484 -5.766 -39.619 1.00 87.00 505 LEU A C 1
ATOM 4135 O O . LEU A 1 505 ? -9.688 -5.800 -38.680 1.00 87.00 505 LEU A O 1
ATOM 4139 N N . PHE A 1 506 ? -11.115 -4.665 -39.989 1.00 90.69 506 PHE A N 1
ATOM 4140 C CA . PHE A 1 506 ? -10.988 -3.399 -39.294 1.00 90.69 506 PHE A CA 1
ATOM 4141 C C . PHE A 1 506 ? -12.349 -2.966 -38.767 1.00 90.69 506 PHE A C 1
ATOM 4143 O O . PHE A 1 506 ? -13.346 -3.010 -39.495 1.00 90.69 506 PHE A O 1
ATOM 4150 N N . ALA A 1 507 ? -12.381 -2.580 -37.494 1.00 91.75 507 ALA A N 1
ATOM 4151 C CA . ALA A 1 507 ? -13.611 -2.251 -36.799 1.00 91.75 507 ALA A CA 1
ATOM 4152 C C . ALA A 1 507 ? -13.473 -0.970 -35.975 1.00 91.75 507 ALA A C 1
ATOM 4154 O O . ALA A 1 507 ? -12.415 -0.681 -35.412 1.00 91.75 507 ALA A O 1
ATOM 4155 N N . TYR A 1 508 ? -14.577 -0.232 -35.885 1.00 92.19 508 TYR A N 1
ATOM 4156 C CA . TYR A 1 508 ? -14.685 0.990 -35.095 1.00 92.19 508 TYR A CA 1
ATOM 4157 C C . TYR A 1 508 ? -15.623 0.805 -33.916 1.00 92.19 508 TYR A C 1
ATOM 4159 O O . TYR A 1 508 ? -16.617 0.087 -34.013 1.00 92.19 508 TYR A O 1
ATOM 4167 N N . ARG A 1 509 ? -15.344 1.491 -32.809 1.00 91.12 509 ARG A N 1
ATOM 4168 C CA . ARG A 1 509 ? -16.211 1.450 -31.633 1.00 91.12 509 ARG A CA 1
ATOM 4169 C C . ARG A 1 509 ? -17.554 2.119 -31.928 1.00 91.12 509 ARG A C 1
ATOM 4171 O O . ARG A 1 509 ? -17.602 3.224 -32.470 1.00 91.12 509 ARG A O 1
ATOM 4178 N N . ILE A 1 510 ? -18.642 1.472 -31.522 1.00 85.75 510 ILE A N 1
ATOM 4179 C CA . ILE A 1 510 ? -19.973 2.080 -31.463 1.00 85.75 510 ILE A CA 1
ATOM 4180 C C . ILE A 1 510 ? -20.083 2.822 -30.129 1.00 85.75 510 ILE A C 1
ATOM 4182 O O . ILE A 1 510 ? -19.855 2.232 -29.074 1.00 85.75 510 ILE A O 1
ATOM 4186 N N . LYS A 1 511 ? -20.386 4.122 -30.192 1.00 69.19 511 LYS A N 1
ATOM 4187 C CA . LYS A 1 511 ? -20.572 4.983 -29.015 1.00 69.19 511 LYS A CA 1
ATOM 4188 C C . LYS A 1 511 ? -21.985 4.907 -28.460 1.00 69.19 511 LYS A C 1
ATOM 4190 O O . LYS A 1 511 ? -22.928 4.856 -29.284 1.00 69.19 511 LYS A O 1
#

Solvent-accessible surface area (backbone atoms only — not comparable to full-atom values): 28454 Å² total; per-residue (Å²): 89,78,48,75,46,98,70,13,32,39,31,37,31,42,74,37,75,61,56,42,58,74,72,98,56,99,63,92,73,42,60,34,92,60,77,41,78,47,72,100,56,54,49,42,74,49,74,35,66,21,34,21,80,90,79,43,36,33,35,37,38,38,31,32,83,86,48,50,60,34,32,29,48,52,84,35,44,74,54,70,73,54,18,56,40,84,39,63,63,79,94,52,49,84,79,53,59,51,56,70,44,78,24,47,16,15,54,33,36,26,43,36,36,25,77,86,23,37,32,36,31,50,35,46,46,71,53,84,53,105,49,75,68,78,83,70,81,74,69,63,45,52,89,46,80,76,54,57,52,92,85,58,78,82,34,46,77,87,79,54,78,65,43,78,58,45,41,77,92,65,74,48,53,36,33,39,37,67,33,38,52,40,74,50,63,70,46,59,49,21,26,51,50,42,42,38,42,32,32,74,90,66,52,40,32,34,45,49,29,40,49,40,32,25,61,88,45,59,59,58,27,16,31,59,90,77,68,39,53,37,52,48,48,22,53,43,78,56,65,58,47,70,48,70,69,52,86,52,88,87,58,82,78,72,45,76,71,47,75,41,44,15,55,69,31,41,42,40,32,26,71,74,9,42,36,33,36,44,40,77,39,75,74,50,68,43,70,45,63,16,24,52,68,88,70,82,55,90,89,52,81,56,58,50,71,44,76,62,40,57,30,32,42,78,48,68,48,58,48,102,48,71,48,39,66,49,77,45,55,76,28,36,44,41,34,38,35,31,28,79,85,68,54,79,47,75,47,78,64,44,66,72,77,74,59,48,75,68,57,45,44,28,39,26,71,39,72,72,34,77,44,93,88,37,46,62,37,100,53,92,81,51,89,86,51,62,68,69,64,72,71,76,48,44,74,31,43,37,33,41,49,81,62,32,36,33,52,64,95,45,76,44,73,59,47,44,76,51,77,45,79,40,37,42,41,49,48,39,72,67,48,89,43,50,62,53,60,50,71,58,48,32,61,76,70,68,55,73,49,55,80,41,86,76,93,56,57,63,53,71,24,59,31,49,32,36,39,46,41,58,95,62,95,42,65,46,90,95,37,86,46,64,54,96,57,42,37,34,37,47,41,32,87,54,36,36,39,40,34,50,65,44,27,32,34,32,28,34,52,63,129

pLDDT: mean 83.56, std 13.52, range [40.81, 98.44]

Sequence (511 a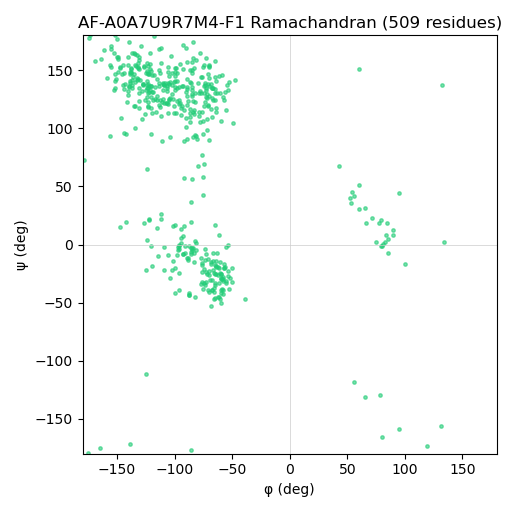a):
MYALSEDGHIYVWGSIEWHQIRIETEGEEEYFEDPIQLFNISNIIDMDVSFDADSGKAKGFCIDENGNFYEWGLYLYFDENEDYYLGFPQSKIDLVQGVATLAAGTGNYNYFIREDGSVFSIMETSIWEKSNVLDFIFPRLPVDENMRDVEKDPLKLEDFAYVDLREGTKYGVTILYNLGKDTGVERIESDPYTMFLYREDGTLWYWDSGAVQYHDDKNAMSNPEIYGEDYQGGFVEVDMKRILGIDNQDVHIPRIKDMCVGSNNVLFLTNDGQVFVSEYVTSESKDVEYYVLGNTNPNRSKTKRIENLQIKTIDFYKLDWENIASINTNGEYCFSAVDEKGDYFSLDMDPEKDNKDFYGIWHIDKVALCSEQYTGSIEDGDFEENLFDPADFIGMEIEYRKDYFRLGDKTYTNPEYILTNVEVKDVNEGGKFRNPNLYEFFLNEKIEIAGAEKGNYLSETLLTQVEVKFDDEIHYGDYNFIPVGTQIYVLNENAILIGIWGKILFAYRIK

Foldseek 3Di:
DWDADPQGWIWDFAACLLCLADDPDPDPPRGGPDIDTDDPDGFWDDKDWFAAPVSRYIKMWTAGPVQQIWIATDQQEPPSVCNRDTHAPPVCRVVRGQFDDWADAHAFWTKTAGPQQWIKIKGKDALPDPAPADLDAQAAPDADPPQQDPPDDFDAPVNFDWAFRHDDDDRMTIIMGTRGGDNQFDDKYDANQKIWTAGVVQWIKIKAFPSLFQVVHSQLLADPVVRGGGRRIHIDIDPQCVQVVPPDPPDDRFHFPDWEHANAKIWTAGPQGWIKMKHKDFPFWAKGKHARPPPPDPPDDRIDIDHRRRTTDIDMHTDPTGQWPDKYDPNHQKIWTAHPVGDIDIDGRPPVVPPPLQAAKKAFADWQDADQQWLPDPDRPDNPDRLDDPVVQHGWMWGDDCAWTDTRPDIDGDKDKDKDKDFPLCCCPPDLPVDDNVVVVCVVVVQDFPPCPDPDHSRRDIWIKIWIDDPDQDADDPRSDDDPTFIKTDRDSFKIWTDDGSIITIITHDD

Mean predicted aligned error: 14.41 Å

Radius of gyration: 27.1 Å; Cα contacts (8 Å, |Δi|>4): 1121; chains: 1; bounding box: 56×57×79 Å

Nearest PDB structures (foldseek):
  7f90-assembly2_C  TM=2.766E-01  e=1.209E-02  Homo sapiens
  7zxs-assembly2_B  TM=2.358E-01  e=4.455E-01  Homo sapiens
  7jkq-assembly1_D  TM=2.249E-01  e=5.223E-01  Homo sapiens
  7a3f-assembly2_D  TM=2.060E-01  e=5.508E-01  Homo sapiens
  7zxs-assembly1_A  TM=2.257E-01  e=1.098E+00  Homo sapiens

Secondary structure (DSSP, 8-state):
-EEE-TTS-EEEEEE-TT-SS----SS---EEEEEEEESS---EEEEEEEEETTTTEEEEEEEETT--EEEESSS-SSSTTGGGSSB--GGGGGGGTTEEEEE--SSSEEEEEETTSEEEEEEEEETTSS----------SS--TT---TTSPPPPGGGS-EEE--SS--SEEEEEEEEEE-TTEEEEEE-SS-EEEEETTS-EEEEEEHHHHTTT-GGGGEETTTTEE---EEEEE--HHHHTT---TTSPPPPEEEEEEETTEEEEEETTS-EEEEEEEEEEEEEEEEE-TT---TTS-SEEEEEEEEEEEEEEEE-S--SEEEEEE-SSSEEEEEETT--EEEEE--HHHH--TT-EEEEEEEEEEE-TT----SSTT--S--S--GGGGTT-EEEE-SSEEEETTEEEES-EEEEEEEEHHHHHHHSTT--S-HHHHHHHHTPPPTT-SSS--GGG-EEEEEEEE-SS---BTTB--S-S-EEEEEEETTEEEEEETTEEEEEEE--